Protein 7YQG (pdb70)

Nearest PDB structures (foldseek):
  7yqg-assembly1_B  TM=1.003E+00  e=2.671E-67  Norovirus GII
  7yqg-assembly1_A  TM=9.975E-01  e=1.669E-63  Norovirus GII
  7yqb-assembly1_A  TM=9.964E-01  e=6.056E-63  Norovirus GII
  3r6j-assembly1_A  TM=9.610E-01  e=2.518E-46  Norwalk-like virus
  4rpd-assembly1_A  TM=9.515E-01  e=9.663E-46  Norwalk virus

Structure (mmCIF, N/CA/C/O backbone):
data_7YQG
#
_entry.id   7YQG
#
_cell.length_a   62.631
_cell.length_b   94.597
_cell.length_c   108.968
_cell.angle_alpha   90.00
_cell.angle_beta   90.00
_cell.angle_gamma   90.00
#
_symmetry.space_group_name_H-M   'P 21 21 21'
#
loop_
_entity.id
_entity.type
_entity.pdbx_description
1 polymer VP1
2 branched alpha-L-fucopyranose-(1-2)-beta-D-galactopyranose
3 non-polymer GLYCEROL
4 water water
#
loop_
_atom_site.group_PDB
_atom_site.id
_atom_site.type_symbol
_atom_site.label_atom_id
_atom_site.label_alt_id
_atom_site.label_comp_id
_atom_site.label_asym_id
_atom_site.label_entity_id
_atom_site.label_seq_id
_atom_site.pdbx_PDB_ins_code
_atom_site.Cartn_x
_atom_site.Cartn_y
_atom_site.Cartn_z
_atom_site.occupancy
_atom_site.B_iso_or_equiv
_atom_site.auth_seq_id
_atom_site.auth_comp_id
_atom_site.auth_asym_id
_atom_site.auth_atom_id
_atom_site.pdbx_PDB_model_num
ATOM 1 N N . LYS A 1 4 ? 65.931 125.475 19.606 1.00 33.32 4 LYS A N 1
ATOM 2 C CA . LYS A 1 4 ? 65.684 124.104 19.169 1.00 34.12 4 LYS A CA 1
ATOM 3 C C . LYS A 1 4 ? 65.407 123.203 20.372 1.00 23.31 4 LYS A C 1
ATOM 4 O O . LYS A 1 4 ? 66.243 123.090 21.275 1.00 26.40 4 LYS A O 1
ATOM 10 N N . PRO A 1 5 ? 64.239 122.565 20.382 1.00 28.66 5 PRO A N 1
ATOM 11 C CA . PRO A 1 5 ? 63.864 121.738 21.531 1.00 23.74 5 PRO A CA 1
ATOM 12 C C . PRO A 1 5 ? 64.685 120.462 21.592 1.00 36.73 5 PRO A C 1
ATOM 13 O O . PRO A 1 5 ? 65.087 119.892 20.573 1.00 21.35 5 PRO A O 1
ATOM 17 N N . PHE A 1 6 ? 64.928 120.019 22.816 1.00 23.50 6 PHE A N 1
ATOM 18 C CA . PHE A 1 6 ? 65.663 118.792 23.068 1.00 16.89 6 PHE A CA 1
ATOM 19 C C . PHE A 1 6 ? 64.708 117.601 23.042 1.00 20.24 6 PHE A C 1
ATOM 20 O O . PHE A 1 6 ? 63.608 117.663 23.599 1.00 18.33 6 PHE A O 1
ATOM 28 N N . THR A 1 7 ? 65.135 116.514 22.392 1.00 14.94 7 THR A N 1
ATOM 29 C CA . THR A 1 7 ? 64.331 115.303 22.274 1.00 12.42 7 THR A CA 1
ATOM 30 C C . THR A 1 7 ? 65.221 114.074 22.415 1.00 13.90 7 THR A C 1
ATOM 31 O O . THR A 1 7 ? 66.434 114.126 22.196 1.00 12.50 7 THR A O 1
ATOM 35 N N . LEU A 1 8 ? 64.590 112.951 22.782 1.00 12.12 8 LEU A N 1
ATOM 36 C CA . LEU A 1 8 ? 65.198 111.627 22.818 1.00 10.27 8 LEU A CA 1
ATOM 37 C C . LEU A 1 8 ? 64.575 110.730 21.756 1.00 10.22 8 LEU A C 1
ATOM 38 O O . LEU A 1 8 ? 63.380 110.855 21.458 1.00 13.74 8 LEU A O 1
ATOM 43 N N . PRO A 1 9 ? 65.362 109.829 21.165 1.00 12.25 9 PRO A N 1
ATOM 44 C CA . PRO A 1 9 ? 64.784 108.786 20.305 1.00 16.05 9 PRO A CA 1
ATOM 45 C C . PRO A 1 9 ? 63.700 108.022 21.048 1.00 16.45 9 PRO A C 1
ATOM 46 O O . PRO A 1 9 ? 63.731 107.911 22.277 1.00 15.82 9 PRO A O 1
ATOM 50 N N . ILE A 1 10 ? 62.751 107.474 20.292 1.00 11.86 10 ILE A N 1
ATOM 51 C CA . ILE A 1 10 ? 61.647 106.709 20.875 1.00 10.26 10 ILE A CA 1
ATOM 52 C C . ILE A 1 10 ? 61.861 105.200 20.737 1.00 18.31 10 ILE A C 1
ATOM 53 O O . ILE A 1 10 ? 60.916 104.430 20.894 1.00 20.93 10 ILE A O 1
ATOM 58 N N . LEU A 1 11 ? 63.081 104.762 20.443 1.00 14.78 11 LEU A N 1
ATOM 59 C CA . LEU A 1 11 ? 63.336 103.333 20.330 1.00 9.65 11 LEU A CA 1
ATOM 60 C C . LEU A 1 11 ? 63.222 102.648 21.690 1.00 16.67 11 LEU A C 1
ATOM 61 O O . LEU A 1 11 ? 63.656 103.186 22.713 1.00 16.81 11 LEU A O 1
ATOM 66 N N . THR A 1 12 ? 62.632 101.453 21.695 1.00 13.36 12 THR A N 1
ATOM 67 C CA . THR A 1 12 ? 62.487 100.642 22.898 1.00 11.54 12 THR A CA 1
ATOM 68 C C . THR A 1 12 ? 63.818 99.977 23.246 1.00 12.82 12 THR A C 1
ATOM 69 O O . THR A 1 12 ? 64.773 100.000 22.469 1.00 11.96 12 THR A O 1
ATOM 73 N N . LEU A 1 13 ? 63.871 99.353 24.428 1.00 17.36 13 LEU A N 1
ATOM 74 C CA . LEU A 1 13 ? 65.135 98.805 24.908 1.00 14.09 13 LEU A CA 1
ATOM 75 C C . LEU A 1 13 ? 65.717 97.802 23.918 1.00 13.60 13 LEU A C 1
ATOM 76 O O . LEU A 1 13 ? 66.918 97.834 23.618 1.00 14.59 13 LEU A O 1
ATOM 81 N N . GLY A 1 14 ? 64.880 96.914 23.388 1.00 11.35 14 GLY A N 1
ATOM 82 C CA . GLY A 1 14 ? 65.333 95.933 22.416 1.00 10.75 14 GLY A CA 1
ATOM 83 C C . GLY A 1 14 ? 65.610 96.485 21.036 1.00 11.70 14 GLY A C 1
ATOM 84 O O . GLY A 1 14 ? 65.998 95.720 20.146 1.00 18.57 14 GLY A O 1
ATOM 85 N N . GLU A 1 15 ? 65.415 97.789 20.832 1.00 10.58 15 GLU A N 1
ATOM 86 C CA . GLU A 1 15 ? 65.719 98.445 19.567 1.00 9.26 15 GLU A CA 1
ATOM 87 C C . GLU A 1 15 ? 66.949 99.334 19.662 1.00 9.43 15 GLU A C 1
ATOM 88 O O . GLU A 1 15 ? 67.229 100.078 18.718 1.00 13.45 15 GLU A O 1
ATOM 94 N N . LEU A 1 16 ? 67.684 99.274 20.769 1.00 9.59 16 LEU A N 1
ATOM 95 C CA . LEU A 1 16 ? 68.827 100.143 21.010 1.00 7.02 16 LEU A CA 1
ATOM 96 C C . LEU A 1 16 ? 70.129 99.354 20.942 1.00 8.84 16 LEU A C 1
ATOM 97 O O . LEU A 1 16 ? 70.154 98.145 21.168 1.00 11.49 16 LEU A O 1
ATOM 102 N N . SER A 1 17 ? 71.216 100.077 20.662 1.00 9.57 17 SER A N 1
ATOM 103 C CA . SER A 1 17 ? 72.553 99.525 20.488 1.00 9.25 17 SER A CA 1
ATOM 104 C C . SER A 1 17 ? 73.475 100.048 21.576 1.00 7.99 17 SER A C 1
ATOM 105 O O . SER A 1 17 ? 73.434 101.234 21.916 1.00 10.87 17 SER A O 1
ATOM 108 N N . ASN A 1 18 ? 74.347 99.179 22.074 1.00 8.40 18 ASN A N 1
ATOM 109 C CA . ASN A 1 18 ? 75.368 99.619 23.020 1.00 5.61 18 ASN A CA 1
ATOM 110 C C . ASN A 1 18 ? 76.344 100.563 22.339 1.00 5.72 18 ASN A C 1
ATOM 111 O O . ASN A 1 18 ? 76.713 100.363 21.178 1.00 8.94 18 ASN A O 1
ATOM 116 N N . SER A 1 19 ? 76.776 101.600 23.069 1.00 5.80 19 SER A N 1
ATOM 117 C CA . SER A 1 19 ? 77.749 102.540 22.522 1.00 7.43 19 SER A CA 1
ATOM 118 C C . SER A 1 19 ? 79.177 102.182 22.907 1.00 7.66 19 SER A C 1
ATOM 119 O O . SER A 1 19 ? 80.109 102.904 22.524 1.00 9.08 19 SER A O 1
ATOM 122 N N . ARG A 1 20 ? 79.376 101.094 23.651 1.00 7.84 20 ARG A N 1
ATOM 123 C CA . ARG A 1 20 ? 80.722 100.664 24.024 1.00 6.57 20 ARG A CA 1
ATOM 124 C C . ARG A 1 20 ? 81.100 99.303 23.460 1.00 7.60 20 ARG A C 1
ATOM 125 O O . ARG A 1 20 ? 82.226 98.842 23.693 1.00 9.61 20 ARG A O 1
ATOM 133 N N . PHE A 1 21 ? 80.205 98.648 22.723 1.00 8.09 21 PHE A N 1
ATOM 134 C CA . PHE A 1 21 ? 80.472 97.340 22.132 1.00 7.76 21 PHE A CA 1
ATOM 135 C C . PHE A 1 21 ? 79.414 97.103 21.070 1.00 8.08 21 PHE A C 1
ATOM 136 O O . PHE A 1 21 ? 78.278 97.562 21.233 1.00 7.86 21 PHE A O 1
ATOM 144 N N . PRO A 1 22 ? 79.726 96.429 19.969 1.00 6.97 22 PRO A N 1
ATOM 145 C CA . PRO A 1 22 ? 78.695 96.233 18.937 1.00 7.12 22 PRO A CA 1
ATOM 146 C C . PRO A 1 22 ? 77.704 95.159 19.359 1.00 13.46 22 PRO A C 1
ATOM 147 O O . PRO A 1 22 ? 77.905 93.970 19.087 1.00 14.96 22 PRO A O 1
ATOM 151 N N . ALA A 1 23 ? 76.634 95.575 20.033 1.00 9.86 23 ALA A N 1
ATOM 152 C CA . ALA A 1 23 ? 75.703 94.645 20.655 1.00 10.44 23 ALA A CA 1
ATOM 153 C C . ALA A 1 23 ? 74.390 95.358 20.922 1.00 10.27 23 ALA A C 1
ATOM 154 O O . ALA A 1 23 ? 74.389 96.559 21.204 1.00 9.47 23 ALA A O 1
ATOM 156 N N . PRO A 1 24 ? 73.268 94.651 20.873 1.00 7.78 24 PRO A N 1
ATOM 157 C CA . PRO A 1 24 ? 72.005 95.242 21.326 1.00 8.26 24 PRO A CA 1
ATOM 158 C C . PRO A 1 24 ? 72.001 95.391 22.840 1.00 8.40 24 PRO A C 1
ATOM 159 O O . PRO A 1 24 ? 72.703 94.680 23.560 1.00 10.52 24 PRO A O 1
ATOM 163 N N . ILE A 1 25 ? 71.186 96.331 23.321 1.00 10.48 25 ILE A N 1
ATOM 164 C CA . ILE A 1 25 ? 70.980 96.464 24.758 1.00 8.19 25 ILE A CA 1
ATOM 165 C C . ILE A 1 25 ? 70.112 95.315 25.253 1.00 14.14 25 ILE A C 1
ATOM 166 O O . ILE A 1 25 ? 69.109 94.961 24.621 1.00 15.46 25 ILE A O 1
ATOM 171 N N . ASP A 1 26 ? 70.489 94.722 26.387 1.00 9.80 26 ASP A N 1
ATOM 172 C CA . ASP A 1 26 ? 69.713 93.633 26.982 1.00 10.66 26 ASP A CA 1
ATOM 173 C C . ASP A 1 26 ? 68.821 94.075 28.134 1.00 14.05 26 ASP A C 1
ATOM 174 O O . ASP A 1 26 ? 67.726 93.529 28.306 1.00 15.22 26 ASP A O 1
ATOM 179 N N . MET A 1 27 ? 69.261 95.037 28.943 1.00 11.71 27 MET A N 1
ATOM 180 C CA . MET A 1 27 ? 68.489 95.449 30.107 1.00 11.43 27 MET A CA 1
ATOM 181 C C . MET A 1 27 ? 69.061 96.757 30.625 1.00 9.57 27 MET A C 1
ATOM 182 O O . MET A 1 27 ? 70.202 97.118 30.323 1.00 10.90 27 MET A O 1
ATOM 187 N N . LEU A 1 28 ? 68.256 97.463 31.412 1.00 9.77 28 LEU A N 1
ATOM 188 C CA . LEU A 1 28 ? 68.780 98.555 32.213 1.00 9.52 28 LEU A CA 1
ATOM 189 C C . LEU A 1 28 ? 69.431 97.995 33.472 1.00 14.18 28 LEU A C 1
ATOM 190 O O . LEU A 1 28 ? 69.072 96.914 33.950 1.00 12.98 28 LEU A O 1
ATOM 195 N N . TYR A 1 29 ? 70.379 98.752 34.032 1.00 9.89 29 TYR A N 1
ATOM 196 C CA . TYR A 1 29 ? 71.124 98.227 35.168 1.00 10.55 29 TYR A CA 1
ATOM 197 C C . TYR A 1 29 ? 71.616 99.349 36.073 1.00 11.61 29 TYR A C 1
ATOM 198 O O . TYR A 1 29 ? 72.100 100.380 35.592 1.00 11.11 29 TYR A O 1
ATOM 207 N N . THR A 1 30 ? 71.504 99.131 37.381 1.00 11.46 30 THR A N 1
ATOM 208 C CA . THR A 1 30 ? 72.181 99.958 38.373 1.00 11.98 30 THR A CA 1
ATOM 209 C C . THR A 1 30 ? 72.964 99.052 39.303 1.00 19.79 30 THR A C 1
ATOM 210 O O . THR A 1 30 ? 72.604 97.889 39.509 1.00 19.89 30 THR A O 1
ATOM 214 N N . ASP A 1 31 ? 74.018 99.600 39.880 1.00 22.88 31 ASP A N 1
ATOM 215 C CA . ASP A 1 31 ? 74.805 98.839 40.839 1.00 23.96 31 ASP A CA 1
ATOM 216 C C . ASP A 1 31 ? 73.938 98.476 42.043 1.00 38.84 31 ASP A C 1
ATOM 217 O O . ASP A 1 31 ? 73.360 99.375 42.679 1.00 26.07 31 ASP A O 1
ATOM 222 N N . PRO A 1 32 ? 73.796 97.190 42.376 1.00 51.22 32 PRO A N 1
ATOM 223 C CA . PRO A 1 32 ? 72.968 96.810 43.526 1.00 53.31 32 PRO A CA 1
ATOM 224 C C . PRO A 1 32 ? 73.667 97.008 44.856 1.00 48.10 32 PRO A C 1
ATOM 225 O O . PRO A 1 32 ? 73.028 96.852 45.907 1.00 67.01 32 PRO A O 1
ATOM 229 N N . ASN A 1 33 ? 74.954 97.341 44.832 1.00 30.82 33 ASN A N 1
ATOM 230 C CA . ASN A 1 33 ? 75.755 97.482 46.041 1.00 56.21 33 ASN A CA 1
ATOM 231 C C . ASN A 1 33 ? 75.868 98.943 46.456 1.00 46.74 33 ASN A C 1
ATOM 232 O O . ASN A 1 33 ? 75.332 99.341 47.496 1.00 42.09 33 ASN A O 1
ATOM 237 N N . GLU A 1 34 ? 76.557 99.749 45.647 1.00 29.63 34 GLU A N 1
ATOM 238 C CA . GLU A 1 34 ? 76.923 101.112 46.013 1.00 23.79 34 GLU A CA 1
ATOM 239 C C . GLU A 1 34 ? 76.963 101.976 44.763 1.00 22.49 34 GLU A C 1
ATOM 240 O O . GLU A 1 34 ? 76.886 101.482 43.637 1.00 22.75 34 GLU A O 1
ATOM 246 N N . ALA A 1 35 ? 77.100 103.283 44.974 1.00 21.67 35 ALA A N 1
ATOM 247 C CA . ALA A 1 35 ? 77.372 104.179 43.861 1.00 23.33 35 ALA A CA 1
ATOM 248 C C . ALA A 1 35 ? 78.819 104.002 43.419 1.00 25.24 35 ALA A C 1
ATOM 249 O O . ALA A 1 35 ? 79.690 103.628 44.210 1.00 25.91 35 ALA A O 1
ATOM 251 N N . ILE A 1 36 ? 79.071 104.244 42.134 1.00 19.99 36 ILE A N 1
ATOM 252 C CA . ILE A 1 36 ? 80.406 104.083 41.577 1.00 15.13 36 ILE A CA 1
ATOM 253 C C . ILE A 1 36 ? 80.763 105.319 40.758 1.00 18.11 36 ILE A C 1
ATOM 254 O O . ILE A 1 36 ? 79.935 106.196 40.513 1.00 23.12 36 ILE A O 1
ATOM 259 N N . VAL A 1 37 ? 82.038 105.390 40.375 1.00 13.89 37 VAL A N 1
ATOM 260 C CA . VAL A 1 37 ? 82.564 106.396 39.459 1.00 15.23 37 VAL A CA 1
ATOM 261 C C . VAL A 1 37 ? 83.108 105.674 38.233 1.00 13.38 37 VAL A C 1
ATOM 262 O O . VAL A 1 37 ? 83.857 104.700 38.372 1.00 18.00 37 VAL A O 1
ATOM 266 N N . VAL A 1 38 ? 82.760 106.159 37.036 1.00 14.46 38 VAL A N 1
ATOM 267 C CA . VAL A 1 38 ? 83.179 105.500 35.801 1.00 9.95 38 VAL A CA 1
ATOM 268 C C . VAL A 1 38 ? 83.709 106.537 34.822 1.00 10.32 38 VAL A C 1
ATOM 269 O O . VAL A 1 38 ? 83.361 107.715 34.886 1.00 11.38 38 VAL A O 1
ATOM 273 N N . GLN A 1 39 ? 84.569 106.080 33.889 1.00 8.71 39 GLN A N 1
ATOM 274 C CA . GLN A 1 39 ? 85.154 107.008 32.928 1.00 8.62 39 GLN A CA 1
ATOM 275 C C . GLN A 1 39 ? 85.297 106.361 31.549 1.00 8.11 39 GLN A C 1
ATOM 276 O O . GLN A 1 39 ? 86.383 106.392 30.952 1.00 8.93 39 GLN A O 1
ATOM 282 N N . PRO A 1 40 ? 84.236 105.773 30.993 1.00 8.51 40 PRO A N 1
ATOM 283 C CA . PRO A 1 40 ? 84.375 105.151 29.669 1.00 7.87 40 PRO A CA 1
ATOM 284 C C . PRO A 1 40 ? 84.719 106.206 28.627 1.00 9.21 40 PRO A C 1
ATOM 285 O O . PRO A 1 40 ? 84.426 107.391 28.798 1.00 8.84 40 PRO A O 1
ATOM 289 N N . GLN A 1 41 ? 85.371 105.773 27.540 1.00 7.70 41 GLN A N 1
ATOM 290 C CA . GLN A 1 41 ? 85.750 106.698 26.479 1.00 7.22 41 GLN A CA 1
ATOM 291 C C . GLN A 1 41 ? 84.926 106.543 25.206 1.00 8.31 41 GLN A C 1
ATOM 292 O O . GLN A 1 41 ? 84.891 107.477 24.395 1.00 10.63 41 GLN A O 1
ATOM 298 N N . ASN A 1 42 ? 84.268 105.402 25.010 1.00 7.40 42 ASN A N 1
ATOM 299 C CA . ASN A 1 42 ? 83.258 105.248 23.969 1.00 7.28 42 ASN A CA 1
ATOM 300 C C . ASN A 1 42 ? 81.877 105.542 24.556 1.00 6.82 42 ASN A C 1
ATOM 301 O O . ASN A 1 42 ? 81.657 105.410 25.763 1.00 9.49 42 ASN A O 1
ATOM 306 N N . GLY A 1 43 ? 80.947 105.954 23.693 1.00 7.11 43 GLY A N 1
ATOM 307 C CA . GLY A 1 43 ? 79.618 106.286 24.173 1.00 7.45 43 GLY A CA 1
ATOM 308 C C . GLY A 1 43 ? 79.548 107.572 24.963 1.00 10.20 43 GLY A C 1
ATOM 309 O O . GLY A 1 43 ? 78.752 107.676 25.903 1.00 10.22 43 GLY A O 1
ATOM 310 N N . ARG A 1 44 ? 80.367 108.558 24.606 1.00 7.33 44 ARG A N 1
ATOM 311 C CA . ARG A 1 44 ? 80.445 109.822 25.328 1.00 8.62 44 ARG A CA 1
ATOM 312 C C . ARG A 1 44 ? 79.978 110.928 24.392 1.00 11.16 44 ARG A C 1
ATOM 313 O O . ARG A 1 44 ? 80.669 111.276 23.425 1.00 9.75 44 ARG A O 1
ATOM 321 N N . CYS A 1 45 ? 78.812 111.483 24.686 1.00 7.83 45 CYS A N 1
ATOM 322 C CA . CYS A 1 45 ? 78.290 112.584 23.896 1.00 8.22 45 CYS A CA 1
ATOM 323 C C . CYS A 1 45 ? 77.454 113.444 24.826 1.00 8.72 45 CYS A C 1
ATOM 324 O O . CYS A 1 45 ? 76.590 112.920 25.532 1.00 11.26 45 CYS A O 1
ATOM 327 N N . THR A 1 46 ? 77.737 114.742 24.853 1.00 9.27 46 THR A N 1
ATOM 328 C CA . THR A 1 46 ? 76.926 115.641 25.663 1.00 9.90 46 THR A CA 1
ATOM 329 C C . THR A 1 46 ? 75.542 115.811 25.040 1.00 10.51 46 THR A C 1
ATOM 330 O O . THR A 1 46 ? 75.308 115.484 23.875 1.00 10.43 46 THR A O 1
ATOM 334 N N . LEU A 1 47 ? 74.612 116.352 25.829 1.00 10.70 47 LEU A N 1
ATOM 335 C CA . LEU A 1 47 ? 73.250 116.477 25.327 1.00 11.04 47 LEU A CA 1
ATOM 336 C C . LEU A 1 47 ? 73.146 117.451 24.161 1.00 11.48 47 LEU A C 1
ATOM 337 O O . LEU A 1 47 ? 72.198 117.352 23.373 1.00 15.04 47 LEU A O 1
ATOM 342 N N . ASP A 1 48 ? 74.074 118.392 24.036 1.00 11.79 48 ASP A N 1
ATOM 343 C CA . ASP A 1 48 ? 74.040 119.287 22.889 1.00 12.28 48 ASP A CA 1
ATOM 344 C C . ASP A 1 48 ? 74.898 118.778 21.732 1.00 12.44 48 ASP A C 1
ATOM 345 O O . ASP A 1 48 ? 75.138 119.522 20.773 1.00 16.62 48 ASP A O 1
ATOM 350 N N . GLY A 1 49 ? 75.362 117.537 21.805 1.00 12.18 49 GLY A N 1
ATOM 351 C CA . GLY A 1 49 ? 75.937 116.868 20.654 1.00 12.22 49 GLY A CA 1
ATOM 352 C C . GLY A 1 49 ? 77.444 116.930 20.519 1.00 12.20 49 GLY A C 1
ATOM 353 O O . GLY A 1 49 ? 77.947 116.750 19.406 1.00 15.49 49 GLY A O 1
ATOM 354 N N . THR A 1 50 ? 78.180 117.158 21.604 1.00 11.02 50 THR A N 1
ATOM 355 C CA . THR A 1 50 ? 79.643 117.164 21.557 1.00 13.42 50 THR A CA 1
ATOM 356 C C . THR A 1 50 ? 80.165 115.761 21.862 1.00 13.18 50 THR A C 1
ATOM 357 O O . THR A 1 50 ? 80.033 115.274 22.990 1.00 10.27 50 THR A O 1
ATOM 361 N N . LEU A 1 51 ? 80.771 115.120 20.868 1.00 11.38 51 LEU A N 1
ATOM 362 C CA . LEU A 1 51 ? 81.427 113.837 21.098 1.00 9.84 51 LEU A CA 1
ATOM 363 C C . LEU A 1 51 ? 82.680 114.044 21.937 1.00 11.28 51 LEU A C 1
ATOM 364 O O . LEU A 1 51 ? 83.374 115.054 21.793 1.00 10.82 51 LEU A O 1
ATOM 369 N N . GLN A 1 52 ? 82.977 113.077 22.813 1.00 9.51 52 GLN A N 1
ATOM 370 C CA . GLN A 1 52 ? 84.144 113.119 23.684 1.00 8.64 52 GLN A CA 1
ATOM 371 C C . GLN A 1 52 ? 84.877 111.780 23.658 1.00 9.82 52 GLN A C 1
ATOM 372 O O . GLN A 1 52 ? 84.402 110.784 23.104 1.00 9.61 52 GLN A O 1
ATOM 378 N N . GLY A 1 53 ? 86.059 111.763 24.267 1.00 12.57 53 GLY A N 1
ATOM 379 C CA . GLY A 1 53 ? 86.797 110.510 24.364 1.00 10.49 53 GLY A CA 1
ATOM 380 C C . GLY A 1 53 ? 87.170 109.977 22.995 1.00 12.40 53 GLY A C 1
ATOM 381 O O . GLY A 1 53 ? 87.630 110.715 22.115 1.00 12.50 53 GLY A O 1
ATOM 382 N N . THR A 1 54 ? 86.984 108.668 22.818 1.00 9.46 54 THR A N 1
ATOM 383 C CA . THR A 1 54 ? 87.216 107.995 21.546 1.00 7.65 54 THR A CA 1
ATOM 384 C C . THR A 1 54 ? 85.915 107.744 20.788 1.00 8.38 54 THR A C 1
ATOM 385 O O . THR A 1 54 ? 85.852 106.859 19.925 1.00 9.70 54 THR A O 1
ATOM 389 N N . THR A 1 55 ? 84.864 108.499 21.094 1.00 11.29 55 THR A N 1
ATOM 390 C CA . THR A 1 55 ? 83.552 108.176 20.556 1.00 7.01 55 THR A CA 1
ATOM 391 C C . THR A 1 55 ? 83.448 108.557 19.081 1.00 7.21 55 THR A C 1
ATOM 392 O O . THR A 1 55 ? 83.746 109.696 18.697 1.00 10.71 55 THR A O 1
ATOM 396 N N . GLN A 1 56 ? 82.993 107.611 18.261 1.00 7.84 56 GLN A N 1
ATOM 397 C CA . GLN A 1 56 ? 82.638 107.868 16.869 1.00 7.30 56 GLN A CA 1
ATOM 398 C C . GLN A 1 56 ? 81.212 107.367 16.653 1.00 7.88 56 GLN A C 1
ATOM 399 O O . GLN A 1 56 ? 80.573 106.827 17.568 1.00 10.80 56 GLN A O 1
ATOM 405 N N . LEU A 1 57 ? 80.694 107.576 15.445 1.00 7.41 57 LEU A N 1
ATOM 406 C CA . LEU A 1 57 ? 79.257 107.481 15.223 1.00 7.82 57 LEU A CA 1
ATOM 407 C C . LEU A 1 57 ? 78.754 106.123 14.727 1.00 8.93 57 LEU A C 1
ATOM 408 O O . LEU A 1 57 ? 77.543 105.872 14.820 1.00 10.53 57 LEU A O 1
ATOM 413 N N . VAL A 1 58 ? 79.600 105.255 14.178 1.00 8.75 58 VAL A N 1
ATOM 414 C CA . VAL A 1 58 ? 79.130 104.048 13.491 1.00 9.92 58 VAL A CA 1
ATOM 415 C C . VAL A 1 58 ? 78.975 102.933 14.518 1.00 9.28 58 VAL A C 1
ATOM 416 O O . VAL A 1 58 ? 79.963 102.549 15.156 1.00 10.71 58 VAL A O 1
ATOM 420 N N . PRO A 1 59 ? 77.772 102.371 14.693 1.00 7.76 59 PRO A N 1
ATOM 421 C CA . PRO A 1 59 ? 77.553 101.413 15.791 1.00 8.28 59 PRO A CA 1
ATOM 422 C C . PRO A 1 59 ? 78.258 100.085 15.602 1.00 11.64 59 PRO A C 1
ATOM 423 O O . PRO A 1 59 ? 78.546 99.404 16.596 1.00 11.42 59 PRO A O 1
ATOM 427 N N . THR A 1 60 ? 78.515 99.675 14.361 1.00 10.52 60 THR A N 1
ATOM 428 C CA . THR A 1 60 ? 79.199 98.412 14.140 1.00 8.07 60 THR A CA 1
ATOM 429 C C . THR A 1 60 ? 80.712 98.532 14.236 1.00 12.93 60 THR A C 1
ATOM 430 O O . THR A 1 60 ? 81.398 97.508 14.155 1.00 24.56 60 THR A O 1
ATOM 434 N N . GLN A 1 61 ? 81.246 99.742 14.405 1.00 8.06 61 GLN A N 1
ATOM 435 C CA . GLN A 1 61 ? 82.686 99.973 14.413 1.00 7.61 61 GLN A CA 1
ATOM 436 C C . GLN A 1 61 ? 83.267 100.135 15.811 1.00 8.54 61 GLN A C 1
ATOM 437 O O . GLN A 1 61 ? 84.485 100.282 15.940 1.00 12.35 61 GLN A O 1
ATOM 443 N N . ILE A 1 62 ? 82.435 100.122 16.854 1.00 8.94 62 ILE A N 1
ATOM 444 C CA . ILE A 1 62 ? 82.935 100.309 18.210 1.00 8.66 62 ILE A CA 1
ATOM 445 C C . ILE A 1 62 ? 83.791 99.114 18.595 1.00 10.18 62 ILE A C 1
ATOM 446 O O . ILE A 1 62 ? 83.379 97.963 18.428 1.00 10.13 62 ILE A O 1
ATOM 451 N N . CYS A 1 63 ? 84.985 99.384 19.121 1.00 8.42 63 CYS A N 1
ATOM 452 C CA . CYS A 1 63 ? 85.981 98.390 19.519 1.00 9.17 63 CYS A CA 1
ATOM 453 C C . CYS A 1 63 ? 86.586 97.663 18.322 1.00 9.11 63 CYS A C 1
ATOM 454 O O . CYS A 1 63 ? 87.245 96.632 18.508 1.00 11.24 63 CYS A O 1
ATOM 457 N N . SER A 1 64 ? 86.387 98.166 17.102 1.00 9.74 64 SER A N 1
ATOM 458 C CA . SER A 1 64 ? 87.071 97.678 15.915 1.00 7.69 64 SER A CA 1
ATOM 459 C C . SER A 1 64 ? 88.384 98.422 15.731 1.00 7.97 64 SER A C 1
ATOM 460 O O . SER A 1 64 ? 88.582 99.518 16.260 1.00 10.18 64 SER A O 1
ATOM 463 N N . PHE A 1 65 ? 89.278 97.814 14.960 1.00 9.59 65 PHE A N 1
ATOM 464 C CA . PHE A 1 65 ? 90.492 98.472 14.502 1.00 8.86 65 PHE A CA 1
ATOM 465 C C . PHE A 1 65 ? 90.642 98.244 13.012 1.00 13.20 65 PHE A C 1
ATOM 466 O O . PHE A 1 65 ? 90.177 97.239 12.465 1.00 12.27 65 PHE A O 1
ATOM 474 N N . ARG A 1 66 ? 91.314 99.186 12.368 1.00 9.69 66 ARG A N 1
ATOM 475 C CA . ARG A 1 66 ? 91.617 99.125 10.949 1.00 10.29 66 ARG A CA 1
ATOM 476 C C . ARG A 1 66 ? 93.065 99.550 10.785 1.00 15.35 66 ARG A C 1
ATOM 477 O O . ARG A 1 66 ? 93.522 100.470 11.467 1.00 15.17 66 ARG A O 1
ATOM 485 N N . GLY A 1 67 ? 93.801 98.858 9.924 1.00 13.49 67 GLY A N 1
ATOM 486 C CA . GLY A 1 67 ? 95.183 99.231 9.736 1.00 12.44 67 GLY A CA 1
ATOM 487 C C . GLY A 1 67 ? 95.919 98.359 8.747 1.00 13.29 67 GLY A C 1
ATOM 488 O O . GLY A 1 67 ? 95.307 97.800 7.833 1.00 15.77 67 GLY A O 1
ATOM 489 N N . THR A 1 68 ? 97.235 98.255 8.931 1.00 13.95 68 THR A N 1
ATOM 490 C CA . THR A 1 68 ? 98.124 97.485 8.069 1.00 14.93 68 THR A CA 1
ATOM 491 C C . THR A 1 68 ? 98.936 96.545 8.941 1.00 17.65 68 THR A C 1
ATOM 492 O O . THR A 1 68 ? 99.467 96.965 9.972 1.00 17.03 68 THR A O 1
ATOM 496 N N . LEU A 1 69 ? 99.041 95.284 8.530 1.00 16.23 69 LEU A N 1
ATOM 497 C CA . LEU A 1 69 ? 99.872 94.330 9.254 1.00 16.41 69 LEU A CA 1
ATOM 498 C C . LEU A 1 69 ? 101.332 94.610 8.929 1.00 23.07 69 LEU A C 1
ATOM 499 O O . LEU A 1 69 ? 101.730 94.561 7.761 1.00 23.20 69 LEU A O 1
ATOM 504 N N . ILE A 1 70 ? 102.125 94.975 9.921 1.00 17.85 70 ILE A N 1
ATOM 505 C CA . ILE A 1 70 ? 103.497 95.365 9.621 1.00 19.05 70 ILE A CA 1
ATOM 506 C C . ILE A 1 70 ? 104.433 94.193 9.770 1.00 34.66 70 ILE A C 1
ATOM 507 O O . ILE A 1 70 ? 105.289 93.954 8.923 1.00 42.90 70 ILE A O 1
ATOM 512 N N . SER A 1 71 ? 104.262 93.454 10.844 1.00 29.70 71 SER A N 1
ATOM 513 C CA . SER A 1 71 ? 105.105 92.296 11.086 1.00 43.22 71 SER A CA 1
ATOM 514 C C . SER A 1 71 ? 104.354 91.265 11.908 1.00 95.98 71 SER A C 1
ATOM 515 O O . SER A 1 71 ? 103.404 91.579 12.641 1.00 27.52 71 SER A O 1
ATOM 518 N N . GLN A 1 72 ? 104.789 90.013 11.777 1.00 71.77 72 GLN A N 1
ATOM 519 C CA . GLN A 1 72 ? 104.165 88.931 12.524 1.00 67.10 72 GLN A CA 1
ATOM 520 C C . GLN A 1 72 ? 105.190 88.256 13.423 1.00 48.75 72 GLN A C 1
ATOM 521 O O . GLN A 1 72 ? 106.190 88.862 13.800 1.00 57.17 72 GLN A O 1
ATOM 527 N N . ASN A 1 88 ? 100.598 81.016 19.977 1.00 57.19 88 ASN A N 1
ATOM 528 C CA . ASN A 1 88 ? 99.988 82.274 19.561 1.00 62.75 88 ASN A CA 1
ATOM 529 C C . ASN A 1 88 ? 100.937 83.108 18.708 1.00 46.26 88 ASN A C 1
ATOM 530 O O . ASN A 1 88 ? 102.025 83.485 19.143 1.00 34.91 88 ASN A O 1
ATOM 535 N N . HIS A 1 89 ? 100.512 83.391 17.501 1.00 24.35 89 HIS A N 1
ATOM 536 C CA . HIS A 1 89 ? 101.315 84.139 16.546 1.00 25.32 89 HIS A CA 1
ATOM 537 C C . HIS A 1 89 ? 101.021 85.628 16.669 1.00 25.11 89 HIS A C 1
ATOM 538 O O . HIS A 1 89 ? 99.849 86.024 16.641 1.00 18.49 89 HIS A O 1
ATOM 545 N N . PRO A 1 90 ? 102.042 86.473 16.780 1.00 21.65 90 PRO A N 1
ATOM 546 C CA . PRO A 1 90 ? 101.800 87.909 16.977 1.00 18.68 90 PRO A CA 1
ATOM 547 C C . PRO A 1 90 ? 101.487 88.617 15.667 1.00 22.44 90 PRO A C 1
ATOM 548 O O . PRO A 1 90 ? 102.068 88.319 14.621 1.00 21.79 90 PRO A O 1
ATOM 552 N N . LEU A 1 91 ? 100.565 89.576 15.735 1.00 16.28 91 LEU A N 1
ATOM 553 C CA . LEU A 1 91 ? 100.166 90.380 14.579 1.00 16.31 91 LEU A CA 1
ATOM 554 C C . LEU A 1 91 ? 100.280 91.851 14.988 1.00 13.79 91 LEU A C 1
ATOM 555 O O . LEU A 1 91 ? 99.425 92.368 15.711 1.00 15.16 91 LEU A O 1
ATOM 560 N N . HIS A 1 92 ? 101.333 92.522 14.525 1.00 18.04 92 HIS A N 1
ATOM 561 C CA A HIS A 1 92 ? 101.547 93.935 14.821 0.40 16.62 92 HIS A CA 1
ATOM 562 C CA B HIS A 1 92 ? 101.554 93.934 14.820 0.60 16.79 92 HIS A CA 1
ATOM 563 C C . HIS A 1 92 ? 100.816 94.778 13.783 1.00 20.09 92 HIS A C 1
ATOM 564 O O . HIS A 1 92 ? 101.136 94.719 12.590 1.00 20.46 92 HIS A O 1
ATOM 577 N N . VAL A 1 93 ? 99.832 95.559 14.230 1.00 16.47 93 VAL A N 1
ATOM 578 C CA . VAL A 1 93 ? 98.975 96.321 13.324 1.00 12.69 93 VAL A CA 1
ATOM 579 C C . VAL A 1 93 ? 99.252 97.812 13.484 1.00 26.17 93 VAL A C 1
ATOM 580 O O . VAL A 1 93 ? 99.103 98.369 14.581 1.00 19.37 93 VAL A O 1
ATOM 584 N N . GLN A 1 94 ? 99.637 98.455 12.382 1.00 16.38 94 GLN A N 1
ATOM 585 C CA . GLN A 1 94 ? 99.775 99.907 12.313 1.00 15.52 94 GLN A CA 1
ATOM 586 C C . GLN A 1 94 ? 98.431 100.506 11.914 1.00 21.22 94 GLN A C 1
ATOM 587 O O . GLN A 1 94 ? 97.903 100.191 10.842 1.00 17.67 94 GLN A O 1
ATOM 593 N N . LEU A 1 95 ? 97.889 101.379 12.760 1.00 14.74 95 LEU A N 1
ATOM 594 C CA . LEU A 1 95 ? 96.485 101.756 12.678 1.00 11.89 95 LEU A CA 1
ATOM 595 C C . LEU A 1 95 ? 96.237 102.901 11.706 1.00 12.20 95 LEU A C 1
ATOM 596 O O . LEU A 1 95 ? 97.101 103.754 11.477 1.00 16.00 95 LEU A O 1
ATOM 601 N N . LYS A 1 96 ? 95.030 102.914 11.145 1.00 14.86 96 LYS A N 1
ATOM 602 C CA . LYS A 1 96 ? 94.422 104.103 10.561 1.00 11.84 96 LYS A CA 1
ATOM 603 C C . LYS A 1 96 ? 93.083 104.322 11.252 1.00 12.46 96 LYS A C 1
ATOM 604 O O . LYS A 1 96 ? 92.666 103.520 12.092 1.00 13.33 96 LYS A O 1
ATOM 610 N N . ASN A 1 97 ? 92.401 105.407 10.899 1.00 11.29 97 ASN A N 1
ATOM 611 C CA . ASN A 1 97 ? 91.055 105.597 11.421 1.00 13.35 97 ASN A CA 1
ATOM 612 C C . ASN A 1 97 ? 90.089 104.590 10.814 1.00 13.04 97 ASN A C 1
ATOM 613 O O . ASN A 1 97 ? 90.289 104.079 9.705 1.00 14.72 97 ASN A O 1
ATOM 618 N N . LEU A 1 98 ? 89.015 104.324 11.556 1.00 11.86 98 LEU A N 1
ATOM 619 C CA . LEU A 1 98 ? 88.035 103.349 11.106 1.00 10.26 98 LEU A CA 1
ATOM 620 C C . LEU A 1 98 ? 87.354 103.803 9.824 1.00 11.56 98 LEU A C 1
ATOM 621 O O . LEU A 1 98 ? 86.951 102.967 9.010 1.00 15.35 98 LEU A O 1
ATOM 626 N N . ASP A 1 99 ? 87.223 105.112 9.617 1.00 13.36 99 ASP A N 1
ATOM 627 C CA . ASP A 1 99 ? 86.624 105.594 8.380 1.00 14.76 99 ASP A CA 1
ATOM 628 C C . ASP A 1 99 ? 87.604 105.600 7.215 1.00 23.41 99 ASP A C 1
ATOM 629 O O . ASP A 1 99 ? 87.257 106.079 6.129 1.00 21.31 99 ASP A O 1
ATOM 634 N N . GLY A 1 100 ? 88.811 105.077 7.411 1.00 14.39 100 GLY A N 1
ATOM 635 C CA . GLY A 1 100 ? 89.788 104.973 6.349 1.00 14.43 100 GLY A CA 1
ATOM 636 C C . GLY A 1 100 ? 90.779 106.114 6.269 1.00 20.06 100 GLY A C 1
ATOM 637 O O . GLY A 1 100 ? 91.781 105.987 5.551 1.00 19.98 100 GLY A O 1
ATOM 638 N N . THR A 1 101 ? 90.540 107.215 6.975 1.00 17.05 101 THR A N 1
ATOM 639 C CA . THR A 1 101 ? 91.505 108.305 6.919 1.00 20.57 101 THR A CA 1
ATOM 640 C C . THR A 1 101 ? 92.740 107.981 7.763 1.00 20.53 101 THR A C 1
ATOM 641 O O . THR A 1 101 ? 92.671 107.173 8.695 1.00 16.98 101 THR A O 1
ATOM 645 N N . PRO A 1 102 ? 93.889 108.576 7.442 1.00 20.56 102 PRO A N 1
ATOM 646 C CA . PRO A 1 102 ? 95.086 108.342 8.259 1.00 19.65 102 PRO A CA 1
ATOM 647 C C . PRO A 1 102 ? 94.851 108.733 9.713 1.00 20.23 102 PRO A C 1
ATOM 648 O O . PRO A 1 102 ? 94.147 109.703 10.014 1.00 19.13 102 PRO A O 1
ATOM 652 N N . TYR A 1 103 ? 95.445 107.963 10.623 1.00 21.58 103 TYR A N 1
ATOM 653 C CA . TYR A 1 103 ? 95.366 108.278 12.041 1.00 14.72 103 TYR A CA 1
ATOM 654 C C . TYR A 1 103 ? 96.530 109.178 12.443 1.00 21.29 103 TYR A C 1
ATOM 655 O O . TYR A 1 103 ? 97.695 108.846 12.199 1.00 21.65 103 TYR A O 1
ATOM 664 N N . ASP A 1 104 ? 96.208 110.321 13.053 1.00 17.48 104 ASP A N 1
ATOM 665 C CA . ASP A 1 104 ? 97.218 111.271 13.498 1.00 18.21 104 ASP A CA 1
ATOM 666 C C . ASP A 1 104 ? 97.352 111.177 15.009 1.00 21.37 104 ASP A C 1
ATOM 667 O O . ASP A 1 104 ? 96.444 111.621 15.731 1.00 22.06 104 ASP A O 1
ATOM 672 N N . PRO A 1 105 ? 98.456 110.638 15.532 1.00 17.44 105 PRO A N 1
ATOM 673 C CA . PRO A 1 105 ? 98.593 110.500 16.992 1.00 20.69 105 PRO A CA 1
ATOM 674 C C . PRO A 1 105 ? 98.596 111.822 17.746 1.00 24.78 105 PRO A C 1
ATOM 675 O O . PRO A 1 105 ? 98.489 111.799 18.982 1.00 24.85 105 PRO A O 1
ATOM 679 N N . THR A 1 106 ? 98.735 112.961 17.069 1.00 21.57 106 THR A N 1
ATOM 680 C CA . THR A 1 106 ? 98.684 114.243 17.765 1.00 17.35 106 THR A CA 1
ATOM 681 C C . THR A 1 106 ? 97.267 114.788 17.901 1.00 22.75 106 THR A C 1
ATOM 682 O O . THR A 1 106 ? 97.088 115.857 18.493 1.00 23.19 106 THR A O 1
ATOM 686 N N . ASP A 1 107 ? 96.267 114.092 17.367 1.00 20.63 107 ASP A N 1
ATOM 687 C CA . ASP A 1 107 ? 94.885 114.484 17.602 1.00 19.56 107 ASP A CA 1
ATOM 688 C C . ASP A 1 107 ? 94.608 114.535 19.102 1.00 17.36 107 ASP A C 1
ATOM 689 O O . ASP A 1 107 ? 95.165 113.758 19.887 1.00 17.06 107 ASP A O 1
ATOM 694 N N . GLU A 1 108 ? 93.759 115.481 19.508 1.00 17.92 108 GLU A N 1
ATOM 695 C CA . GLU A 1 108 ? 93.435 115.641 20.924 1.00 18.51 108 GLU A CA 1
ATOM 696 C C . GLU A 1 108 ? 92.373 114.618 21.330 1.00 16.46 108 GLU A C 1
ATOM 697 O O . GLU A 1 108 ? 91.245 114.944 21.698 1.00 19.62 108 GLU A O 1
ATOM 703 N N . VAL A 1 109 ? 92.767 113.352 21.238 1.00 19.75 109 VAL A N 1
ATOM 704 C CA . VAL A 1 109 ? 91.913 112.224 21.594 1.00 21.55 109 VAL A CA 1
ATOM 705 C C . VAL A 1 109 ? 92.743 111.278 22.451 1.00 13.90 109 VAL A C 1
ATOM 706 O O . VAL A 1 109 ? 93.975 111.259 22.328 1.00 14.34 109 VAL A O 1
ATOM 710 N N . PRO A 1 110 ? 92.124 110.472 23.317 1.00 13.85 110 PRO A N 1
ATOM 711 C CA . PRO A 1 110 ? 92.913 109.492 24.078 1.00 12.23 110 PRO A CA 1
ATOM 712 C C . PRO A 1 110 ? 93.550 108.437 23.205 1.00 11.34 110 PRO A C 1
ATOM 713 O O . PRO A 1 110 ? 94.571 107.862 23.597 1.00 12.35 110 PRO A O 1
ATOM 717 N N . ALA A 1 111 ? 92.966 108.152 22.045 1.00 11.04 111 ALA A N 1
ATOM 718 C CA . ALA A 1 111 ? 93.381 107.048 21.190 1.00 10.86 111 ALA A CA 1
ATOM 719 C C . ALA A 1 111 ? 92.551 107.151 19.920 1.00 11.75 111 ALA A C 1
ATOM 720 O O . ALA A 1 111 ? 91.575 107.908 19.864 1.00 11.41 111 ALA A O 1
ATOM 722 N N . VAL A 1 112 ? 92.962 106.397 18.894 1.00 13.80 112 VAL A N 1
ATOM 723 C CA . VAL A 1 112 ? 92.176 106.302 17.666 1.00 10.41 112 VAL A CA 1
ATOM 724 C C . VAL A 1 112 ? 90.703 106.062 17.997 1.00 11.24 112 VAL A C 1
ATOM 725 O O . VAL A 1 112 ? 90.362 105.250 18.865 1.00 12.15 112 VAL A O 1
ATOM 729 N N . LEU A 1 113 ? 89.819 106.799 17.322 1.00 9.81 113 LEU A N 1
ATOM 730 C CA . LEU A 1 113 ? 88.404 106.707 17.661 1.00 9.36 113 LEU A CA 1
ATOM 731 C C . LEU A 1 113 ? 87.929 105.271 17.516 1.00 8.77 113 LEU A C 1
ATOM 732 O O . LEU A 1 113 ? 88.317 104.570 16.583 1.00 9.32 113 LEU A O 1
ATOM 737 N N . GLY A 1 114 ? 87.115 104.826 18.474 1.00 8.73 114 GLY A N 1
ATOM 738 C CA . GL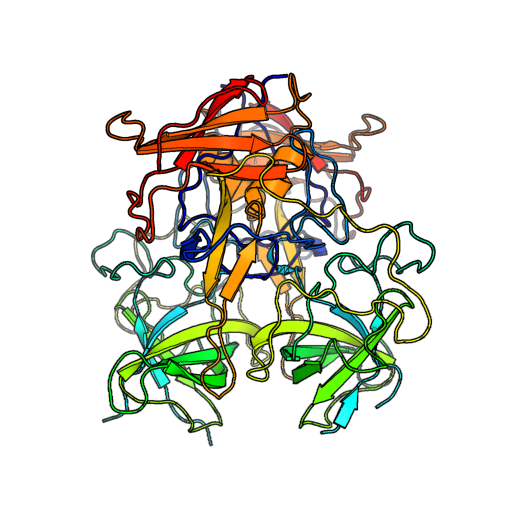Y A 1 114 ? 86.589 103.477 18.465 1.00 8.67 114 GLY A CA 1
ATOM 739 C C . GLY A 1 114 ? 87.424 102.457 19.212 1.00 8.67 114 GLY A C 1
ATOM 740 O O . GLY A 1 114 ? 86.954 101.327 19.404 1.00 10.43 114 GLY A O 1
ATOM 741 N N . ALA A 1 115 ? 88.634 102.817 19.647 1.00 8.15 115 ALA A N 1
ATOM 742 C CA . ALA A 1 115 ? 89.499 101.884 20.369 1.00 8.92 115 ALA A CA 1
ATOM 743 C C . ALA A 1 115 ? 88.802 101.293 21.598 1.00 7.88 115 ALA A C 1
ATOM 744 O O . ALA A 1 115 ? 87.932 101.921 22.215 1.00 11.44 115 ALA A O 1
ATOM 746 N N . ILE A 1 116 ? 89.204 100.070 21.959 1.00 7.84 116 ILE A N 1
ATOM 747 C CA . ILE A 1 116 ? 88.692 99.434 23.176 1.00 7.68 116 ILE A CA 1
ATOM 748 C C . ILE A 1 116 ? 89.059 100.287 24.380 1.00 7.91 116 ILE A C 1
ATOM 749 O O . ILE A 1 116 ? 90.220 100.679 24.548 1.00 10.49 116 ILE A O 1
ATOM 754 N N . ASP A 1 117 ? 88.071 100.580 25.238 1.00 8.01 117 ASP A N 1
ATOM 755 C CA . ASP A 1 117 ? 88.265 101.544 26.318 1.00 8.10 117 ASP A CA 1
ATOM 756 C C . ASP A 1 117 ? 88.296 100.895 27.703 1.00 11.11 117 ASP A C 1
ATOM 757 O O . ASP A 1 117 ? 87.996 101.556 28.700 1.00 10.76 117 ASP A O 1
ATOM 762 N N . PHE A 1 118 ? 88.682 99.618 27.790 1.00 9.33 118 PHE A N 1
ATOM 763 C CA . PHE A 1 118 ? 88.781 98.962 29.092 1.00 9.01 118 PHE A CA 1
ATOM 764 C C . PHE A 1 118 ? 89.879 97.905 29.051 1.00 9.10 118 PHE A C 1
ATOM 765 O O . PHE A 1 118 ? 90.366 97.520 27.983 1.00 11.38 118 PHE A O 1
ATOM 773 N N . LYS A 1 119 ? 90.258 97.436 30.237 1.00 8.84 119 LYS A N 1
ATOM 774 C CA . LYS A 1 119 ? 91.264 96.388 30.366 1.00 9.24 119 LYS A CA 1
ATOM 775 C C . LYS A 1 119 ? 90.611 95.023 30.225 1.00 10.23 119 LYS A C 1
ATOM 776 O O . LYS A 1 119 ? 89.668 94.701 30.953 1.00 10.90 119 LYS A O 1
ATOM 782 N N . GLY A 1 120 ? 91.115 94.220 29.290 1.00 9.26 120 GLY A N 1
ATOM 783 C CA . GLY A 1 120 ? 90.611 92.871 29.129 1.00 9.84 120 GLY A CA 1
ATOM 784 C C . GLY A 1 120 ? 91.114 92.280 27.835 1.00 9.77 120 GLY A C 1
ATOM 785 O O . GLY A 1 120 ? 91.727 92.959 27.008 1.00 11.94 120 GLY A O 1
ATOM 786 N N . THR A 1 121 ? 90.831 90.990 27.664 1.00 9.54 121 THR A N 1
ATOM 787 C CA . THR A 1 121 ? 91.158 90.290 26.431 1.00 9.64 121 THR A CA 1
ATOM 788 C C . THR A 1 121 ? 89.892 90.215 25.593 1.00 9.12 121 THR A C 1
ATOM 789 O O . THR A 1 121 ? 88.908 89.595 26.008 1.00 11.38 121 THR A O 1
ATOM 793 N N . VAL A 1 122 ? 89.913 90.865 24.435 1.00 9.75 122 VAL A N 1
ATOM 794 C CA . VAL A 1 122 ? 88.770 90.905 23.536 1.00 8.37 122 VAL A CA 1
ATOM 795 C C . VAL A 1 122 ? 89.060 89.970 22.377 1.00 9.25 122 VAL A C 1
ATOM 796 O O . VAL A 1 122 ? 90.060 90.135 21.669 1.00 10.50 122 VAL A O 1
ATOM 800 N N . PHE A 1 123 ? 88.203 88.988 22.172 1.00 10.08 123 PHE A N 1
ATOM 801 C CA . PHE A 1 123 ? 88.396 88.136 21.010 1.00 12.34 123 PHE A CA 1
ATOM 802 C C . PHE A 1 123 ? 87.495 88.587 19.867 1.00 13.36 123 PHE A C 1
ATOM 803 O O . PHE A 1 123 ? 86.448 89.210 20.070 1.00 10.53 123 PHE A O 1
ATOM 811 N N . GLY A 1 124 ? 87.952 88.318 18.652 1.00 10.03 124 GLY A N 1
ATOM 812 C CA . GLY A 1 124 ? 87.228 88.724 17.465 1.00 9.23 124 GLY A CA 1
ATOM 813 C C . GLY A 1 124 ? 87.817 88.023 16.260 1.00 10.37 124 GLY A C 1
ATOM 814 O O . GLY A 1 124 ? 88.404 86.946 16.394 1.00 11.78 124 GLY A O 1
ATOM 815 N N . VAL A 1 125 ? 87.679 88.629 15.087 1.00 8.27 125 VAL A N 1
ATOM 816 C CA . VAL A 1 125 ? 88.203 88.079 13.841 1.00 8.60 125 VAL A CA 1
ATOM 817 C C . VAL A 1 125 ? 89.030 89.164 13.182 1.00 9.49 125 VAL A C 1
ATOM 818 O O . VAL A 1 125 ? 88.567 90.305 13.059 1.00 11.44 125 VAL A O 1
ATOM 822 N N . ALA A 1 126 ? 90.246 88.822 12.772 1.00 10.45 126 ALA A N 1
ATOM 823 C CA . ALA A 1 126 ? 91.043 89.715 11.946 1.00 9.93 126 ALA A CA 1
ATOM 824 C C . ALA A 1 126 ? 90.944 89.256 10.502 1.00 10.27 126 ALA A C 1
ATOM 825 O O . ALA A 1 126 ? 91.015 88.061 10.224 1.00 10.58 126 ALA A O 1
ATOM 827 N N . SER A 1 127 ? 90.766 90.197 9.582 1.00 9.97 127 SER A N 1
ATOM 828 C CA . SER A 1 127 ? 90.621 89.824 8.181 1.00 9.61 127 SER A CA 1
ATOM 829 C C . SER A 1 127 ? 91.476 90.727 7.309 1.00 12.51 127 SER A C 1
ATOM 830 O O . SER A 1 127 ? 91.846 91.829 7.708 1.00 10.80 127 SER A O 1
ATOM 833 N N . GLN A 1 128 ? 91.782 90.242 6.103 1.00 10.40 128 GLN A N 1
ATOM 834 C CA . GLN A 1 128 ? 92.554 91.018 5.139 1.00 10.85 128 GLN A CA 1
ATOM 835 C C . GLN A 1 128 ? 92.018 90.805 3.735 1.00 10.96 128 GLN A C 1
ATOM 836 O O . GLN A 1 128 ? 91.566 89.712 3.386 1.00 10.98 128 GLN A O 1
ATOM 842 N N . ARG A 1 129 ? 92.145 91.848 2.918 1.00 13.25 129 ARG A N 1
ATOM 843 C CA . ARG A 1 129 ? 91.967 91.762 1.472 1.00 13.23 129 ARG A CA 1
ATOM 844 C C . ARG A 1 129 ? 93.143 92.486 0.828 1.00 12.19 129 ARG A C 1
ATOM 845 O O . ARG A 1 129 ? 93.322 93.689 1.039 1.00 15.29 129 ARG A O 1
ATOM 853 N N . ASN A 1 130 ? 93.955 91.755 0.066 1.00 12.87 130 ASN A N 1
ATOM 854 C CA . ASN A 1 130 ? 95.244 92.287 -0.368 1.00 13.69 130 ASN A CA 1
ATOM 855 C C . ASN A 1 130 ? 95.072 93.425 -1.371 1.00 14.52 130 ASN A C 1
ATOM 856 O O . ASN A 1 130 ? 94.227 93.367 -2.270 1.00 15.16 130 ASN A O 1
ATOM 861 N N . THR A 1 131 ? 95.891 94.466 -1.211 1.00 15.93 131 THR A N 1
ATOM 862 C CA . THR A 1 131 ? 95.894 95.585 -2.140 1.00 18.96 131 THR A CA 1
ATOM 863 C C . THR A 1 131 ? 97.193 95.748 -2.914 1.00 24.73 131 THR A C 1
ATOM 864 O O . THR A 1 131 ? 97.206 96.501 -3.889 1.00 27.46 131 THR A O 1
ATOM 868 N N . THR A 1 132 ? 98.279 95.090 -2.503 1.00 19.92 132 THR A N 1
ATOM 869 C CA . THR A 1 132 ? 99.548 95.155 -3.223 1.00 19.63 132 THR A CA 1
ATOM 870 C C . THR A 1 132 ? 100.157 93.761 -3.306 1.00 28.12 132 THR A C 1
ATOM 871 O O . THR A 1 132 ? 99.708 92.820 -2.647 1.00 22.81 132 THR A O 1
ATOM 875 N N . GLY A 1 133 ? 101.196 93.631 -4.124 1.00 25.43 133 GLY A N 1
ATOM 876 C CA . GLY A 1 133 ? 101.905 92.372 -4.232 1.00 30.23 133 GLY A CA 1
ATOM 877 C C . GLY A 1 133 ? 101.346 91.460 -5.307 1.00 24.31 133 GLY A C 1
ATOM 878 O O . GLY A 1 133 ? 100.639 91.876 -6.232 1.00 24.69 133 GLY A O 1
ATOM 879 N N . ASN A 1 134 ? 101.663 90.171 -5.157 1.00 28.97 134 ASN A N 1
ATOM 880 C CA . ASN A 1 134 ? 101.425 89.166 -6.189 1.00 29.53 134 ASN A CA 1
ATOM 881 C C . ASN A 1 134 ? 100.032 88.554 -6.151 1.00 23.41 134 ASN A C 1
ATOM 882 O O . ASN A 1 134 ? 99.659 87.860 -7.104 1.00 31.67 134 ASN A O 1
ATOM 887 N N . SER A 1 135 ? 99.255 88.785 -5.091 1.00 23.30 135 SER A N 1
ATOM 888 C CA A SER A 1 135 ? 97.917 88.216 -4.953 0.48 21.45 135 SER A CA 1
ATOM 889 C CA B SER A 1 135 ? 97.921 88.213 -4.932 0.52 21.60 135 SER A CA 1
ATOM 890 C C . SER A 1 135 ? 96.915 89.298 -4.562 1.00 17.20 135 SER A C 1
ATOM 891 O O . SER A 1 135 ? 96.162 89.180 -3.591 1.00 18.63 135 SER A O 1
ATOM 896 N N . ILE A 1 136 ? 96.898 90.385 -5.337 1.00 19.61 136 ILE A N 1
ATOM 897 C CA . ILE A 1 136 ? 95.953 91.465 -5.083 1.00 18.96 136 ILE A CA 1
ATOM 898 C C . ILE A 1 136 ? 94.539 90.914 -5.139 1.00 19.52 136 ILE A C 1
ATOM 899 O O . ILE A 1 136 ? 94.189 90.142 -6.041 1.00 18.96 136 ILE A O 1
ATOM 904 N N . GLY A 1 137 ? 93.725 91.284 -4.154 1.00 14.27 137 GLY A N 1
ATOM 905 C CA . GLY A 1 137 ? 92.378 90.772 -4.047 1.00 14.91 137 GLY A CA 1
ATOM 906 C C . GLY A 1 137 ? 92.232 89.524 -3.198 1.00 17.40 137 GLY A C 1
ATOM 907 O O . GLY A 1 137 ? 91.112 89.202 -2.793 1.00 13.42 137 GLY A O 1
ATOM 908 N N . ALA A 1 138 ? 93.321 88.806 -2.923 1.00 13.81 138 ALA A N 1
ATOM 909 C CA . ALA A 1 138 ? 93.224 87.608 -2.092 1.00 14.04 138 ALA A CA 1
ATOM 910 C C . ALA A 1 138 ? 92.868 87.972 -0.655 1.00 12.97 138 ALA A C 1
ATOM 911 O O . ALA A 1 138 ? 93.345 88.978 -0.114 1.00 13.35 138 ALA A O 1
ATOM 913 N N . THR A 1 139 ? 92.021 87.143 -0.035 1.00 13.03 139 THR A N 1
ATOM 914 C CA . THR A 1 139 ? 91.483 87.400 1.294 1.00 11.99 139 THR A CA 1
ATOM 915 C C . THR A 1 139 ? 91.796 86.256 2.252 1.00 12.20 139 THR A C 1
ATOM 916 O O . THR A 1 139 ? 92.096 85.126 1.845 1.00 14.01 139 THR A O 1
ATOM 920 N N . ARG A 1 140 ? 91.694 86.568 3.540 1.00 11.62 140 ARG A N 1
ATOM 921 C CA . ARG A 1 140 ? 91.752 85.576 4.601 1.00 11.69 140 ARG A CA 1
ATOM 922 C C . ARG A 1 140 ? 91.183 86.206 5.865 1.00 13.78 140 ARG A C 1
ATOM 923 O O . ARG A 1 140 ? 91.145 87.432 6.010 1.00 13.11 140 ARG A O 1
ATOM 931 N N . ALA A 1 141 ? 90.735 85.351 6.779 1.00 10.95 141 ALA A N 1
ATOM 932 C CA . ALA A 1 141 ? 90.190 85.828 8.047 1.00 11.31 141 ALA A CA 1
ATOM 933 C C . ALA A 1 141 ? 90.282 84.720 9.082 1.00 18.91 141 ALA A C 1
ATOM 934 O O . ALA A 1 141 ? 89.977 83.560 8.779 1.00 12.97 141 ALA A O 1
ATOM 936 N N . HIS A 1 142 ? 90.694 85.086 10.302 1.00 12.28 142 HIS A N 1
ATOM 937 C CA . HIS A 1 142 ? 90.865 84.113 11.373 1.00 11.63 142 HIS A CA 1
ATOM 938 C C . HIS A 1 142 ? 90.576 84.760 12.715 1.00 10.49 142 HIS A C 1
ATOM 939 O O . HIS A 1 142 ? 90.689 85.978 12.884 1.00 11.09 142 HIS A O 1
ATOM 946 N N . GLU A 1 143 ? 90.221 83.913 13.676 1.00 10.77 143 GLU A N 1
ATOM 947 C CA . GLU A 1 143 ? 90.026 84.378 15.041 1.00 12.16 143 GLU A CA 1
ATOM 948 C C . GLU A 1 143 ? 91.334 84.908 15.608 1.00 13.08 143 GLU A C 1
ATOM 949 O O . GLU A 1 143 ? 92.400 84.317 15.407 1.00 12.93 143 GLU A O 1
ATOM 955 N N . VAL A 1 144 ? 91.240 86.017 16.343 1.00 10.68 144 VAL A N 1
ATOM 956 C CA . VAL A 1 144 ? 92.367 86.618 17.049 1.00 10.47 144 VAL A CA 1
ATOM 957 C C . VAL A 1 144 ? 91.865 87.152 18.384 1.00 12.37 144 VAL A C 1
ATOM 958 O O . VAL A 1 144 ? 90.660 87.230 18.639 1.00 12.36 144 VAL A O 1
ATOM 962 N N . HIS A 1 145 ? 92.806 87.545 19.236 1.00 10.41 145 HIS A N 1
ATOM 963 C CA . HIS A 1 145 ? 92.430 88.263 20.442 1.00 10.26 145 HIS A CA 1
ATOM 964 C C . HIS A 1 145 ? 93.393 89.416 20.666 1.00 12.74 145 HIS A C 1
ATOM 965 O O . HIS A 1 145 ? 94.545 89.383 20.228 1.00 13.20 145 HIS A O 1
ATOM 972 N N . ILE A 1 146 ? 92.892 90.443 21.348 1.00 9.74 146 ILE A N 1
ATOM 973 C CA . ILE A 1 146 ? 93.663 91.624 21.713 1.00 9.85 146 ILE A CA 1
ATOM 974 C C . ILE A 1 146 ? 93.575 91.787 23.221 1.00 9.87 146 ILE A C 1
ATOM 975 O O . ILE A 1 146 ? 92.486 92.003 23.758 1.00 11.99 146 ILE A O 1
ATOM 980 N N . ASP A 1 147 ? 94.715 91.715 23.896 1.00 11.46 147 ASP A N 1
ATOM 981 C CA . ASP A 1 147 ? 94.794 91.956 25.334 1.00 10.60 147 ASP A CA 1
ATOM 982 C C . ASP A 1 147 ? 95.130 93.429 25.519 1.00 10.51 147 ASP A C 1
ATOM 983 O O . ASP A 1 147 ? 96.247 93.858 25.206 1.00 12.94 147 ASP A O 1
ATOM 988 N N . THR A 1 148 ? 94.165 94.217 25.997 1.00 9.99 148 THR A N 1
ATOM 989 C CA . THR A 1 148 ? 94.407 95.651 26.106 1.00 11.53 148 THR A CA 1
ATOM 990 C C . THR A 1 148 ? 95.303 96.024 27.282 1.00 10.62 148 THR A C 1
ATOM 991 O O . THR A 1 148 ? 95.620 97.210 27.431 1.00 10.56 148 THR A O 1
ATOM 995 N N . THR A 1 149 ? 95.723 95.062 28.110 1.00 13.65 149 THR A N 1
ATOM 996 C CA . THR A 1 149 ? 96.766 95.318 29.105 1.00 14.55 149 THR A CA 1
ATOM 997 C C . THR A 1 149 ? 98.163 94.993 28.589 1.00 13.15 149 THR A C 1
ATOM 998 O O . THR A 1 149 ? 99.136 95.184 29.329 1.00 18.48 149 THR A O 1
ATOM 1002 N N . ASN A 1 150 ? 98.280 94.486 27.361 1.00 13.90 150 ASN A N 1
ATOM 1003 C CA . ASN A 1 150 ? 99.588 94.170 26.800 1.00 14.71 150 ASN A CA 1
ATOM 1004 C C . ASN A 1 150 ? 100.405 95.454 26.665 1.00 14.31 150 ASN A C 1
ATOM 1005 O O . ASN A 1 150 ? 99.853 96.507 26.337 1.00 15.10 150 ASN A O 1
ATOM 1010 N N . PRO A 1 151 ? 101.712 95.416 26.927 1.00 15.44 151 PRO A N 1
ATOM 1011 C CA . PRO A 1 151 ? 102.524 96.630 26.739 1.00 14.76 151 PRO A CA 1
ATOM 1012 C C . PRO A 1 151 ? 102.469 97.187 25.325 1.00 17.11 151 PRO A C 1
ATOM 1013 O O . PRO A 1 151 ? 102.763 98.373 25.129 1.00 18.55 151 PRO A O 1
ATOM 1017 N N . ARG A 1 152 ? 102.093 96.377 24.335 1.00 14.90 152 ARG A N 1
ATOM 1018 C CA . ARG A 1 152 ? 101.996 96.834 22.957 1.00 14.18 152 ARG A CA 1
ATOM 1019 C C . ARG A 1 152 ? 100.562 97.182 22.561 1.00 13.16 152 ARG A C 1
ATOM 1020 O O . ARG A 1 152 ? 100.289 97.400 21.375 1.00 15.20 152 ARG A O 1
ATOM 1028 N N . TYR A 1 153 ? 99.637 97.255 23.525 1.00 13.33 153 TYR A N 1
ATOM 1029 C CA . TYR A 1 153 ? 98.340 97.875 23.256 1.00 13.60 153 TYR A CA 1
ATOM 1030 C C . TYR A 1 153 ? 98.559 99.375 23.363 1.00 16.12 153 TYR A C 1
ATOM 1031 O O . TYR A 1 153 ? 98.459 99.965 24.441 1.00 14.74 153 TYR A O 1
ATOM 1040 N N . THR A 1 154 ? 98.898 100.004 22.236 1.00 14.86 154 THR A N 1
ATOM 1041 C CA . THR A 1 154 ? 99.243 101.429 22.213 1.00 12.53 154 THR A CA 1
ATOM 1042 C C . THR A 1 154 ? 98.488 102.145 21.097 1.00 12.81 154 THR A C 1
ATOM 1043 O O . THR A 1 154 ? 99.095 102.729 20.190 1.00 15.47 154 THR A O 1
ATOM 1047 N N . PRO A 1 155 ? 97.147 102.139 21.143 1.00 11.43 155 PRO A N 1
ATOM 1048 C CA . PRO A 1 155 ? 96.380 102.753 20.045 1.00 13.21 155 PRO A CA 1
ATOM 1049 C C . PRO A 1 155 ? 96.531 104.253 19.974 1.00 13.78 155 PRO A C 1
ATOM 1050 O O . PRO A 1 155 ? 96.242 104.833 18.921 1.00 15.32 155 PRO A O 1
ATOM 1054 N N . LYS A 1 156 ? 96.964 104.902 21.059 1.00 13.53 156 LYS A N 1
ATOM 1055 C CA . LYS A 1 156 ? 97.259 106.330 20.982 1.00 12.50 156 LYS A CA 1
ATOM 1056 C C . LYS A 1 156 ? 98.492 106.579 20.123 1.00 14.51 156 LYS A C 1
ATOM 1057 O O . LYS A 1 156 ? 98.501 107.490 19.288 1.00 15.87 156 LYS A O 1
ATOM 1063 N N . LEU A 1 157 ? 99.535 105.764 20.302 1.00 14.70 157 LEU A N 1
ATOM 1064 C CA . LEU A 1 157 ? 100.724 105.869 19.461 1.00 14.67 157 LEU A CA 1
ATOM 1065 C C . LEU A 1 157 ? 100.465 105.395 18.036 1.00 14.90 157 LEU A C 1
ATOM 1066 O O . LEU A 1 157 ? 101.235 105.740 17.131 1.00 18.30 157 LEU A O 1
ATOM 1071 N N . GLY A 1 158 ? 99.434 104.588 17.827 1.00 14.52 158 GLY A N 1
ATOM 1072 C CA . GLY A 1 158 ? 99.025 104.155 16.510 1.00 19.88 158 GLY A CA 1
ATOM 1073 C C . GLY A 1 158 ? 99.243 102.683 16.181 1.00 17.47 158 GLY A C 1
ATOM 1074 O O . GLY A 1 158 ? 99.269 102.336 14.986 1.00 16.68 158 GLY A O 1
ATOM 1075 N N . SER A 1 159 ? 99.401 101.815 17.185 1.00 17.00 159 SER A N 1
ATOM 1076 C CA . SER A 1 159 ? 99.681 100.409 16.926 1.00 17.86 159 SER A CA 1
ATOM 1077 C C . SER A 1 159 ? 99.043 99.549 18.009 1.00 18.92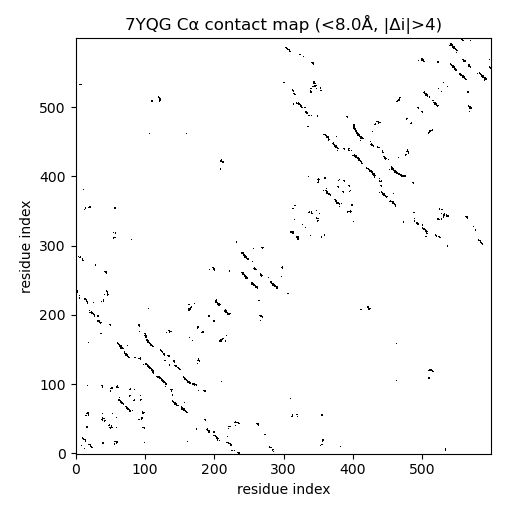 159 SER A C 1
ATOM 1078 O O . SER A 1 159 ? 98.953 99.958 19.170 1.00 16.80 159 SER A O 1
ATOM 1081 N N . VAL A 1 160 ? 98.588 98.351 17.617 1.00 12.06 160 VAL A N 1
ATOM 1082 C CA . VAL A 1 160 ? 98.100 97.361 18.569 1.00 12.02 160 VAL A CA 1
ATOM 1083 C C . VAL A 1 160 ? 98.668 96.000 18.186 1.00 17.41 160 VAL A C 1
ATOM 1084 O O . VAL A 1 160 ? 98.947 95.730 17.013 1.00 17.11 160 VAL A O 1
ATOM 1088 N N . LEU A 1 161 ? 98.852 95.143 19.190 1.00 13.16 161 LEU A N 1
ATOM 1089 C CA . LEU A 1 161 ? 99.357 93.783 19.002 1.00 12.61 161 LEU A CA 1
ATOM 1090 C C . LEU A 1 161 ? 98.219 92.785 19.208 1.00 16.51 161 LEU A C 1
ATOM 1091 O O . LEU A 1 161 ? 97.642 92.714 20.301 1.00 18.36 161 LEU A O 1
ATOM 1096 N N . MET A 1 162 ? 97.888 92.032 18.159 1.00 12.26 162 MET A N 1
ATOM 1097 C CA . MET A 1 162 ? 96.897 90.968 18.226 1.00 15.98 162 MET A CA 1
ATOM 1098 C C . MET A 1 162 ? 97.610 89.624 18.223 1.00 16.18 162 MET A C 1
ATOM 1099 O O . MET A 1 162 ? 98.765 89.517 17.811 1.00 17.64 162 MET A O 1
ATOM 1104 N N . TYR A 1 163 ? 96.915 88.593 18.694 1.00 14.83 163 TYR A N 1
ATOM 1105 C CA . TYR A 1 163 ? 97.481 87.252 18.683 1.00 14.81 163 TYR A CA 1
ATOM 1106 C C . TYR A 1 163 ? 96.500 86.298 18.027 1.00 15.25 163 TYR A C 1
ATOM 1107 O O . TYR A 1 163 ? 95.289 86.417 18.217 1.00 14.32 163 TYR A O 1
ATOM 1116 N N . SER A 1 164 ? 97.026 85.355 17.254 1.00 15.73 164 SER A N 1
ATOM 1117 C CA . SER A 1 164 ? 96.182 84.401 16.556 1.00 17.04 164 SER A CA 1
ATOM 1118 C C . SER A 1 164 ? 96.802 83.018 16.655 1.00 18.09 164 SER A C 1
ATOM 1119 O O . SER A 1 164 ? 98.022 82.872 16.757 1.00 26.21 164 SER A O 1
ATOM 1122 N N . GLU A 1 165 ? 95.945 81.999 16.610 1.00 20.41 165 GLU A N 1
ATOM 1123 C CA . GLU A 1 165 ? 96.448 80.644 16.440 1.00 18.41 165 GLU A CA 1
ATOM 1124 C C . GLU A 1 165 ? 96.874 80.370 15.000 1.00 23.21 165 GLU A C 1
ATOM 1125 O O . GLU A 1 165 ? 97.713 79.491 14.765 1.00 25.49 165 GLU A O 1
ATOM 1131 N N . SER A 1 166 ? 96.337 81.112 14.037 1.00 20.14 166 SER A N 1
ATOM 1132 C CA . SER A 1 166 ? 96.672 80.920 12.632 1.00 23.58 166 SER A CA 1
ATOM 1133 C C . SER A 1 166 ? 97.803 81.856 12.226 1.00 18.44 166 SER A C 1
ATOM 1134 O O . SER A 1 166 ? 97.828 83.023 12.629 1.00 21.87 166 SER A O 1
ATOM 1137 N N . ASN A 1 167 ? 98.738 81.337 11.426 1.00 22.80 167 ASN A N 1
ATOM 1138 C CA . ASN A 1 167 ? 99.787 82.146 10.820 1.00 23.51 167 ASN A CA 1
ATOM 1139 C C . ASN A 1 167 ? 99.455 82.528 9.384 1.00 22.50 167 ASN A C 1
ATOM 1140 O O . ASN A 1 167 ? 100.331 83.000 8.655 1.00 23.51 167 ASN A O 1
ATOM 1145 N N . ASP A 1 168 ? 98.207 82.328 8.968 1.00 21.34 168 ASP A N 1
ATOM 1146 C CA . ASP A 1 168 ? 97.762 82.633 7.609 1.00 21.72 168 ASP A CA 1
ATOM 1147 C C . ASP A 1 168 ? 97.344 84.104 7.518 1.00 19.01 168 ASP A C 1
ATOM 1148 O O . ASP A 1 168 ? 96.172 84.456 7.364 1.00 16.96 168 ASP A O 1
ATOM 1153 N N . PHE A 1 169 ? 98.346 84.972 7.633 1.00 15.62 169 PHE A N 1
ATOM 1154 C CA . PHE A 1 169 ? 98.188 86.410 7.469 1.00 14.48 169 PHE A CA 1
ATOM 1155 C C . PHE A 1 169 ? 99.347 86.933 6.630 1.00 19.61 169 PHE A C 1
ATOM 1156 O O . PHE A 1 169 ? 100.461 86.408 6.701 1.00 21.59 169 PHE A O 1
ATOM 1164 N N . ASP A 1 170 ? 99.076 87.967 5.830 1.00 15.56 170 ASP A N 1
ATOM 1165 C CA . ASP A 1 170 ? 100.034 88.521 4.873 1.00 16.78 170 ASP A CA 1
ATOM 1166 C C . ASP A 1 170 ? 100.553 89.863 5.376 1.00 20.32 170 ASP A C 1
ATOM 1167 O O . ASP A 1 170 ? 99.769 90.792 5.596 1.00 16.46 170 ASP A O 1
ATOM 1172 N N . ASP A 1 171 ? 101.869 89.975 5.507 1.00 20.41 171 ASP A N 1
ATOM 1173 C CA . ASP A 1 171 ? 102.482 91.234 5.913 1.00 18.55 171 ASP A CA 1
ATOM 1174 C C . ASP A 1 171 ? 102.228 92.325 4.877 1.00 20.95 171 ASP A C 1
ATOM 1175 O O . ASP A 1 171 ? 102.187 92.071 3.669 1.00 21.10 171 ASP A O 1
ATOM 1180 N N . GLY A 1 172 ? 102.073 93.557 5.360 1.00 19.27 172 GLY A N 1
ATOM 1181 C CA . GLY A 1 172 ? 101.934 94.706 4.487 1.00 16.69 172 GLY A CA 1
ATOM 1182 C C . GLY A 1 172 ? 100.563 94.908 3.886 1.00 25.29 172 GLY A C 1
ATOM 1183 O O . GLY A 1 172 ? 100.407 95.782 3.025 1.00 24.11 172 GLY A O 1
ATOM 1184 N N . GLN A 1 173 ? 99.565 94.140 4.311 1.00 17.23 173 GLN A N 1
ATOM 1185 C CA . GLN A 1 173 ? 98.247 94.236 3.705 1.00 14.24 173 GLN A CA 1
ATOM 1186 C C . GLN A 1 173 ? 97.232 94.862 4.660 1.00 17.02 173 GLN A C 1
ATOM 1187 O O . GLN A 1 173 ? 97.404 94.812 5.883 1.00 18.77 173 GLN A O 1
ATOM 1193 N N . PRO A 1 174 ? 96.176 95.469 4.118 1.00 15.61 174 PRO A N 1
ATOM 1194 C CA . PRO A 1 174 ? 95.109 96.026 4.961 1.00 18.63 174 PRO A CA 1
ATOM 1195 C C . PRO A 1 174 ? 94.506 94.958 5.859 1.00 18.28 174 PRO A C 1
ATOM 1196 O O . PRO A 1 174 ? 94.189 93.852 5.413 1.00 15.30 174 PRO A O 1
ATOM 1200 N N . THR A 1 175 ? 94.318 95.310 7.126 1.00 14.02 175 THR A N 1
ATOM 1201 C CA . THR A 1 175 ? 93.910 94.367 8.154 1.00 12.05 175 THR A CA 1
ATOM 1202 C C . THR A 1 175 ? 92.822 95.005 9.003 1.00 17.62 175 THR A C 1
ATOM 1203 O O . THR A 1 175 ? 92.947 96.163 9.406 1.00 15.59 175 THR A O 1
ATOM 1207 N N . ARG A 1 176 ? 91.751 94.259 9.262 1.00 10.23 176 ARG A N 1
ATOM 1208 C CA . ARG A 1 176 ? 90.645 94.765 10.063 1.00 9.46 176 ARG A CA 1
ATOM 1209 C C . ARG A 1 176 ? 90.386 93.817 11.215 1.00 14.53 176 ARG A C 1
ATOM 1210 O O . ARG A 1 176 ? 90.399 92.597 11.033 1.00 17.84 176 ARG A O 1
ATOM 1218 N N . PHE A 1 177 ? 90.147 94.380 12.391 1.00 8.52 177 PHE A N 1
ATOM 1219 C CA . PHE A 1 177 ? 89.762 93.606 13.563 1.00 9.24 177 PHE A CA 1
ATOM 1220 C C . PHE A 1 177 ? 88.310 93.908 13.874 1.00 12.73 177 PHE A C 1
ATOM 1221 O O . PHE A 1 177 ? 87.950 95.075 14.053 1.00 9.43 177 PHE A O 1
ATOM 1229 N N . THR A 1 178 ? 87.483 92.865 13.920 1.00 9.70 178 THR A N 1
ATOM 1230 C CA . THR A 1 178 ? 86.092 92.991 14.336 1.00 9.59 178 THR A CA 1
ATOM 1231 C C . THR A 1 178 ? 85.912 92.270 15.654 1.00 9.04 178 THR A C 1
ATOM 1232 O O . THR A 1 178 ? 86.160 91.054 15.712 1.00 12.37 178 THR A O 1
ATOM 1236 N N . PRO A 1 179 ? 85.473 92.955 16.711 1.00 10.09 179 PRO A N 1
ATOM 1237 C CA . PRO A 1 179 ? 85.333 92.309 18.016 1.00 8.12 179 PRO A CA 1
ATOM 1238 C C . PRO A 1 179 ? 84.088 91.447 18.084 1.00 8.52 179 PRO A C 1
ATOM 1239 O O . PRO A 1 179 ? 83.067 91.727 17.448 1.00 11.96 179 PRO A O 1
ATOM 1243 N N . ILE A 1 180 ? 84.179 90.383 18.887 1.00 7.57 180 ILE A N 1
ATOM 1244 C CA . ILE A 1 180 ? 83.041 89.510 19.153 1.00 8.71 180 ILE A CA 1
ATOM 1245 C C . ILE A 1 180 ? 82.709 89.429 20.641 1.00 9.96 180 ILE A C 1
ATOM 1246 O O . ILE A 1 180 ? 81.535 89.453 21.015 1.00 10.92 180 ILE A O 1
ATOM 1251 N N . GLY A 1 181 ? 83.711 89.324 21.513 1.00 8.18 181 GLY A N 1
ATOM 1252 C CA . GLY A 1 181 ? 83.392 89.177 22.931 1.00 9.22 181 GLY A CA 1
ATOM 1253 C C . GLY A 1 181 ? 84.623 88.899 23.781 1.00 9.23 181 GLY A C 1
ATOM 1254 O O . GLY A 1 181 ? 85.726 89.350 23.463 1.00 9.72 181 GLY A O 1
ATOM 1255 N N . MET A 1 182 ? 84.410 88.169 24.883 1.00 6.94 182 MET A N 1
ATOM 1256 C CA . MET A 1 182 ? 85.488 87.926 25.844 1.00 7.64 182 MET A CA 1
ATOM 1257 C C . MET A 1 182 ? 86.454 86.865 25.333 1.00 11.33 182 MET A C 1
ATOM 1258 O O . MET A 1 182 ? 86.049 85.743 25.018 1.00 15.70 182 MET A O 1
ATOM 1263 N N . GLY A 1 183 ? 87.736 87.210 25.284 1.00 10.65 183 GLY A N 1
ATOM 1264 C CA . GLY A 1 183 ? 88.751 86.222 24.964 1.00 10.72 183 GLY A CA 1
ATOM 1265 C C . GLY A 1 183 ? 89.351 85.546 26.177 1.00 12.35 183 GLY A C 1
ATOM 1266 O O . GLY A 1 183 ? 90.121 84.592 26.042 1.00 13.33 183 GLY A O 1
ATOM 1267 N N . ALA A 1 184 ? 89.037 86.056 27.364 1.00 9.47 184 ALA A N 1
ATOM 1268 C CA . ALA A 1 184 ? 89.427 85.461 28.637 1.00 10.10 184 ALA A CA 1
ATOM 1269 C C . ALA A 1 184 ? 88.507 86.042 29.692 1.00 14.83 184 ALA A C 1
ATOM 1270 O O . ALA A 1 184 ? 87.845 87.055 29.460 1.00 12.55 184 ALA A O 1
ATOM 1272 N N . ASP A 1 185 ? 88.463 85.390 30.854 1.00 13.01 185 ASP A N 1
ATOM 1273 C CA . ASP A 1 185 ? 87.650 85.881 31.974 1.00 12.60 185 ASP A CA 1
ATOM 1274 C C . ASP A 1 185 ? 88.475 86.876 32.798 1.00 12.33 185 ASP A C 1
ATOM 1275 O O . ASP A 1 185 ? 88.876 86.616 33.935 1.00 16.12 185 ASP A O 1
ATOM 1280 N N . ASP A 1 186 ? 88.743 88.044 32.178 1.00 13.03 186 ASP A N 1
ATOM 1281 C CA . ASP A 1 186 ? 89.689 89.011 32.728 1.00 13.30 186 ASP A CA 1
ATOM 1282 C C . ASP A 1 186 ? 89.258 90.457 32.473 1.00 17.94 186 ASP A C 1
ATOM 1283 O O . ASP A 1 186 ? 90.097 91.364 32.448 1.00 12.29 186 ASP A O 1
ATOM 1288 N N . TRP A 1 187 ? 87.964 90.697 32.307 1.00 9.82 187 TRP A N 1
ATOM 1289 C CA . TRP A 1 187 ? 87.491 92.031 31.963 1.00 10.20 187 TRP A CA 1
ATOM 1290 C C . TRP A 1 187 ? 87.359 92.924 33.193 1.00 12.19 187 TRP A C 1
ATOM 1291 O O . TRP A 1 187 ? 86.881 92.497 34.247 1.00 12.28 187 TRP A O 1
ATOM 1302 N N . HIS A 1 188 ? 87.774 94.183 33.041 1.00 8.54 188 HIS A N 1
ATOM 1303 C CA . HIS A 1 188 ? 87.558 95.227 34.045 1.00 8.71 188 HIS A CA 1
ATOM 1304 C C . HIS A 1 188 ? 87.032 96.420 33.259 1.00 13.51 188 HIS A C 1
ATOM 1305 O O . HIS A 1 188 ? 87.807 97.276 32.824 1.00 9.97 188 HIS A O 1
ATOM 1312 N N . GLN A 1 189 ? 85.714 96.458 33.061 1.00 8.78 189 GLN A N 1
ATOM 1313 C CA . GLN A 1 189 ? 85.154 97.367 32.066 1.00 8.28 189 GLN A CA 1
ATOM 1314 C C . GLN A 1 189 ? 85.285 98.830 32.456 1.00 11.23 189 GLN A C 1
ATOM 1315 O O . GLN A 1 189 ? 85.103 99.695 31.594 1.00 9.14 189 GLN A O 1
ATOM 1321 N N . TRP A 1 190 ? 85.599 99.130 33.711 1.00 11.35 190 TRP A N 1
ATOM 1322 C CA . TRP A 1 190 ? 85.737 100.513 34.136 1.00 8.21 190 TRP A CA 1
ATOM 1323 C C . TRP A 1 190 ? 87.185 100.911 34.353 1.00 12.74 190 TRP A C 1
ATOM 1324 O O . TRP A 1 190 ? 87.444 102.046 34.768 1.00 14.41 190 TRP A O 1
ATOM 1335 N N . GLU A 1 191 ? 88.132 100.017 34.083 1.00 11.01 191 GLU A N 1
ATOM 1336 C CA . GLU A 1 191 ? 89.550 100.320 34.214 1.00 9.78 191 GLU A CA 1
ATOM 1337 C C . GLU A 1 191 ? 90.081 100.655 32.831 1.00 15.09 191 GLU A C 1
ATOM 1338 O O . GLU A 1 191 ? 90.126 99.789 31.950 1.00 11.08 191 GLU A O 1
ATOM 1344 N N . LEU A 1 192 ? 90.482 101.906 32.643 1.00 11.12 192 LEU A N 1
ATOM 1345 C CA . LEU A 1 192 ? 90.977 102.325 31.343 1.00 10.97 192 LEU A CA 1
ATOM 1346 C C . LEU A 1 192 ? 92.310 101.647 31.032 1.00 12.44 192 LEU A C 1
ATOM 1347 O O . LEU A 1 192 ? 93.149 101.470 31.925 1.00 14.28 192 LEU A O 1
ATOM 1352 N N . PRO A 1 193 ? 92.547 101.289 29.779 1.00 9.73 193 PRO A N 1
ATOM 1353 C CA . PRO A 1 193 ? 93.881 100.830 29.389 1.00 10.12 193 PRO A CA 1
ATOM 1354 C C . PRO A 1 193 ? 94.853 102.003 29.397 1.00 10.85 193 PRO A C 1
ATOM 1355 O O . PRO A 1 193 ? 94.468 103.169 29.524 1.00 14.25 193 PRO A O 1
ATOM 1359 N N . GLU A 1 194 ? 96.135 101.674 29.272 1.00 12.83 194 GLU A N 1
ATOM 1360 C CA . GLU A 1 194 ? 97.181 102.680 29.090 1.00 14.16 194 GLU A CA 1
ATOM 1361 C C . GLU A 1 194 ? 97.355 102.859 27.588 1.00 12.33 194 GLU A C 1
ATOM 1362 O O . GLU A 1 194 ? 98.048 102.077 26.929 1.00 14.44 194 GLU A O 1
ATOM 1368 N N . TYR A 1 195 ? 96.671 103.864 27.035 1.00 12.39 195 TYR A N 1
ATOM 1369 C CA . TYR A 1 195 ? 96.554 103.990 25.587 1.00 13.07 195 TYR A CA 1
ATOM 1370 C C . TYR A 1 195 ? 97.899 104.217 24.906 1.00 29.89 195 TYR A C 1
ATOM 1371 O O . TYR A 1 195 ? 98.034 103.913 23.716 1.00 14.19 195 TYR A O 1
ATOM 1380 N N . SER A 1 196 ? 98.886 104.759 25.618 1.00 17.03 196 SER A N 1
ATOM 1381 C CA . SER A 1 196 ? 100.233 104.920 25.080 1.00 14.78 196 SER A CA 1
ATOM 1382 C C . SER A 1 196 ? 101.230 103.926 25.667 1.00 16.60 196 SER A C 1
ATOM 1383 O O . SER A 1 196 ? 102.440 104.093 25.469 1.00 17.68 196 SER A O 1
ATOM 1386 N N . GLY A 1 197 ? 100.761 102.895 26.371 1.00 18.48 197 GLY A N 1
ATOM 1387 C CA . GLY A 1 197 ? 101.659 101.959 27.021 1.00 16.75 197 GLY A CA 1
ATOM 1388 C C . GLY A 1 197 ? 102.061 102.433 28.404 1.00 27.16 197 GLY A C 1
ATOM 1389 O O . GLY A 1 197 ? 101.560 103.436 28.921 1.00 23.88 197 GLY A O 1
ATOM 1390 N N . HIS A 1 198 ? 102.999 101.695 29.017 1.00 31.35 198 HIS A N 1
ATOM 1391 C CA . HIS A 1 198 ? 103.420 102.036 30.380 1.00 44.53 198 HIS A CA 1
ATOM 1392 C C . HIS A 1 198 ? 104.061 103.410 30.458 1.00 50.80 198 HIS A C 1
ATOM 1393 O O . HIS A 1 198 ? 104.081 104.025 31.532 1.00 73.93 198 HIS A O 1
ATOM 1400 N N . LEU A 1 199 ? 104.621 103.893 29.351 1.00 59.03 199 LEU A N 1
ATOM 1401 C CA . LEU A 1 199 ? 105.321 105.170 29.343 1.00 87.06 199 LEU A CA 1
ATOM 1402 C C . LEU A 1 199 ? 104.394 106.319 29.716 1.00 103.50 199 LEU A C 1
ATOM 1403 O O . LEU A 1 199 ? 104.487 106.865 30.822 1.00 87.57 199 LEU A O 1
ATOM 1408 N N . THR A 1 200 ? 103.483 106.680 28.816 1.00 49.35 200 THR A N 1
ATOM 1409 C CA . THR A 1 200 ? 102.726 107.916 28.940 1.00 51.59 200 THR A CA 1
ATOM 1410 C C . THR A 1 200 ? 101.423 107.712 29.701 1.00 59.45 200 THR A C 1
ATOM 1411 O O . THR A 1 200 ? 100.779 106.663 29.599 1.00 41.55 200 THR A O 1
ATOM 1415 N N . LEU A 1 201 ? 101.042 108.729 30.469 1.00 19.41 201 LEU A N 1
ATOM 1416 C CA . LEU A 1 201 ? 99.701 108.804 31.034 1.00 21.24 201 LEU A CA 1
ATOM 1417 C C . LEU A 1 201 ? 98.681 109.075 29.935 1.00 21.00 201 LEU A C 1
ATOM 1418 O O . LEU A 1 201 ? 98.996 109.667 28.900 1.00 20.58 201 LEU A O 1
ATOM 1423 N N . ASN A 1 202 ? 97.442 108.653 30.182 1.00 14.43 202 ASN A N 1
ATOM 1424 C CA . ASN A 1 202 ? 96.348 108.933 29.260 1.00 13.61 202 ASN A CA 1
ATOM 1425 C C . ASN A 1 202 ? 96.059 110.428 29.196 1.00 17.84 202 ASN A C 1
ATOM 1426 O O . ASN A 1 202 ? 96.188 111.150 30.187 1.00 19.33 202 ASN A O 1
ATOM 1431 N N . MET A 1 203 ? 95.633 110.886 28.019 1.00 16.11 203 MET A N 1
ATOM 1432 C CA . MET A 1 203 ? 95.359 112.296 27.784 1.00 17.06 203 MET A CA 1
ATOM 1433 C C . MET A 1 203 ? 94.027 112.466 27.070 1.00 15.64 203 MET A C 1
ATOM 1434 O O . MET A 1 203 ? 93.508 111.533 26.450 1.00 15.38 203 MET A O 1
ATOM 1439 N N . ASN A 1 204 ? 93.489 113.686 27.156 1.00 13.78 204 ASN A N 1
ATOM 1440 C CA . ASN A 1 204 ? 92.293 114.089 26.409 1.00 14.13 204 ASN A CA 1
ATOM 1441 C C . ASN A 1 204 ? 91.080 113.233 26.751 1.00 17.62 204 ASN A C 1
ATOM 1442 O O . ASN A 1 204 ? 90.209 113.012 25.904 1.00 13.88 204 ASN A O 1
ATOM 1447 N N . LEU A 1 205 ? 91.004 112.749 27.987 1.00 13.19 205 LEU A N 1
ATOM 1448 C CA . LEU A 1 205 ? 89.941 111.825 28.363 1.00 11.96 205 LEU A CA 1
ATOM 1449 C C . LEU A 1 205 ? 88.609 112.544 28.537 1.00 12.37 205 LEU A C 1
ATOM 1450 O O . LEU A 1 205 ? 88.550 113.654 29.074 1.00 15.73 205 LEU A O 1
ATOM 1455 N N . ALA A 1 206 ? 87.536 111.897 28.095 1.00 11.05 206 ALA A N 1
ATOM 1456 C CA . ALA A 1 206 ? 86.209 112.293 28.547 1.00 10.45 206 ALA A CA 1
ATOM 1457 C C . ALA A 1 206 ? 86.158 112.165 30.069 1.00 13.20 206 ALA A C 1
ATOM 1458 O O . ALA A 1 206 ? 86.771 111.249 30.630 1.00 10.40 206 ALA A O 1
ATOM 1460 N N . PRO A 1 207 ? 85.458 113.058 30.768 1.00 14.72 207 PRO A N 1
ATOM 1461 C CA . PRO A 1 207 ? 85.590 113.110 32.228 1.00 14.99 207 PRO A CA 1
ATOM 1462 C C . PRO A 1 207 ? 84.920 111.939 32.928 1.00 11.99 207 PRO A C 1
ATOM 1463 O O . PRO A 1 207 ? 84.004 111.299 32.411 1.00 11.38 207 PRO A O 1
ATOM 1467 N N . ALA A 1 208 ? 85.400 111.674 34.141 1.00 12.79 208 ALA A N 1
ATOM 1468 C CA . ALA A 1 208 ? 84.730 110.716 35.008 1.00 15.35 208 ALA A CA 1
ATOM 1469 C C . ALA A 1 208 ? 83.347 111.237 35.374 1.00 18.49 208 ALA A C 1
ATOM 1470 O O . ALA A 1 208 ? 83.133 112.445 35.501 1.00 20.03 208 ALA A O 1
ATOM 1472 N N . VAL A 1 209 ? 82.397 110.322 35.545 1.00 11.83 209 VAL A N 1
ATOM 1473 C CA . VAL A 1 209 ? 81.051 110.712 35.950 1.00 10.99 209 VAL A CA 1
ATOM 1474 C C . VAL A 1 209 ? 80.644 109.910 37.178 1.00 12.19 209 VAL A C 1
ATOM 1475 O O . VAL A 1 209 ? 81.078 108.772 37.377 1.00 13.34 209 VAL A O 1
ATOM 1479 N N . ALA A 1 210 ? 79.811 110.522 38.013 1.00 10.45 210 ALA A N 1
ATOM 1480 C CA . ALA A 1 210 ? 79.337 109.883 39.233 1.00 12.55 210 ALA A CA 1
ATOM 1481 C C . ALA A 1 210 ? 78.076 110.601 39.686 1.00 14.90 210 ALA A C 1
ATOM 1482 O O . ALA A 1 210 ? 77.853 111.760 39.317 1.00 15.44 210 ALA A O 1
ATOM 1484 N N . PRO A 1 211 ? 77.233 109.944 40.483 1.00 12.88 211 PRO A N 1
ATOM 1485 C CA . PRO A 1 211 ? 76.094 110.655 41.077 1.00 11.89 211 PRO A CA 1
ATOM 1486 C C . PRO A 1 211 ? 76.603 111.754 41.994 1.00 16.38 211 PRO A C 1
ATOM 1487 O O . PRO A 1 211 ? 77.640 111.610 42.640 1.00 18.47 211 PRO A O 1
ATOM 1491 N N . ALA A 1 212 ? 75.884 112.874 42.020 1.00 13.15 212 ALA A N 1
ATOM 1492 C CA . ALA A 1 212 ? 76.313 114.021 42.808 1.00 18.45 212 ALA A CA 1
ATOM 1493 C C . ALA A 1 212 ? 75.725 114.023 44.206 1.00 22.47 212 ALA A C 1
ATOM 1494 O O . ALA A 1 212 ? 76.094 114.880 45.019 1.00 23.82 212 ALA A O 1
ATOM 1496 N N . PHE A 1 213 ? 74.831 113.090 44.503 1.00 19.13 213 PHE A N 1
ATOM 1497 C CA . PHE A 1 213 ? 74.161 113.034 45.787 1.00 24.16 213 PHE A CA 1
ATOM 1498 C C . PHE A 1 213 ? 74.125 111.604 46.294 1.00 25.04 213 PHE A C 1
ATOM 1499 O O . PHE A 1 213 ? 74.016 110.663 45.498 1.00 24.07 213 PHE A O 1
ATOM 1507 N N . PRO A 1 214 ? 74.218 111.408 47.607 1.00 41.53 214 PRO A N 1
ATOM 1508 C CA . PRO A 1 214 ? 73.905 110.088 48.159 1.00 33.03 214 PRO A CA 1
ATOM 1509 C C . PRO A 1 214 ? 72.465 109.725 47.825 1.00 22.05 214 PRO A C 1
ATOM 1510 O O . PRO A 1 214 ? 71.588 110.586 47.710 1.00 26.15 214 PRO A O 1
ATOM 1514 N N . GLY A 1 215 ? 72.233 108.439 47.625 1.00 24.32 215 GLY A N 1
ATOM 1515 C CA . GLY A 1 215 ? 70.924 107.977 47.249 1.00 16.83 215 GLY A CA 1
ATOM 1516 C C . GLY A 1 215 ? 70.665 107.932 45.757 1.00 16.31 215 GLY A C 1
ATOM 1517 O O . GLY A 1 215 ? 69.634 107.391 45.350 1.00 23.54 215 GLY A O 1
ATOM 1518 N N . GLU A 1 216 ? 71.535 108.513 44.930 1.00 15.73 216 GLU A N 1
ATOM 1519 C CA . GLU A 1 216 ? 71.417 108.352 43.485 1.00 11.62 216 GLU A CA 1
ATOM 1520 C C . GLU A 1 216 ? 72.451 107.357 42.967 1.00 11.07 216 GLU A C 1
ATOM 1521 O O . GLU A 1 216 ? 73.488 107.117 43.589 1.00 14.20 216 GLU A O 1
ATOM 1527 N N . ARG A 1 217 ? 72.130 106.760 41.821 1.00 10.30 217 ARG A N 1
ATOM 1528 C CA . ARG A 1 217 ? 72.959 105.770 41.144 1.00 9.76 217 ARG A CA 1
ATOM 1529 C C . ARG A 1 217 ? 72.953 106.070 39.656 1.00 11.19 217 ARG A C 1
ATOM 1530 O O . ARG A 1 217 ? 71.937 106.510 39.112 1.00 12.36 217 ARG A O 1
ATOM 1538 N N . ILE A 1 218 ? 74.075 105.792 38.985 1.00 9.91 218 ILE A N 1
ATOM 1539 C CA . ILE A 1 218 ? 74.067 105.872 37.525 1.00 8.10 218 ILE A CA 1
ATOM 1540 C C . ILE A 1 218 ? 73.210 104.744 36.970 1.00 10.56 218 ILE A C 1
ATOM 1541 O O . ILE A 1 218 ? 73.301 103.591 37.421 1.00 11.78 218 ILE A O 1
ATOM 1546 N N . LEU A 1 219 ? 72.356 105.071 36.000 1.00 8.32 219 LEU A N 1
ATOM 1547 C CA . LEU A 1 219 ? 71.577 104.073 35.279 1.00 7.68 219 LEU A CA 1
ATOM 1548 C C . LEU A 1 219 ? 72.305 103.729 33.988 1.00 10.00 219 LEU A C 1
ATOM 1549 O O . LEU A 1 219 ? 72.580 104.616 33.173 1.00 10.85 219 LEU A O 1
ATOM 1554 N N . PHE A 1 220 ? 72.624 102.449 33.812 1.00 9.44 220 PHE A N 1
ATOM 1555 C CA . PHE A 1 220 ? 73.369 101.978 32.655 1.00 6.61 220 PHE A CA 1
ATOM 1556 C C . PHE A 1 220 ? 72.455 101.240 31.684 1.00 11.08 220 PHE A C 1
ATOM 1557 O O . PHE A 1 220 ? 71.452 100.633 32.080 1.00 10.49 220 PHE A O 1
ATOM 1565 N N . PHE A 1 221 ? 72.839 101.268 30.413 1.00 7.73 221 PHE A N 1
ATOM 1566 C CA . PHE A 1 221 ? 72.276 100.390 29.389 1.00 5.85 221 PHE A CA 1
ATOM 1567 C C . PHE A 1 221 ? 73.246 99.218 29.240 1.00 7.78 221 PHE A C 1
ATOM 1568 O O . PHE A 1 221 ? 74.390 99.405 28.811 1.00 8.95 221 PHE A O 1
ATOM 1576 N N . ARG A 1 222 ? 72.796 98.018 29.606 1.00 6.70 222 ARG A N 1
ATOM 1577 C CA . ARG A 1 222 ? 73.680 96.862 29.740 1.00 6.73 222 ARG A CA 1
ATOM 1578 C C . ARG A 1 222 ? 73.503 95.900 28.576 1.00 10.44 222 ARG A C 1
ATOM 1579 O O . ARG A 1 222 ? 72.372 95.584 28.193 1.00 10.61 222 ARG A O 1
ATOM 1587 N N . SER A 1 223 ? 74.629 95.438 28.029 1.00 9.53 223 SER A N 1
ATOM 1588 C CA . SER A 1 223 ? 74.681 94.337 27.081 1.00 7.05 223 SER A CA 1
ATOM 1589 C C . SER A 1 223 ? 75.384 93.159 27.744 1.00 8.23 223 SER A C 1
ATOM 1590 O O . SER A 1 223 ? 76.275 93.341 28.578 1.00 9.67 223 SER A O 1
ATOM 1593 N N . VAL A 1 224 ? 74.961 91.955 27.383 1.00 6.48 224 VAL A N 1
ATOM 1594 C CA . VAL A 1 224 ? 75.616 90.725 27.803 1.00 6.61 224 VAL A CA 1
ATOM 1595 C C . VAL A 1 224 ? 76.174 90.109 26.530 1.00 12.79 224 VAL A C 1
ATOM 1596 O O . VAL A 1 224 ? 75.407 89.643 25.677 1.00 15.30 224 VAL A O 1
ATOM 1600 N N . VAL A 1 225 ? 77.496 90.128 26.388 1.00 8.92 225 VAL A N 1
ATOM 1601 C CA . VAL A 1 225 ? 78.151 89.790 25.124 1.00 8.70 225 VAL A CA 1
ATOM 1602 C C . VAL A 1 225 ? 78.775 88.395 25.179 1.00 9.88 225 VAL A C 1
ATOM 1603 O O . VAL A 1 225 ? 78.921 87.818 26.271 1.00 11.48 225 VAL A O 1
ATOM 1607 N N . PRO A 1 226 ? 79.144 87.814 24.037 1.00 7.84 226 PRO A N 1
ATOM 1608 C CA . PRO A 1 226 ? 79.673 86.442 24.031 1.00 8.33 226 PRO A CA 1
ATOM 1609 C C . PRO A 1 226 ? 81.016 86.320 24.728 1.00 12.22 226 PRO A C 1
ATOM 1610 O O . PRO A 1 226 ? 81.727 87.300 24.968 1.00 10.97 226 PRO A O 1
ATOM 1614 N N . SER A 1 227 ? 81.380 85.069 25.007 1.00 9.38 227 SER A N 1
ATOM 1615 C CA . SER A 1 227 ? 82.670 84.747 25.594 1.00 8.88 227 SER A CA 1
ATOM 1616 C C . SER A 1 227 ? 83.174 83.455 24.965 1.00 12.45 227 SER A C 1
ATOM 1617 O O . SER A 1 227 ? 82.403 82.512 24.769 1.00 10.85 227 SER A O 1
ATOM 1620 N N . ALA A 1 228 ? 84.463 83.417 24.638 1.00 9.97 228 ALA A N 1
ATOM 1621 C CA . ALA A 1 228 ? 85.077 82.239 24.028 1.00 11.34 228 ALA A CA 1
ATOM 1622 C C . ALA A 1 228 ? 85.710 81.323 25.074 1.00 19.70 228 ALA A C 1
ATOM 1623 O O . ALA A 1 228 ? 86.885 80.967 24.989 1.00 29.11 228 ALA A O 1
ATOM 1625 N N . GLY A 1 229 ? 84.941 80.943 26.090 1.00 12.65 229 GLY A N 1
ATOM 1626 C CA . GLY A 1 229 ? 85.444 80.026 27.095 1.00 12.74 229 GLY A CA 1
ATOM 1627 C C . GLY A 1 229 ? 85.391 80.601 28.496 1.00 13.09 229 GLY A C 1
ATOM 1628 O O . GLY A 1 229 ? 85.417 81.824 28.679 1.00 14.53 229 GLY A O 1
ATOM 1629 N N . GLY A 1 230 ? 85.303 79.727 29.491 1.00 16.36 230 GLY A N 1
ATOM 1630 C CA . GLY A 1 230 ? 85.226 80.191 30.863 1.00 13.39 230 GLY A CA 1
ATOM 1631 C C . GLY A 1 230 ? 83.826 80.648 31.219 1.00 17.08 230 GLY A C 1
ATOM 1632 O O . GLY A 1 230 ? 82.844 80.385 30.515 1.00 16.13 230 GLY A O 1
ATOM 1633 N N . TYR A 1 231 ? 83.744 81.362 32.341 1.00 12.57 231 TYR A N 1
ATOM 1634 C CA . TYR A 1 231 ? 82.465 81.726 32.936 1.00 12.33 231 TYR A CA 1
ATOM 1635 C C . TYR A 1 231 ? 82.240 83.224 32.986 1.00 15.53 231 TYR A C 1
ATOM 1636 O O . TYR A 1 231 ? 81.329 83.675 33.691 1.00 17.62 231 TYR A O 1
ATOM 1645 N N . GLY A 1 232 ? 83.040 84.004 32.263 1.00 13.79 232 GLY A N 1
ATOM 1646 C CA . GLY A 1 232 ? 82.890 85.447 32.270 1.00 14.54 232 GLY A CA 1
ATOM 1647 C C . GLY A 1 232 ? 81.477 85.896 31.960 1.00 13.55 232 GLY A C 1
ATOM 1648 O O . GLY A 1 232 ? 80.805 85.314 31.100 1.00 13.21 232 GLY A O 1
ATOM 1649 N N . SER A 1 233 ? 81.033 86.951 32.650 1.00 15.99 233 SER A N 1
ATOM 1650 C CA . SER A 1 233 ? 79.648 87.394 32.565 1.00 17.44 233 SER A CA 1
ATOM 1651 C C . SER A 1 233 ? 79.351 88.125 31.263 1.00 18.24 233 SER A C 1
ATOM 1652 O O . SER A 1 233 ? 78.197 88.153 30.828 1.00 13.46 233 SER A O 1
ATOM 1655 N N . GLY A 1 234 ? 80.361 88.733 30.645 1.00 10.80 234 GLY A N 1
ATOM 1656 C CA . GLY A 1 234 ? 80.156 89.445 29.400 1.00 12.86 234 GLY A CA 1
ATOM 1657 C C . GLY A 1 234 ? 79.459 90.781 29.517 1.00 14.12 234 GLY A C 1
ATOM 1658 O O . GLY A 1 234 ? 78.903 91.258 28.523 1.00 11.21 234 GLY A O 1
ATOM 1659 N N . HIS A 1 235 ? 79.486 91.414 30.691 1.00 11.69 235 HIS A N 1
ATOM 1660 C CA . HIS A 1 235 ? 78.763 92.672 30.873 1.00 10.34 235 HIS A CA 1
ATOM 1661 C C . HIS A 1 235 ? 79.521 93.821 30.234 1.00 9.81 235 HIS A C 1
ATOM 1662 O O . HIS A 1 235 ? 80.705 94.031 30.525 1.00 15.97 235 HIS A O 1
ATOM 1669 N N . ILE A 1 236 ? 78.827 94.606 29.410 1.00 7.30 236 ILE A N 1
ATOM 1670 C CA . ILE A 1 236 ? 79.335 95.897 28.955 1.00 8.70 236 ILE A CA 1
ATOM 1671 C C . ILE A 1 236 ? 78.225 96.916 29.160 1.00 7.91 236 ILE A C 1
ATOM 1672 O O . ILE A 1 236 ? 77.158 96.808 28.542 1.00 10.25 236 ILE A O 1
ATOM 1677 N N . ASP A 1 237 ? 78.465 97.883 30.041 1.00 7.75 237 ASP A N 1
ATOM 1678 C CA . ASP A 1 237 ? 77.484 98.915 30.380 1.00 5.65 237 ASP A CA 1
ATOM 1679 C C . ASP A 1 237 ? 77.855 100.231 29.707 1.00 7.58 237 ASP A C 1
ATOM 1680 O O . ASP A 1 237 ? 79.007 100.658 29.773 1.00 10.73 237 ASP A O 1
ATOM 1685 N N . CYS A 1 238 ? 76.877 100.904 29.109 1.00 8.75 238 CYS A N 1
ATOM 1686 C CA . CYS A 1 238 ? 77.145 102.203 28.504 1.00 6.54 238 CYS A CA 1
ATOM 1687 C C . CYS A 1 238 ? 76.240 103.269 29.118 1.00 5.97 238 CYS A C 1
ATOM 1688 O O . CYS A 1 238 ? 75.206 102.974 29.729 1.00 9.47 238 CYS A O 1
ATOM 1691 N N . LEU A 1 239 ? 76.700 104.520 29.012 1.00 6.28 239 LEU A N 1
ATOM 1692 C CA . LEU A 1 239 ? 75.990 105.626 29.660 1.00 7.75 239 LEU A CA 1
ATOM 1693 C C . LEU A 1 239 ? 74.749 106.021 28.875 1.00 9.13 239 LEU A C 1
ATOM 1694 O O . LEU A 1 239 ? 73.718 106.352 29.466 1.00 7.51 239 LEU A O 1
ATOM 1699 N N . ILE A 1 240 ? 74.861 106.050 27.549 1.00 6.73 240 ILE A N 1
ATOM 1700 C CA . ILE A 1 240 ? 73.723 106.232 26.646 1.00 8.36 240 ILE A CA 1
ATOM 1701 C C . ILE A 1 240 ? 73.915 105.332 25.445 1.00 7.45 240 ILE A C 1
ATOM 1702 O O . ILE A 1 240 ? 75.048 104.991 25.073 1.00 9.83 240 ILE A O 1
ATOM 1707 N N . PRO A 1 241 ? 72.825 104.893 24.829 1.00 7.50 241 PRO A N 1
ATOM 1708 C CA . PRO A 1 241 ? 72.959 104.012 23.665 1.00 8.35 241 PRO A CA 1
ATOM 1709 C C . PRO A 1 241 ? 73.503 104.770 22.465 1.00 9.40 241 PRO A C 1
ATOM 1710 O O . PRO A 1 241 ? 73.459 105.999 22.393 1.00 7.88 241 PRO A O 1
ATOM 1714 N N . GLN A 1 242 ? 74.013 104.007 21.498 1.00 6.16 242 GLN A N 1
ATOM 1715 C CA . GLN A 1 242 ? 74.633 104.629 20.336 1.00 8.77 242 GLN A CA 1
ATOM 1716 C C . GLN A 1 242 ? 73.627 105.453 19.534 1.00 8.34 242 GLN A C 1
ATOM 1717 O O . GLN A 1 242 ? 74.002 106.459 18.916 1.00 7.58 242 GLN A O 1
ATOM 1723 N N . GLU A 1 243 ? 72.350 105.067 19.537 1.00 8.18 243 GLU A N 1
ATOM 1724 C CA . GLU A 1 243 ? 71.356 105.877 18.833 1.00 7.26 243 GLU A CA 1
ATOM 1725 C C . GLU A 1 243 ? 71.188 107.238 19.488 1.00 7.46 243 GLU A C 1
ATOM 1726 O O . GLU A 1 243 ? 70.892 108.226 18.805 1.00 9.34 243 GLU A O 1
ATOM 1732 N N . TRP A 1 244 ? 71.367 107.314 20.803 1.00 7.26 244 TRP A N 1
ATOM 1733 C CA . TRP A 1 244 ? 71.290 108.616 21.458 1.00 8.53 244 TRP A CA 1
ATOM 1734 C C . TRP A 1 244 ? 72.497 109.468 21.093 1.00 8.88 244 TRP A C 1
ATOM 1735 O O . TRP A 1 244 ? 72.369 110.683 20.888 1.00 9.28 244 TRP A O 1
ATOM 1746 N N . VAL A 1 245 ? 73.682 108.848 21.050 1.00 7.34 245 VAL A N 1
ATOM 1747 C CA . VAL A 1 245 ? 74.881 109.534 20.561 1.00 6.14 245 VAL A CA 1
ATOM 1748 C C . VAL A 1 245 ? 74.620 110.120 19.182 1.00 9.45 245 VAL A C 1
ATOM 1749 O O . VAL A 1 245 ? 74.863 111.305 18.932 1.00 9.04 245 VAL A O 1
ATOM 1753 N N . GLN A 1 246 ? 74.144 109.283 18.255 1.00 8.43 246 GLN A N 1
ATOM 1754 C CA . GLN A 1 246 ? 73.885 109.770 16.898 1.00 8.50 246 GLN A CA 1
ATOM 1755 C C . GLN A 1 246 ? 72.838 110.869 16.894 1.00 10.88 246 GLN A C 1
ATOM 1756 O O . GLN A 1 246 ? 72.938 111.831 16.125 1.00 10.47 246 GLN A O 1
ATOM 1762 N N . HIS A 1 247 ? 71.820 110.739 17.745 1.00 7.96 247 HIS A N 1
ATOM 1763 C CA . HIS A 1 247 ? 70.732 111.711 17.763 1.00 8.77 247 HIS A CA 1
ATOM 1764 C C . HIS A 1 247 ? 71.200 113.059 18.295 1.00 10.09 247 HIS A C 1
ATOM 1765 O O . HIS A 1 247 ? 70.942 114.106 17.680 1.00 11.10 247 HIS A O 1
ATOM 1772 N N . PHE A 1 248 ? 71.881 113.061 19.448 1.00 9.87 248 PHE A N 1
ATOM 1773 C CA . PHE A 1 248 ? 72.361 114.320 20.011 1.00 11.83 248 PHE A CA 1
ATOM 1774 C C . PHE A 1 248 ? 73.355 114.990 19.074 1.00 8.45 248 PHE A C 1
ATOM 1775 O O . PHE A 1 248 ? 73.339 116.217 18.913 1.00 11.13 248 PHE A O 1
ATOM 1783 N N . TYR A 1 249 ? 74.230 114.196 18.447 1.00 9.22 249 TYR A N 1
ATOM 1784 C CA . TYR A 1 249 ? 75.209 114.753 17.518 1.00 12.01 249 TYR A CA 1
ATOM 1785 C C . TYR A 1 249 ? 74.524 115.505 16.377 1.00 11.66 249 TYR A C 1
ATOM 1786 O O . TYR A 1 249 ? 74.948 116.607 16.005 1.00 10.63 249 TYR A O 1
ATOM 1795 N N . GLN A 1 250 ? 73.444 114.943 15.830 1.00 9.04 250 GLN A N 1
ATOM 1796 C CA . GLN A 1 250 ? 72.768 115.594 14.711 1.00 9.58 250 GLN A CA 1
ATOM 1797 C C . GLN A 1 250 ? 71.891 116.756 15.158 1.00 11.98 250 GLN A C 1
ATOM 1798 O O . GLN A 1 250 ? 71.838 117.794 14.483 1.00 14.20 250 GLN A O 1
ATOM 1804 N N . GLU A 1 251 ? 71.160 116.583 16.262 1.00 9.93 251 GLU A N 1
ATOM 1805 C CA . GLU A 1 251 ? 70.206 117.608 16.684 1.00 12.75 251 GLU A CA 1
ATOM 1806 C C . GLU A 1 251 ? 70.919 118.845 17.220 1.00 17.05 251 GLU A C 1
ATOM 1807 O O . GLU A 1 251 ? 70.525 119.980 16.914 1.00 18.17 251 GLU A O 1
ATOM 1813 N N . ALA A 1 252 ? 71.963 118.640 18.020 1.00 14.80 252 ALA A N 1
ATOM 1814 C CA . ALA A 1 252 ? 72.746 119.723 18.611 1.00 15.67 252 ALA A CA 1
ATOM 1815 C C . ALA A 1 252 ? 71.840 120.753 19.286 1.00 14.84 252 ALA A C 1
ATOM 1816 O O . ALA A 1 252 ? 72.022 121.967 19.143 1.00 18.53 252 ALA A O 1
ATOM 1818 N N . ALA A 1 253 ? 70.841 120.257 20.015 1.00 14.12 253 ALA A N 1
ATOM 1819 C CA . ALA A 1 253 ? 69.921 121.137 20.732 1.00 14.41 253 ALA A CA 1
ATOM 1820 C C . ALA A 1 253 ? 70.636 121.757 21.932 1.00 13.81 253 ALA A C 1
ATOM 1821 O O . ALA A 1 253 ? 71.293 121.039 22.694 1.00 16.86 253 ALA A O 1
ATOM 1823 N N . PRO A 1 254 ? 70.558 123.073 22.119 1.00 16.87 254 PRO A N 1
ATOM 1824 C CA . PRO A 1 254 ? 71.201 123.690 23.289 1.00 15.22 254 PRO A CA 1
ATOM 1825 C C . PRO A 1 254 ? 70.622 123.151 24.590 1.00 15.16 254 PRO A C 1
ATOM 1826 O O . PRO A 1 254 ? 69.415 122.949 24.719 1.00 19.95 254 PRO A O 1
ATOM 1830 N N . SER A 1 255 ? 71.506 122.874 25.546 1.00 14.34 255 SER A N 1
ATOM 1831 C CA . SER A 1 255 ? 71.081 122.403 26.859 1.00 15.63 255 SER A CA 1
ATOM 1832 C C . SER A 1 255 ? 70.644 123.588 27.706 1.00 18.13 255 SER A C 1
ATOM 1833 O O . SER A 1 255 ? 71.446 124.490 27.980 1.00 20.87 255 SER A O 1
ATOM 1836 N N . GLN A 1 256 ? 69.383 123.582 28.136 1.00 16.11 256 GLN A N 1
ATOM 1837 C CA . GLN A 1 256 ? 68.838 124.736 28.848 1.00 18.50 256 GLN A CA 1
ATOM 1838 C C . GLN A 1 256 ? 69.186 124.744 30.329 1.00 15.87 256 GLN A C 1
ATOM 1839 O O . GLN A 1 256 ? 69.000 125.769 30.989 1.00 19.87 256 GLN A O 1
ATOM 1845 N N . SER A 1 257 ? 69.684 123.635 30.858 1.00 13.91 257 SER A N 1
ATOM 1846 C CA . SER A 1 257 ? 70.117 123.522 32.241 1.00 14.78 257 SER A CA 1
ATOM 1847 C C . SER A 1 257 ? 71.110 122.371 32.303 1.00 13.08 257 SER A C 1
ATOM 1848 O O . SER A 1 257 ? 71.381 121.713 31.298 1.00 16.89 257 SER A O 1
ATOM 1851 N N . ALA A 1 258 ? 71.674 122.149 33.488 1.00 15.67 258 ALA A N 1
ATOM 1852 C CA . ALA A 1 258 ? 72.608 121.042 33.627 1.00 15.81 258 ALA A CA 1
ATOM 1853 C C . ALA A 1 258 ? 71.910 119.699 33.735 1.00 18.19 258 ALA A C 1
ATOM 1854 O O . ALA A 1 258 ? 72.589 118.672 33.677 1.00 13.09 258 ALA A O 1
ATOM 1856 N N . VAL A 1 259 ? 70.584 119.671 33.888 1.00 11.91 259 VAL A N 1
ATOM 1857 C CA . VAL A 1 259 ? 69.865 118.431 34.159 1.00 11.47 259 VAL A CA 1
ATOM 1858 C C . VAL A 1 259 ? 68.535 118.439 33.418 1.00 11.61 259 VAL A C 1
ATOM 1859 O O . VAL A 1 259 ? 67.679 119.283 33.696 1.00 13.79 259 VAL A O 1
ATOM 1863 N N . ALA A 1 260 ? 68.339 117.478 32.516 1.00 11.00 260 ALA A N 1
ATOM 1864 C CA . ALA A 1 260 ? 67.035 117.240 31.911 1.00 15.84 260 ALA A CA 1
ATOM 1865 C C . ALA A 1 260 ? 66.310 116.155 32.697 1.00 15.09 260 ALA A C 1
ATOM 1866 O O . ALA A 1 260 ? 66.887 115.108 33.000 1.00 19.53 260 ALA A O 1
ATOM 1868 N N . LEU A 1 261 ? 65.054 116.408 33.039 1.00 12.63 261 LEU A N 1
ATOM 1869 C CA . LEU A 1 261 ? 64.232 115.365 33.630 1.00 11.79 261 LEU A CA 1
ATOM 1870 C C . LEU A 1 261 ? 63.671 114.484 32.522 1.00 12.49 261 LEU A C 1
ATOM 1871 O O . LEU A 1 261 ? 63.059 114.991 31.576 1.00 14.92 261 LEU A O 1
ATOM 1876 N N . ILE A 1 262 ? 63.886 113.172 32.626 1.00 10.93 262 ILE A N 1
ATOM 1877 C CA . ILE A 1 262 ? 63.334 112.232 31.655 1.00 10.68 262 ILE A CA 1
ATOM 1878 C C . ILE A 1 262 ? 62.491 111.204 32.395 1.00 11.27 262 ILE A C 1
ATOM 1879 O O . ILE A 1 262 ? 62.711 110.924 33.578 1.00 12.58 262 ILE A O 1
ATOM 1884 N N . ARG A 1 263 ? 61.483 110.675 31.707 1.00 14.40 263 ARG A N 1
ATOM 1885 C CA . ARG A 1 263 ? 60.613 109.655 32.279 1.00 11.63 263 ARG A CA 1
ATOM 1886 C C . ARG A 1 263 ? 60.573 108.462 31.338 1.00 14.85 263 ARG A C 1
ATOM 1887 O O . ARG A 1 263 ? 60.490 108.630 30.117 1.00 13.70 263 ARG A O 1
ATOM 1895 N N . TYR A 1 264 ? 60.685 107.263 31.904 1.00 13.28 264 TYR A N 1
ATOM 1896 C CA . TYR A 1 264 ? 60.468 106.033 31.154 1.00 13.40 264 TYR A CA 1
ATOM 1897 C C . TYR A 1 264 ? 58.967 105.789 31.115 1.00 15.90 264 TYR A C 1
ATOM 1898 O O . TYR A 1 264 ? 58.345 105.564 32.158 1.00 17.02 264 TYR A O 1
ATOM 1907 N N . VAL A 1 265 ? 58.383 105.836 29.921 1.00 16.14 265 VAL A N 1
ATOM 1908 C CA . VAL A 1 265 ? 56.933 105.861 29.790 1.00 16.89 265 VAL A CA 1
ATOM 1909 C C . VAL A 1 265 ? 56.467 104.622 29.042 1.00 24.41 265 VAL A C 1
ATOM 1910 O O . VAL A 1 265 ? 57.171 104.079 28.183 1.00 19.36 265 VAL A O 1
ATOM 1914 N N . ASN A 1 266 ? 55.261 104.172 29.389 1.00 22.89 266 ASN A N 1
ATOM 1915 C CA . ASN A 1 266 ? 54.550 103.177 28.600 1.00 27.69 266 ASN A CA 1
ATOM 1916 C C . ASN A 1 266 ? 53.720 103.932 27.570 1.00 32.27 266 ASN A C 1
ATOM 1917 O O . ASN A 1 266 ? 52.768 104.630 27.953 1.00 27.09 266 ASN A O 1
ATOM 1922 N N . PRO A 1 267 ? 54.040 103.848 26.276 1.00 27.65 267 PRO A N 1
ATOM 1923 C CA . PRO A 1 267 ? 53.286 104.645 25.295 1.00 33.11 267 PRO A CA 1
ATOM 1924 C C . PRO A 1 267 ? 51.837 104.217 25.162 1.00 58.90 267 PRO A C 1
ATOM 1925 O O . PRO A 1 267 ? 50.993 105.035 24.773 1.00 43.83 267 PRO A O 1
ATOM 1929 N N . ASP A 1 268 ? 51.519 102.962 25.486 1.00 28.97 268 ASP A N 1
ATOM 1930 C CA . ASP A 1 268 ? 50.137 102.507 25.390 1.00 34.47 268 ASP A CA 1
ATOM 1931 C C . ASP A 1 268 ? 49.277 103.111 26.490 1.00 63.20 268 ASP A C 1
ATOM 1932 O O . ASP A 1 268 ? 48.126 103.493 26.246 1.00 61.35 268 ASP A O 1
ATOM 1937 N N . THR A 1 269 ? 49.815 103.213 27.705 1.00 43.32 269 THR A N 1
ATOM 1938 C CA . THR A 1 269 ? 49.046 103.690 28.846 1.00 40.61 269 THR A CA 1
ATOM 1939 C C . THR A 1 269 ? 49.373 105.124 29.242 1.00 44.81 269 THR A C 1
ATOM 1940 O O . THR A 1 269 ? 48.649 105.702 30.060 1.00 65.12 269 THR A O 1
ATOM 1944 N N . GLY A 1 270 ? 50.430 105.713 28.686 1.00 44.12 270 GLY A N 1
ATOM 1945 C CA . GLY A 1 270 ? 50.867 107.025 29.119 1.00 46.81 270 GLY A CA 1
ATOM 1946 C C . GLY A 1 270 ? 51.424 107.070 30.521 1.00 56.05 270 GLY A C 1
ATOM 1947 O O . GLY A 1 270 ? 51.706 108.161 31.028 1.00 50.45 270 GLY A O 1
ATOM 1948 N N . ARG A 1 271 ? 51.600 105.918 31.160 1.00 23.94 271 ARG A N 1
ATOM 1949 C CA . ARG A 1 271 ? 52.039 105.865 32.546 1.00 37.56 271 ARG A CA 1
ATOM 1950 C C . ARG A 1 271 ? 53.542 106.090 32.643 1.00 36.73 271 ARG A C 1
ATOM 1951 O O . ARG A 1 271 ? 54.318 105.534 31.860 1.00 29.76 271 ARG A O 1
ATOM 1959 N N . ASN A 1 272 ? 53.938 106.930 33.599 1.00 20.16 272 ASN A N 1
ATOM 1960 C CA . ASN A 1 272 ? 55.338 107.139 33.959 1.00 18.75 272 ASN A CA 1
ATOM 1961 C C . ASN A 1 272 ? 55.797 105.953 34.806 1.00 44.35 272 ASN A C 1
ATOM 1962 O O . ASN A 1 272 ? 55.334 105.781 35.937 1.00 38.89 272 ASN A O 1
ATOM 1967 N N . ILE A 1 273 ? 56.710 105.138 34.274 1.00 16.56 273 ILE A N 1
ATOM 1968 C CA . ILE A 1 273 ? 57.203 103.985 35.023 1.00 15.95 273 ILE A CA 1
ATOM 1969 C C . ILE A 1 273 ? 58.166 104.429 36.118 1.00 16.07 273 ILE A C 1
ATOM 1970 O O . ILE A 1 273 ? 58.056 104.017 37.278 1.00 18.56 273 ILE A O 1
ATOM 1975 N N . PHE A 1 274 ? 59.164 105.220 35.743 1.00 14.30 274 PHE A N 1
ATOM 1976 C CA . PHE A 1 274 ? 60.085 105.829 36.690 1.00 13.81 274 PHE A CA 1
ATOM 1977 C C . PHE A 1 274 ? 60.645 107.071 36.024 1.00 12.94 274 PHE A C 1
ATOM 1978 O O . PHE A 1 274 ? 60.468 107.286 34.823 1.00 13.87 274 PHE A O 1
ATOM 1986 N N . GLU A 1 275 ? 61.321 107.891 36.818 1.00 12.62 275 GLU A N 1
ATOM 1987 C CA . GLU A 1 275 ? 61.921 109.112 36.311 1.00 11.98 275 GLU A CA 1
ATOM 1988 C C . GLU A 1 275 ? 63.418 109.105 36.597 1.00 14.38 275 GLU A C 1
ATOM 1989 O O . GLU A 1 275 ? 63.918 108.323 37.415 1.00 12.18 275 GLU A O 1
ATOM 1995 N N . ALA A 1 276 ? 64.136 109.985 35.904 1.00 11.14 276 ALA A N 1
ATOM 1996 C CA . ALA A 1 276 ? 65.590 109.983 35.995 1.00 10.39 276 ALA A CA 1
ATOM 1997 C C . ALA A 1 276 ? 66.116 111.353 35.615 1.00 10.14 276 ALA A C 1
ATOM 1998 O O . ALA A 1 276 ? 65.450 112.122 34.917 1.00 11.46 276 ALA A O 1
ATOM 2000 N N . LYS A 1 277 ? 67.321 111.643 36.092 1.00 11.08 277 LYS A N 1
ATOM 2001 C CA . LYS A 1 277 ? 68.062 112.833 35.699 1.00 9.88 277 LYS A CA 1
ATOM 2002 C C . LYS A 1 277 ? 68.971 112.473 34.534 1.00 10.09 277 LYS A C 1
ATOM 2003 O O . LYS A 1 277 ? 69.815 111.574 34.657 1.00 11.28 277 LYS A O 1
ATOM 2009 N N . LEU A 1 278 ? 68.813 113.178 33.416 1.00 9.48 278 LEU A N 1
ATOM 2010 C CA . LEU A 1 278 ? 69.723 113.053 32.281 1.00 9.30 278 LEU A CA 1
ATOM 2011 C C . LEU A 1 278 ? 70.648 114.264 32.311 1.00 9.53 278 LEU A C 1
ATOM 2012 O O . LEU A 1 278 ? 70.228 115.387 32.011 1.00 9.84 278 LEU A O 1
ATOM 2017 N N . HIS A 1 279 ? 71.894 114.037 32.710 1.00 9.52 279 HIS A N 1
ATOM 2018 C CA . HIS A 1 279 ? 72.841 115.123 32.909 1.00 9.90 279 HIS A CA 1
ATOM 2019 C C . HIS A 1 279 ? 73.369 115.637 31.581 1.00 10.10 279 HIS A C 1
ATOM 2020 O O . HIS A 1 279 ? 73.553 114.878 30.630 1.00 9.92 279 HIS A O 1
ATOM 2027 N N . ARG A 1 280 ? 73.620 116.948 31.534 1.00 10.64 280 ARG A N 1
ATOM 2028 C CA . ARG A 1 280 ? 74.146 117.589 30.333 1.00 11.08 280 ARG A CA 1
ATOM 2029 C C . ARG A 1 280 ? 75.370 116.859 29.793 1.00 11.63 280 ARG A C 1
ATOM 2030 O O . ARG A 1 280 ? 75.550 116.743 28.576 1.00 11.54 280 ARG A O 1
ATOM 2038 N N . GLU A 1 281 ? 76.209 116.335 30.686 1.00 11.02 281 GLU A N 1
ATOM 2039 C CA . GLU A 1 281 ? 77.419 115.648 30.256 1.00 11.19 281 GLU A CA 1
ATOM 2040 C C . GLU A 1 281 ? 77.125 114.364 29.483 1.00 10.74 281 GLU A C 1
ATOM 2041 O O . GLU A 1 281 ? 77.999 113.879 28.758 1.00 13.32 281 GLU A O 1
ATOM 2047 N N . GLY A 1 282 ? 75.919 113.813 29.601 1.00 10.21 282 GLY A N 1
ATOM 2048 C CA . GLY A 1 282 ? 75.545 112.678 28.773 1.00 9.94 282 GLY A CA 1
ATOM 2049 C C . GLY A 1 282 ? 75.442 111.373 29.535 1.00 10.18 282 GLY A C 1
ATOM 2050 O O . GLY A 1 282 ? 75.882 110.321 29.047 1.00 11.78 282 GLY A O 1
ATOM 2051 N N . PHE A 1 283 ? 74.858 111.422 30.730 1.00 9.47 283 PHE A N 1
ATOM 2052 C CA . PHE A 1 283 ? 74.638 110.202 31.497 1.00 10.74 283 PHE A CA 1
ATOM 2053 C C . PHE A 1 283 ? 73.425 110.398 32.393 1.00 9.20 283 PHE A C 1
ATOM 2054 O O . PHE A 1 283 ? 72.957 111.521 32.606 1.00 9.22 283 PHE A O 1
ATOM 2062 N N . ILE A 1 284 ? 72.913 109.283 32.906 1.00 9.56 284 ILE A N 1
ATOM 2063 C CA . ILE A 1 284 ? 71.634 109.242 33.614 1.00 9.20 284 ILE A CA 1
ATOM 2064 C C . ILE A 1 284 ? 71.873 108.829 35.060 1.00 9.49 284 ILE A C 1
ATOM 2065 O O . ILE A 1 284 ? 72.648 107.907 35.315 1.00 9.72 284 ILE A O 1
ATOM 2070 N N . THR A 1 285 ? 71.189 109.475 36.003 1.00 9.63 285 THR A N 1
ATOM 2071 C CA . THR A 1 285 ? 71.115 108.947 37.360 1.00 10.06 285 THR A CA 1
ATOM 2072 C C . THR A 1 285 ? 69.656 108.755 37.768 1.00 11.13 285 THR A C 1
ATOM 2073 O O . THR A 1 285 ? 68.754 109.440 37.270 1.00 11.94 285 THR A O 1
ATOM 2077 N N . VAL A 1 286 ? 69.443 107.791 38.670 1.00 10.77 286 VAL A N 1
ATOM 2078 C CA . VAL A 1 286 ? 68.139 107.487 39.236 1.00 11.23 286 VAL A CA 1
ATOM 2079 C C . VAL A 1 286 ? 68.274 107.506 40.751 1.00 12.26 286 VAL A C 1
ATOM 2080 O O . VAL A 1 286 ? 69.371 107.402 41.301 1.00 13.66 286 VAL A O 1
ATOM 2084 N N . ALA A 1 287 ? 67.139 107.654 41.425 1.00 12.40 287 ALA A N 1
ATOM 2085 C CA . ALA A 1 287 ? 67.115 107.496 42.870 1.00 13.23 287 ALA A CA 1
ATOM 2086 C C . ALA A 1 287 ? 67.134 106.011 43.207 1.00 14.66 287 ALA A C 1
ATOM 2087 O O . ALA A 1 287 ? 66.255 105.249 42.778 1.00 14.61 287 ALA A O 1
ATOM 2089 N N . ASN A 1 288 ? 68.140 105.608 43.974 1.00 14.30 288 ASN A N 1
ATOM 2090 C CA . ASN A 1 288 ? 68.260 104.237 44.438 1.00 19.35 288 ASN A CA 1
ATOM 2091 C C . ASN A 1 288 ? 66.984 103.806 45.153 1.00 16.13 288 ASN A C 1
ATOM 2092 O O . ASN A 1 288 ? 66.415 104.570 45.934 1.00 20.66 288 ASN A O 1
ATOM 2097 N N . SER A 1 289 ? 66.514 102.594 44.858 1.00 16.68 289 SER A N 1
ATOM 2098 C CA . SER A 1 289 ? 65.359 102.042 45.566 1.00 17.87 289 SER A CA 1
ATOM 2099 C C . SER A 1 289 ? 65.649 100.634 46.063 1.00 30.42 289 SER A C 1
ATOM 2100 O O . SER A 1 289 ? 64.754 99.787 46.144 1.00 32.81 289 SER A O 1
ATOM 2103 N N . GLY A 1 290 ? 66.898 100.384 46.447 1.00 69.78 290 GLY A N 1
ATOM 2104 C CA . GLY A 1 290 ? 67.290 99.119 47.033 1.00 57.79 290 GLY A CA 1
ATOM 2105 C C . GLY A 1 290 ? 67.793 98.127 46.000 1.00 82.94 290 GLY A C 1
ATOM 2106 O O . GLY A 1 290 ? 67.752 98.356 44.789 1.00 64.09 290 GLY A O 1
ATOM 2107 N N . ASN A 1 291 ? 68.283 96.992 46.502 1.00 66.83 291 ASN A N 1
ATOM 2108 C CA . ASN A 1 291 ? 68.719 95.905 45.630 1.00 80.67 291 ASN A CA 1
ATOM 2109 C C . ASN A 1 291 ? 67.502 95.335 44.905 1.00 77.68 291 ASN A C 1
ATOM 2110 O O . ASN A 1 291 ? 67.062 94.214 45.180 1.00 82.23 291 ASN A O 1
ATOM 2112 N N . ASN A 1 292 ? 66.962 96.128 43.972 1.00 62.07 292 ASN A N 1
ATOM 2113 C CA . ASN A 1 292 ? 65.759 95.953 43.190 1.00 84.16 292 ASN A CA 1
ATOM 2114 C C . ASN A 1 292 ? 66.124 95.480 41.800 1.00 55.85 292 ASN A C 1
ATOM 2115 O O . ASN A 1 292 ? 66.937 96.141 41.140 1.00 64.04 292 ASN A O 1
ATOM 2120 N N . PRO A 1 293 ? 65.558 94.388 41.289 1.00 77.48 293 PRO A N 1
ATOM 2121 C CA . PRO A 1 293 ? 65.663 94.129 39.848 1.00 58.78 293 PRO A CA 1
ATOM 2122 C C . PRO A 1 293 ? 64.761 95.080 39.079 1.00 50.45 293 PRO A C 1
ATOM 2123 O O . PRO A 1 293 ? 63.679 95.453 39.535 1.00 48.44 293 PRO A O 1
ATOM 2127 N N . ILE A 1 294 ? 65.234 95.495 37.908 1.00 38.62 294 ILE A N 1
ATOM 2128 C CA . ILE A 1 294 ? 64.576 96.547 37.136 1.00 27.05 294 ILE A CA 1
ATOM 2129 C C . ILE A 1 294 ? 63.571 95.917 36.177 1.00 47.80 294 ILE A C 1
ATOM 2130 O O . ILE A 1 294 ? 63.946 95.146 35.287 1.00 63.15 294 ILE A O 1
ATOM 2135 N N . VAL A 1 295 ? 62.295 96.257 36.354 1.00 37.38 295 VAL A N 1
ATOM 2136 C CA . VAL A 1 295 ? 61.196 95.734 35.548 1.00 63.08 295 VAL A CA 1
ATOM 2137 C C . VAL A 1 295 ? 60.633 96.875 34.710 1.00 28.70 295 VAL A C 1
ATOM 2138 O O . VAL A 1 295 ? 60.155 97.877 35.257 1.00 55.81 295 VAL A O 1
ATOM 2142 N N . VAL A 1 296 ? 60.676 96.719 33.388 1.00 41.69 296 VAL A N 1
ATOM 2143 C CA . VAL A 1 296 ? 60.153 97.739 32.474 1.00 46.82 296 VAL A CA 1
ATOM 2144 C C . VAL A 1 296 ? 59.372 97.064 31.361 1.00 44.66 296 VAL A C 1
ATOM 2145 O O . VAL A 1 296 ? 59.665 95.933 30.962 1.00 44.06 296 VAL A O 1
ATOM 2149 N N . PRO A 1 297 ? 58.356 97.755 30.836 1.00 27.84 297 PRO A N 1
ATOM 2150 C CA . PRO A 1 297 ? 57.568 97.166 29.761 1.00 26.20 297 PRO A CA 1
ATOM 2151 C C . PRO A 1 297 ? 58.346 97.183 28.454 1.00 31.54 297 PRO A C 1
ATOM 2152 O O . PRO A 1 297 ? 59.117 98.119 28.188 1.00 24.26 297 PRO A O 1
ATOM 2156 N N . PRO A 1 298 ? 58.177 96.159 27.619 1.00 30.55 298 PRO A N 1
ATOM 2157 C CA . PRO A 1 298 ? 58.972 96.084 26.382 1.00 28.86 298 PRO A CA 1
ATOM 2158 C C . PRO A 1 298 ? 58.686 97.200 25.390 1.00 30.46 298 PRO A C 1
ATOM 2159 O O . PRO A 1 298 ? 59.552 97.496 24.563 1.00 31.57 298 PRO A O 1
ATOM 2163 N N . ASN A 1 299 ? 57.513 97.822 25.433 1.00 22.67 299 ASN A N 1
ATOM 2164 C CA . ASN A 1 299 ? 57.198 98.926 24.533 1.00 27.81 299 ASN A CA 1
ATOM 2165 C C . ASN A 1 299 ? 57.606 100.283 25.094 1.00 24.54 299 ASN A C 1
ATOM 2166 O O . ASN A 1 299 ? 57.378 101.306 24.437 1.00 20.79 299 ASN A O 1
ATOM 2171 N N . GLY A 1 300 ? 58.197 100.319 26.286 1.00 25.69 300 GLY A N 1
ATOM 2172 C CA . GLY A 1 300 ? 58.524 101.580 26.907 1.00 26.12 300 GLY A CA 1
ATOM 2173 C C . GLY A 1 300 ? 59.782 102.216 26.346 1.00 26.32 300 GLY A C 1
ATOM 2174 O O . GLY A 1 300 ? 60.643 101.570 25.745 1.00 19.64 300 GLY A O 1
ATOM 2175 N N . TYR A 1 301 ? 59.883 103.524 26.560 1.00 17.12 301 TYR A N 1
ATOM 2176 C CA . TYR A 1 301 ? 61.082 104.264 26.201 1.00 19.14 301 TYR A CA 1
ATOM 2177 C C . TYR A 1 301 ? 61.123 105.533 27.036 1.00 15.01 301 TYR A C 1
ATOM 2178 O O . TYR A 1 301 ? 60.119 105.949 27.623 1.00 15.04 301 TYR A O 1
ATOM 2187 N N . PHE A 1 302 ? 62.307 106.130 27.088 1.00 13.73 302 PHE A N 1
ATOM 2188 C CA . PHE A 1 302 ? 62.494 107.398 27.770 1.00 13.86 302 PHE A CA 1
ATOM 2189 C C . PHE A 1 302 ? 61.957 108.540 26.921 1.00 13.14 302 PHE A C 1
ATOM 2190 O O . PHE A 1 302 ? 62.118 108.552 25.697 1.00 13.70 302 PHE A O 1
ATOM 2198 N N . ARG A 1 303 ? 61.336 109.510 27.589 1.00 13.43 303 ARG A N 1
ATOM 2199 C CA . ARG A 1 303 ? 60.838 110.733 26.988 1.00 14.76 303 ARG A CA 1
ATOM 2200 C C . ARG A 1 303 ? 61.363 111.920 27.792 1.00 17.29 303 ARG A C 1
ATOM 2201 O O . ARG A 1 303 ? 61.388 111.880 29.027 1.00 15.45 303 ARG A O 1
ATOM 2209 N N . PHE A 1 304 ? 61.786 112.972 27.093 1.00 15.36 304 PHE A N 1
ATOM 2210 C CA . PHE A 1 304 ? 62.171 114.208 27.765 1.00 15.71 304 PHE A CA 1
ATOM 2211 C C . PHE A 1 304 ? 60.934 114.857 28.374 1.00 14.94 304 PHE A C 1
ATOM 2212 O O . PHE A 1 304 ? 59.919 115.027 27.697 1.00 15.57 304 PHE A O 1
ATOM 2220 N N . GLU A 1 305 ? 61.010 115.229 29.653 1.00 12.37 305 GLU A N 1
ATOM 2221 C CA . GLU A 1 305 ? 59.878 115.874 30.308 1.00 15.36 305 GLU A CA 1
ATOM 2222 C C . GLU A 1 305 ? 60.072 117.376 30.475 1.00 16.63 305 GLU A C 1
ATOM 2223 O O . GLU A 1 305 ? 59.201 118.166 30.078 1.00 19.06 305 GLU A O 1
ATOM 2229 N N . ALA A 1 306 ? 61.200 117.802 31.040 1.00 17.06 306 ALA A N 1
ATOM 2230 C CA . ALA A 1 306 ? 61.441 119.224 31.269 1.00 13.71 306 ALA A CA 1
ATOM 2231 C C . ALA A 1 306 ? 62.884 119.409 31.705 1.00 16.41 306 ALA A C 1
ATOM 2232 O O . ALA A 1 306 ? 63.527 118.473 32.192 1.00 16.91 306 ALA A O 1
ATOM 2234 N N . TRP A 1 307 ? 63.379 120.634 31.543 1.00 13.71 307 TRP A N 1
ATOM 2235 C CA . TRP A 1 307 ? 64.672 120.992 32.109 1.00 16.56 307 TRP A CA 1
ATOM 2236 C C . TRP A 1 307 ? 64.498 121.275 33.594 1.00 16.27 307 TRP A C 1
ATOM 2237 O O . TRP A 1 307 ? 63.601 122.028 33.987 1.00 19.32 307 TRP A O 1
ATOM 2248 N N . VAL A 1 308 ? 65.335 120.654 34.421 1.00 13.10 308 VAL A N 1
ATOM 2249 C CA . VAL A 1 308 ? 65.258 120.874 35.862 1.00 13.42 308 VAL A CA 1
ATOM 2250 C C . VAL A 1 308 ? 66.635 121.308 36.349 1.00 13.43 308 VAL A C 1
ATOM 2251 O O . VAL A 1 308 ? 67.398 121.926 35.600 1.00 17.60 308 VAL A O 1
ATOM 2255 N N . ASN A 1 309 ? 66.960 121.021 37.607 1.00 13.44 309 ASN A N 1
ATOM 2256 C CA . ASN A 1 309 ? 68.271 121.375 38.126 1.00 15.57 309 ASN A CA 1
ATOM 2257 C C . ASN A 1 309 ? 68.692 120.302 39.113 1.00 15.78 309 ASN A C 1
ATOM 2258 O O . ASN A 1 309 ? 67.972 119.325 39.340 1.00 12.83 309 ASN A O 1
ATOM 2263 N N . GLN A 1 310 ? 69.881 120.488 39.692 1.00 16.62 310 GLN A N 1
ATOM 2264 C CA . GLN A 1 310 ? 70.473 119.463 40.546 1.00 15.40 310 GLN A CA 1
ATOM 2265 C C . GLN A 1 310 ? 69.654 119.211 41.805 1.00 18.07 310 GLN A C 1
ATOM 2266 O O . GLN A 1 310 ? 69.804 118.153 42.430 1.00 17.41 310 GLN A O 1
ATOM 2272 N N . PHE A 1 311 ? 68.804 120.157 42.199 1.00 14.23 311 PHE A N 1
ATOM 2273 C CA . PHE A 1 311 ? 68.028 120.021 43.425 1.00 17.32 311 PHE A CA 1
ATOM 2274 C C . PHE A 1 311 ? 66.733 119.242 43.234 1.00 17.17 311 PHE A C 1
ATOM 2275 O O . PHE A 1 311 ? 66.014 119.012 44.213 1.00 18.67 311 PHE A O 1
ATOM 2283 N N . TYR A 1 312 ? 66.432 118.805 42.014 1.00 13.92 312 TYR A N 1
ATOM 2284 C CA . TYR A 1 312 ? 65.220 118.030 41.777 1.00 14.71 312 TYR A CA 1
ATOM 2285 C C . TYR A 1 312 ? 65.303 116.706 42.522 1.00 14.71 312 TYR A C 1
ATOM 2286 O O . TYR A 1 312 ? 66.317 116.009 42.440 1.00 16.59 312 TYR A O 1
ATOM 2295 N N . THR A 1 313 ? 64.245 116.356 43.256 1.00 14.32 313 THR A N 1
ATOM 2296 C CA . THR A 1 313 ? 64.225 115.123 44.038 1.00 14.49 313 THR A CA 1
ATOM 2297 C C . THR A 1 313 ? 63.543 114.032 43.228 1.00 16.12 313 THR A C 1
ATOM 2298 O O . THR A 1 313 ? 62.335 114.099 42.985 1.00 16.10 313 THR A O 1
ATOM 2302 N N . LEU A 1 314 ? 64.314 113.029 42.816 1.00 14.79 314 LEU A N 1
ATOM 2303 C CA . LEU A 1 314 ? 63.769 111.935 42.026 1.00 13.26 314 LEU A CA 1
ATOM 2304 C C . LEU A 1 314 ? 62.980 110.976 42.903 1.00 14.07 314 LEU A C 1
ATOM 2305 O O . LEU A 1 314 ? 63.408 110.629 44.008 1.00 14.56 314 LEU A O 1
ATOM 2310 N N . THR A 1 315 ? 61.841 110.531 42.393 1.00 14.36 315 THR A N 1
ATOM 2311 C CA . THR A 1 315 ? 61.103 109.460 43.044 1.00 15.23 315 THR A CA 1
ATOM 2312 C C . THR A 1 315 ? 61.928 108.177 43.004 1.00 15.02 315 THR A C 1
ATOM 2313 O O . THR A 1 315 ? 62.475 107.840 41.945 1.00 14.24 315 THR A O 1
ATOM 2317 N N . PRO A 1 316 ? 62.059 107.455 44.118 1.00 15.83 316 PRO A N 1
ATOM 2318 C CA . PRO A 1 316 ? 62.817 106.196 44.100 1.00 15.85 316 PRO A CA 1
ATOM 2319 C C . PRO A 1 316 ? 62.332 105.257 43.006 1.00 19.92 316 PRO A C 1
ATOM 2320 O O . PRO A 1 316 ? 61.132 105.016 42.847 1.00 18.20 316 PRO A O 1
ATOM 2324 N N . MET A 1 317 ? 63.287 104.721 42.256 1.00 24.94 317 MET A N 1
ATOM 2325 C CA . MET A 1 317 ? 63.021 104.042 40.997 1.00 39.92 317 MET A CA 1
ATOM 2326 C C . MET A 1 317 ? 62.033 102.882 41.115 1.00 44.38 317 MET A C 1
ATOM 2327 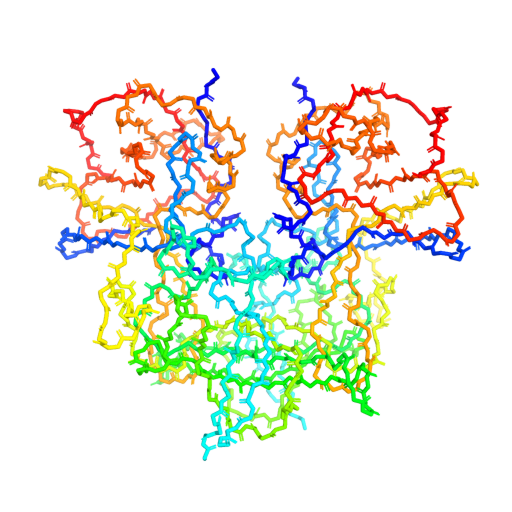O O . MET A 1 317 ? 61.156 102.733 40.263 1.00 38.61 317 MET A O 1
ATOM 2333 N N . LYS B 1 4 ? 53.838 117.234 9.670 1.00 32.21 4 LYS B N 1
ATOM 2334 C CA . LYS B 1 4 ? 55.204 116.964 10.104 1.00 26.44 4 LYS B CA 1
ATOM 2335 C C . LYS B 1 4 ? 56.147 116.840 8.910 1.00 25.89 4 LYS B C 1
ATOM 2336 O O . LYS B 1 4 ? 55.984 115.946 8.080 1.00 22.80 4 LYS B O 1
ATOM 2342 N N . PRO B 1 5 ? 57.134 117.730 8.821 1.00 21.50 5 PRO B N 1
ATOM 2343 C CA . PRO B 1 5 ? 57.984 117.755 7.624 1.00 19.79 5 PRO B CA 1
ATOM 2344 C C . PRO B 1 5 ? 58.879 116.527 7.542 1.00 22.57 5 PRO B C 1
ATOM 2345 O O . PRO B 1 5 ? 59.423 116.049 8.545 1.00 19.50 5 PRO B O 1
ATOM 2349 N N . PHE B 1 6 ? 59.023 116.017 6.326 1.00 15.94 6 PHE B N 1
ATOM 2350 C CA . PHE B 1 6 ? 59.926 114.907 6.071 1.00 11.67 6 PHE B CA 1
ATOM 2351 C C . PHE B 1 6 ? 61.369 115.399 6.087 1.00 15.86 6 PHE B C 1
ATOM 2352 O O . PHE B 1 6 ? 61.678 116.459 5.539 1.00 15.61 6 PHE B O 1
ATOM 2360 N N . THR B 1 7 ? 62.254 114.633 6.729 1.00 13.22 7 THR B N 1
ATOM 2361 C CA . THR B 1 7 ? 63.668 114.988 6.804 1.00 12.26 7 THR B CA 1
ATOM 2362 C C . THR B 1 7 ? 64.524 113.738 6.678 1.00 13.62 7 THR B C 1
ATOM 2363 O O . THR B 1 7 ? 64.084 112.625 6.973 1.00 10.97 7 THR B O 1
ATOM 2367 N N . LEU B 1 8 ? 65.784 113.947 6.264 1.00 10.87 8 LEU B N 1
ATOM 2368 C CA . LEU B 1 8 ? 66.824 112.936 6.218 1.00 11.03 8 LEU B CA 1
ATOM 2369 C C . LEU B 1 8 ? 67.876 113.203 7.292 1.00 10.80 8 LEU B C 1
ATOM 2370 O O . LEU B 1 8 ? 68.130 114.362 7.645 1.00 13.55 8 LEU B O 1
ATOM 2375 N N . PRO B 1 9 ? 68.485 112.151 7.839 1.00 9.23 9 PRO B N 1
ATOM 2376 C CA . PRO B 1 9 ? 69.616 112.338 8.758 1.00 11.27 9 PRO B CA 1
ATOM 2377 C C . PRO B 1 9 ? 70.697 113.184 8.109 1.00 12.51 9 PRO B C 1
ATOM 2378 O O . PRO B 1 9 ? 70.815 113.233 6.886 1.00 17.67 9 PRO B O 1
ATOM 2382 N N . ILE B 1 10 ? 71.497 113.852 8.936 1.00 9.15 10 ILE B N 1
ATOM 2383 C CA . ILE B 1 10 ? 72.566 114.681 8.386 1.00 9.54 10 ILE B CA 1
ATOM 2384 C C . ILE B 1 10 ? 73.921 114.009 8.586 1.00 17.33 10 ILE B C 1
ATOM 2385 O O . ILE B 1 10 ? 74.950 114.677 8.734 1.00 31.49 10 ILE B O 1
ATOM 2390 N N . LEU B 1 11 ? 73.935 112.689 8.572 1.00 11.18 11 LEU B N 1
ATOM 2391 C CA . LEU B 1 11 ? 75.177 111.941 8.695 1.00 8.84 11 LEU B CA 1
ATOM 2392 C C . LEU B 1 11 ? 75.848 111.801 7.334 1.00 10.79 11 LEU B C 1
ATOM 2393 O O . LEU B 1 11 ? 75.193 111.518 6.326 1.00 13.36 11 LEU B O 1
ATOM 2398 N N . THR B 1 12 ? 77.163 112.012 7.318 1.00 14.63 12 THR B N 1
ATOM 2399 C CA . THR B 1 12 ? 77.951 111.874 6.105 1.00 12.22 12 THR B CA 1
ATOM 2400 C C . THR B 1 12 ? 78.130 110.397 5.754 1.00 11.22 12 THR B C 1
ATOM 2401 O O . THR B 1 12 ? 77.777 109.498 6.518 1.00 10.70 12 THR B O 1
ATOM 2405 N N . LEU B 1 13 ? 78.704 110.146 4.576 1.00 10.39 13 LEU B N 1
ATOM 2406 C CA . LEU B 1 13 ? 78.799 108.770 4.094 1.00 10.89 13 LEU B CA 1
ATOM 2407 C C . LEU B 1 13 ? 79.606 107.898 5.050 1.00 10.23 13 LEU B C 1
ATOM 2408 O O . LEU B 1 13 ? 79.206 106.768 5.360 1.00 14.01 13 LEU B O 1
ATOM 2413 N N . GLY B 1 14 ? 80.728 108.420 5.558 1.00 11.36 14 GLY B N 1
ATOM 2414 C CA . GLY B 1 14 ? 81.539 107.666 6.503 1.00 19.05 14 GLY B CA 1
ATOM 2415 C C . GLY B 1 14 ? 80.937 107.516 7.882 1.00 23.19 14 GLY B C 1
ATOM 2416 O O . GLY B 1 14 ? 81.543 106.876 8.748 1.00 16.83 14 GLY B O 1
ATOM 2417 N N . GLU B 1 15 ? 79.750 108.081 8.102 1.00 10.13 15 GLU B N 1
ATOM 2418 C CA . GLU B 1 15 ? 79.058 108.026 9.379 1.00 11.53 15 GLU B CA 1
ATOM 2419 C C . GLU B 1 15 ? 77.812 107.150 9.313 1.00 11.00 15 GLU B C 1
ATOM 2420 O O . GLU B 1 15 ? 77.041 107.114 10.278 1.00 13.66 15 GLU B O 1
ATOM 2426 N N . LEU B 1 16 ? 77.607 106.437 8.208 1.00 9.33 16 LEU B N 1
ATOM 2427 C CA . LEU B 1 16 ? 76.406 105.638 7.987 1.00 7.27 16 LEU B CA 1
ATOM 2428 C C . LEU B 1 16 ? 76.723 104.147 8.039 1.00 8.66 16 LEU B C 1
ATOM 2429 O O . LEU B 1 16 ? 77.860 103.726 7.804 1.00 12.28 16 LEU B O 1
ATOM 2434 N N . SER B 1 17 ? 75.678 103.354 8.318 1.00 9.05 17 SER B N 1
ATOM 2435 C CA . SER B 1 17 ? 75.755 101.904 8.460 1.00 11.68 17 SER B CA 1
ATOM 2436 C C . SER B 1 17 ? 74.916 101.218 7.394 1.00 9.03 17 SER B C 1
ATOM 2437 O O . SER B 1 17 ? 73.804 101.659 7.090 1.00 8.46 17 SER B O 1
ATOM 2440 N N . ASN B 1 18 ? 75.440 100.1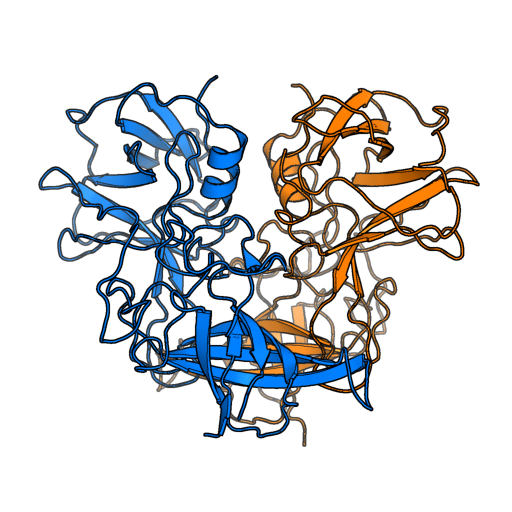23 6.849 1.00 8.12 18 ASN B N 1
ATOM 2441 C CA . ASN B 1 18 ? 74.680 99.308 5.904 1.00 7.31 18 ASN B CA 1
ATOM 2442 C C . ASN B 1 18 ? 73.475 98.683 6.601 1.00 7.03 18 ASN B C 1
ATOM 2443 O O . ASN B 1 18 ? 73.556 98.268 7.755 1.00 9.24 18 ASN B O 1
ATOM 2448 N N . SER B 1 19 ? 72.339 98.652 5.910 1.00 6.79 19 SER B N 1
ATOM 2449 C CA . SER B 1 19 ? 71.135 98.058 6.474 1.00 6.50 19 SER B CA 1
ATOM 2450 C C . SER B 1 19 ? 70.958 96.599 6.077 1.00 7.96 19 SER B C 1
ATOM 2451 O O . SER B 1 19 ? 69.950 95.984 6.455 1.00 8.94 19 SER B O 1
ATOM 2454 N N . ARG B 1 20 ? 71.906 96.037 5.323 1.00 5.85 20 ARG B N 1
ATOM 2455 C CA . ARG B 1 20 ? 71.840 94.631 4.935 1.00 6.72 20 ARG B CA 1
ATOM 2456 C C . ARG B 1 20 ? 73.002 93.805 5.466 1.00 6.79 20 ARG B C 1
ATOM 2457 O O . ARG B 1 20 ? 73.025 92.592 5.240 1.00 6.96 20 ARG B O 1
ATOM 2465 N N . PHE B 1 21 ? 73.945 94.412 6.186 1.00 8.04 21 PHE B N 1
ATOM 2466 C CA . PHE B 1 21 ? 75.073 93.698 6.776 1.00 8.41 21 PHE B CA 1
ATOM 2467 C C . PHE B 1 21 ? 75.692 94.619 7.810 1.00 9.98 21 PHE B C 1
ATOM 2468 O O . PHE B 1 21 ? 75.686 95.830 7.614 1.00 8.62 21 PHE B O 1
ATOM 2476 N N . PRO B 1 22 ? 76.222 94.097 8.910 1.00 7.64 22 PRO B N 1
ATOM 2477 C CA . PRO B 1 22 ? 76.794 95.012 9.910 1.00 8.49 22 PRO B CA 1
ATOM 2478 C C . PRO B 1 22 ? 78.130 95.555 9.438 1.00 13.30 22 PRO B C 1
ATOM 2479 O O . PRO B 1 22 ? 79.173 94.921 9.619 1.00 14.51 22 PRO B O 1
ATOM 2483 N N . ALA B 1 23 ? 78.097 96.721 8.797 1.00 7.87 23 ALA B N 1
ATOM 2484 C CA . ALA B 1 23 ? 79.291 97.284 8.179 1.00 9.39 23 ALA B CA 1
ATOM 2485 C C . ALA B 1 23 ? 79.060 98.763 7.939 1.00 9.15 23 ALA B C 1
ATOM 2486 O O . ALA B 1 23 ? 77.921 99.172 7.696 1.00 9.99 23 ALA B O 1
ATOM 2488 N N . PRO B 1 24 ? 80.108 99.584 7.971 1.00 8.85 24 PRO B N 1
ATOM 2489 C CA . PRO B 1 24 ? 79.964 100.971 7.531 1.00 9.77 24 PRO B CA 1
ATOM 2490 C C . PRO B 1 24 ? 79.789 101.031 6.024 1.00 8.43 24 PRO B C 1
ATOM 2491 O O . PRO B 1 24 ? 80.139 100.105 5.293 1.00 10.04 24 PRO B O 1
ATOM 2495 N N . ILE B 1 25 ? 79.215 102.139 5.570 1.00 9.46 25 ILE B N 1
ATOM 2496 C CA . ILE B 1 25 ? 79.087 102.410 4.146 1.00 8.37 25 ILE B CA 1
ATOM 2497 C C . ILE B 1 25 ? 80.436 102.864 3.613 1.00 11.56 25 ILE B C 1
ATOM 2498 O O . ILE B 1 25 ? 81.105 103.707 4.218 1.00 14.92 25 ILE B O 1
ATOM 2503 N N . ASP B 1 26 ? 80.838 102.316 2.471 1.00 9.52 26 ASP B N 1
ATOM 2504 C CA . ASP B 1 26 ? 82.116 102.688 1.879 1.00 12.27 26 ASP B CA 1
ATOM 2505 C C . ASP B 1 26 ? 81.981 103.670 0.728 1.00 17.83 26 ASP B C 1
ATOM 2506 O O . ASP B 1 26 ? 82.880 104.494 0.527 1.00 15.05 26 ASP B O 1
ATOM 2511 N N . MET B 1 27 ? 80.886 103.618 -0.023 1.00 10.59 27 MET B N 1
ATOM 2512 C CA . MET B 1 27 ? 80.724 104.498 -1.173 1.00 10.24 27 MET B CA 1
ATOM 2513 C C . MET B 1 27 ? 79.288 104.411 -1.657 1.00 12.35 27 MET B C 1
ATOM 2514 O O . MET B 1 27 ? 78.554 103.484 -1.305 1.00 12.07 27 MET B O 1
ATOM 2519 N N . LEU B 1 28 ? 78.898 105.396 -2.469 1.00 11.58 28 LEU B N 1
ATOM 2520 C CA . LEU B 1 28 ? 77.701 105.285 -3.290 1.00 12.83 28 LEU B CA 1
ATOM 2521 C C . LEU B 1 28 ? 78.021 104.498 -4.554 1.00 12.80 28 LEU B C 1
ATOM 2522 O O . LEU B 1 28 ? 79.158 104.490 -5.029 1.00 14.36 28 LEU B O 1
ATOM 2527 N N . TYR B 1 29 ? 77.000 103.857 -5.119 1.00 9.17 29 TYR B N 1
ATOM 2528 C CA . TYR B 1 29 ? 77.232 102.948 -6.230 1.00 9.58 29 TYR B CA 1
ATOM 2529 C C . TYR B 1 29 ? 76.009 102.858 -7.132 1.00 9.82 29 TYR B C 1
ATOM 2530 O O . TYR B 1 29 ? 74.887 102.711 -6.638 1.00 11.28 29 TYR B O 1
ATOM 2539 N N . THR B 1 30 ? 76.231 102.944 -8.444 1.00 9.89 30 THR B N 1
ATOM 2540 C CA . THR B 1 30 ? 75.242 102.547 -9.439 1.00 9.95 30 THR B CA 1
ATOM 2541 C C . THR B 1 30 ? 75.835 101.467 -10.325 1.00 12.57 30 THR B C 1
ATOM 2542 O O . THR B 1 30 ? 77.040 101.450 -10.578 1.00 16.24 30 THR B O 1
ATOM 2546 N N . ASP B 1 31 ? 74.972 100.592 -10.824 1.00 19.46 31 ASP B N 1
ATOM 2547 C CA . ASP B 1 31 ? 75.411 99.545 -11.743 1.00 20.31 31 ASP B CA 1
ATOM 2548 C C . ASP B 1 31 ? 76.008 100.168 -13.003 1.00 23.84 31 ASP B C 1
ATOM 2549 O O . ASP B 1 31 ? 75.312 100.929 -13.698 1.00 20.59 31 ASP B O 1
ATOM 2554 N N . PRO B 1 32 ? 77.272 99.886 -13.334 1.00 25.98 32 PRO B N 1
ATOM 2555 C CA . PRO B 1 32 ? 77.885 100.490 -14.525 1.00 34.60 32 PRO B CA 1
ATOM 2556 C C . PRO B 1 32 ? 77.498 99.807 -15.823 1.00 49.70 32 PRO B C 1
ATOM 2557 O O . PRO B 1 32 ? 77.912 100.264 -16.896 1.00 43.12 32 PRO B O 1
ATOM 2561 N N . ASN B 1 33 ? 76.727 98.728 -15.749 1.00 23.00 33 ASN B N 1
ATOM 2562 C CA . ASN B 1 33 ? 76.345 97.977 -16.937 1.00 26.42 33 ASN B CA 1
ATOM 2563 C C . ASN B 1 33 ? 74.953 98.371 -17.416 1.00 45.27 33 ASN B C 1
ATOM 2564 O O . ASN B 1 33 ? 74.799 98.946 -18.499 1.00 29.01 33 ASN B O 1
ATOM 2569 N N . GLU B 1 34 ? 73.934 98.058 -16.618 1.00 22.76 34 GLU B N 1
ATOM 2570 C CA . GLU B 1 34 ? 72.539 98.236 -17.005 1.00 20.15 34 GLU B CA 1
ATOM 2571 C C . GLU B 1 34 ? 71.721 98.531 -15.757 1.00 19.35 34 GLU B C 1
ATOM 2572 O O . GLU B 1 34 ? 72.218 98.448 -14.634 1.00 19.72 34 GLU B O 1
ATOM 2578 N N . ALA B 1 35 ? 70.449 98.867 -15.961 1.00 18.69 35 ALA B N 1
ATOM 2579 C CA . ALA B 1 35 ? 69.515 98.950 -14.845 1.00 25.20 35 ALA B CA 1
ATOM 2580 C C . ALA B 1 35 ? 69.107 97.544 -14.416 1.00 21.35 35 ALA B C 1
ATOM 2581 O O . ALA B 1 35 ? 69.083 96.610 -15.226 1.00 19.77 35 ALA B O 1
ATOM 2583 N N . ILE B 1 36 ? 68.804 97.389 -13.125 1.00 17.63 36 ILE B N 1
ATOM 2584 C CA . ILE B 1 36 ? 68.466 96.083 -12.572 1.00 16.33 36 ILE B CA 1
ATOM 2585 C C . ILE B 1 36 ? 67.175 96.185 -11.763 1.00 16.37 36 ILE B C 1
ATOM 2586 O O . ILE B 1 36 ? 66.621 97.267 -11.561 1.00 18.44 36 ILE B O 1
ATOM 2591 N N . VAL B 1 37 ? 66.673 95.020 -11.345 1.00 13.88 37 VAL B N 1
ATOM 2592 C CA . VAL B 1 37 ? 65.543 94.906 -10.428 1.00 18.34 37 VAL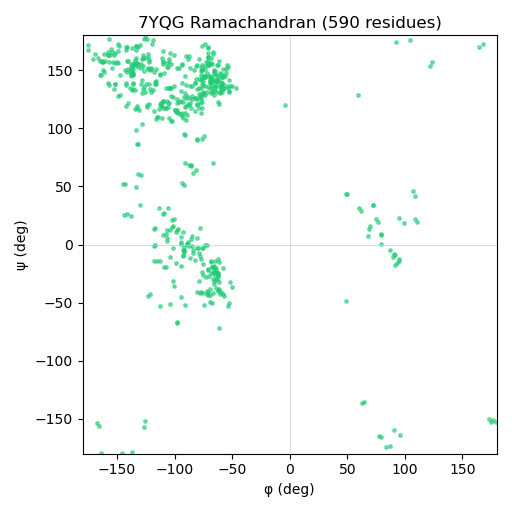 B CA 1
ATOM 2593 C C . VAL B 1 37 ? 66.030 94.131 -9.209 1.00 30.22 37 VAL B C 1
ATOM 2594 O O . VAL B 1 37 ? 66.727 93.122 -9.351 1.00 15.79 37 VAL B O 1
ATOM 2598 N N . VAL B 1 38 ? 65.706 94.618 -8.014 1.00 13.91 38 VAL B N 1
ATOM 2599 C CA . VAL B 1 38 ? 66.231 94.008 -6.796 1.00 8.96 38 VAL B CA 1
ATOM 2600 C C . VAL B 1 38 ? 65.104 93.877 -5.784 1.00 8.84 38 VAL B C 1
ATOM 2601 O O . VAL B 1 38 ? 64.110 94.603 -5.835 1.00 10.61 38 VAL B O 1
ATOM 2605 N N . GLN B 1 39 ? 65.265 92.926 -4.850 1.00 8.38 39 GLN B N 1
ATOM 2606 C CA . GLN B 1 39 ? 64.208 92.698 -3.870 1.00 9.94 39 GLN B CA 1
ATOM 2607 C C . GLN B 1 39 ? 64.792 92.321 -2.509 1.00 10.38 39 GLN B C 1
ATOM 2608 O O . GLN B 1 39 ? 64.386 91.309 -1.921 1.00 9.33 39 GLN B O 1
ATOM 2614 N N . PRO B 1 40 ? 65.728 93.106 -1.960 1.00 9.37 40 PRO B N 1
ATOM 2615 C CA . PRO B 1 40 ? 66.259 92.775 -0.631 1.00 7.65 40 PRO B CA 1
ATOM 2616 C C . PRO B 1 40 ? 65.159 92.822 0.416 1.00 9.89 40 PRO B C 1
ATOM 2617 O O . PRO B 1 40 ? 64.163 93.536 0.274 1.00 10.30 40 PRO B O 1
ATOM 2621 N N . GLN B 1 41 ? 65.358 92.070 1.500 1.00 6.55 41 GLN B N 1
ATOM 2622 C CA . GLN B 1 41 ? 64.381 92.044 2.580 1.00 6.57 41 GLN B CA 1
ATOM 2623 C C . GLN B 1 41 ? 64.847 92.748 3.848 1.00 9.70 41 GLN B C 1
ATOM 2624 O O . GLN B 1 41 ? 64.000 93.127 4.664 1.00 7.70 41 GLN B O 1
ATOM 2630 N N . ASN B 1 42 ? 66.150 92.952 4.025 1.00 8.91 42 ASN B N 1
ATOM 2631 C CA . ASN B 1 42 ? 66.644 93.847 5.061 1.00 6.36 42 ASN B CA 1
ATOM 2632 C C . ASN B 1 42 ? 66.846 95.239 4.472 1.00 8.06 42 ASN B C 1
ATOM 2633 O O . ASN B 1 42 ? 67.016 95.408 3.266 1.00 8.71 42 ASN B O 1
ATOM 2638 N N . GLY B 1 43 ? 66.790 96.243 5.337 1.00 10.01 43 GLY B N 1
ATOM 2639 C CA . GLY B 1 43 ? 66.928 97.609 4.858 1.00 8.26 43 GLY B CA 1
ATOM 2640 C C . GLY B 1 43 ? 65.723 98.118 4.096 1.00 7.05 43 GLY B C 1
ATOM 2641 O O . GLY B 1 43 ? 65.874 98.924 3.171 1.00 9.48 43 GLY B O 1
ATOM 2642 N N . ARG B 1 44 ? 64.524 97.689 4.482 1.00 6.45 44 ARG B N 1
ATOM 2643 C CA . ARG B 1 44 ? 63.288 98.029 3.784 1.00 6.82 44 ARG B CA 1
ATOM 2644 C C . ARG B 1 44 ? 62.417 98.851 4.726 1.00 9.80 44 ARG B C 1
ATOM 2645 O O . ARG B 1 44 ? 61.873 98.324 5.704 1.00 9.31 44 ARG B O 1
ATOM 2653 N N . CYS B 1 45 ? 62.297 100.142 4.439 1.00 8.26 45 CYS B N 1
ATOM 2654 C CA . CYS B 1 45 ? 61.454 101.036 5.225 1.00 8.06 45 CYS B CA 1
ATOM 2655 C C . CYS B 1 45 ? 60.882 102.096 4.304 1.00 8.17 45 CYS B C 1
ATOM 2656 O O . CYS B 1 45 ? 61.640 102.716 3.556 1.00 10.53 45 CYS B O 1
ATOM 2659 N N . THR B 1 46 ? 59.560 102.285 4.337 1.00 9.44 46 THR B N 1
ATOM 2660 C CA . THR B 1 46 ? 58.968 103.370 3.564 1.00 8.87 46 THR B CA 1
ATOM 2661 C C . THR B 1 46 ? 59.326 104.720 4.186 1.00 9.08 46 THR B C 1
ATOM 2662 O O . THR B 1 46 ? 59.709 104.815 5.352 1.00 10.04 46 THR B O 1
ATOM 2666 N N . LEU B 1 47 ? 59.193 105.778 3.382 1.00 9.50 47 LEU B N 1
ATOM 2667 C CA . LEU B 1 47 ? 59.531 107.116 3.854 1.00 9.84 47 LEU B CA 1
ATOM 2668 C C . LEU B 1 47 ? 58.660 107.548 5.025 1.00 11.38 47 LEU B C 1
ATOM 2669 O O . LEU B 1 47 ? 59.072 108.418 5.804 1.00 12.77 47 LEU B O 1
ATOM 2674 N N . ASP B 1 48 ? 57.459 106.981 5.163 1.00 10.76 48 ASP B N 1
ATOM 2675 C CA . ASP B 1 48 ? 56.614 107.332 6.291 1.00 13.00 48 ASP B CA 1
ATOM 2676 C C . ASP B 1 48 ? 56.732 106.334 7.444 1.00 13.68 48 ASP B C 1
ATOM 2677 O O . ASP B 1 48 ? 55.919 106.376 8.374 1.00 15.74 48 ASP B O 1
ATOM 2682 N N . GLY B 1 49 ? 57.733 105.462 7.414 1.00 10.39 49 GLY B N 1
ATOM 2683 C CA . GLY B 1 49 ? 58.132 104.712 8.590 1.00 12.01 49 GLY B CA 1
ATOM 2684 C C . GLY B 1 49 ? 57.623 103.292 8.717 1.00 14.40 49 GLY B C 1
ATOM 2685 O O . GLY B 1 49 ? 57.653 102.745 9.828 1.00 15.02 49 GLY B O 1
ATOM 2686 N N . THR B 1 50 ? 57.175 102.670 7.634 1.00 11.82 50 THR B N 1
ATOM 2687 C CA . THR B 1 50 ? 56.674 101.302 7.698 1.00 10.03 50 THR B CA 1
ATOM 2688 C C . THR B 1 50 ? 57.807 100.339 7.374 1.00 9.56 50 THR B C 1
ATOM 2689 O O . THR B 1 50 ? 58.304 100.319 6.242 1.00 10.05 50 THR B O 1
ATOM 2693 N N . LEU B 1 51 ? 58.220 99.550 8.364 1.00 10.23 51 LEU B N 1
ATOM 2694 C CA . LEU B 1 51 ? 59.197 98.498 8.112 1.00 11.54 51 LEU B CA 1
ATOM 2695 C C . LEU B 1 51 ? 58.573 97.393 7.265 1.00 11.75 51 LEU B C 1
ATOM 2696 O O . LEU B 1 51 ? 57.393 97.071 7.406 1.00 12.67 51 LEU B O 1
ATOM 2701 N N . GLN B 1 52 ? 59.387 96.794 6.390 1.00 8.62 52 GLN B N 1
ATOM 2702 C CA . GLN B 1 52 ? 58.928 95.727 5.512 1.00 7.92 52 GLN B CA 1
ATOM 2703 C C . GLN B 1 52 ? 59.919 94.570 5.524 1.00 8.56 52 GLN B C 1
ATOM 2704 O O . GLN B 1 52 ? 61.033 94.677 6.045 1.00 9.54 52 GLN B O 1
ATOM 2710 N N . GLY B 1 53 ? 59.516 93.466 4.905 1.00 9.42 53 GLY B N 1
ATOM 2711 C CA . GLY B 1 53 ? 60.459 92.363 4.745 1.00 10.72 53 GLY B CA 1
ATOM 2712 C C . GLY B 1 53 ? 60.862 91.784 6.087 1.00 12.49 53 GLY B C 1
ATOM 2713 O O . GLY B 1 53 ? 60.023 91.540 6.959 1.00 10.14 53 GLY B O 1
ATOM 2714 N N . THR B 1 54 ? 62.166 91.539 6.254 1.00 8.88 54 THR B N 1
ATOM 2715 C CA . THR B 1 54 ? 62.719 91.075 7.524 1.00 7.95 54 THR B CA 1
ATOM 2716 C C . THR B 1 54 ? 63.409 92.199 8.286 1.00 8.34 54 THR B C 1
ATOM 2717 O O . THR B 1 54 ? 64.238 91.941 9.169 1.00 8.78 54 THR B O 1
ATOM 2721 N N . THR B 1 55 ? 63.073 93.444 7.976 1.00 6.64 55 THR B N 1
ATOM 2722 C CA . THR B 1 55 ? 63.839 94.563 8.501 1.00 6.39 55 THR B CA 1
ATOM 2723 C C . THR B 1 55 ? 63.552 94.783 9.984 1.00 8.29 55 THR B C 1
ATOM 2724 O O . THR B 1 55 ? 62.392 94.909 10.400 1.00 10.64 55 THR B O 1
ATOM 2728 N N . GLN B 1 56 ? 64.614 94.852 10.774 1.00 6.61 56 GLN B N 1
ATOM 2729 C CA . GLN B 1 56 ? 64.526 95.261 12.168 1.00 8.10 56 GLN B CA 1
ATOM 2730 C C . GLN B 1 56 ? 65.500 96.420 12.386 1.00 9.41 56 GLN B C 1
ATOM 2731 O O . GLN B 1 56 ? 66.211 96.845 11.469 1.00 9.87 56 GLN B O 1
ATOM 2737 N N . LEU B 1 57 ? 65.530 96.946 13.611 1.00 9.51 57 LEU B N 1
ATOM 2738 C CA . LEU B 1 57 ? 66.078 98.276 13.838 1.00 7.95 57 LEU B CA 1
ATOM 2739 C C . LEU B 1 57 ? 67.518 98.301 14.340 1.00 8.13 57 LEU B C 1
ATOM 2740 O O . LEU B 1 57 ? 68.152 99.362 14.260 1.00 9.59 57 LEU B O 1
ATOM 2745 N N . VAL B 1 58 ? 68.060 97.190 14.835 1.00 7.45 58 VAL B N 1
ATOM 2746 C CA . VAL B 1 58 ? 69.366 97.190 15.497 1.00 6.75 58 VAL B CA 1
ATOM 2747 C C . VAL B 1 58 ? 70.453 96.944 14.453 1.00 8.30 58 VAL B C 1
ATOM 2748 O O . VAL B 1 58 ? 70.460 95.876 13.818 1.00 9.69 58 VAL B O 1
ATOM 2752 N N . PRO B 1 59 ? 71.395 97.873 14.262 1.00 8.22 59 PRO B N 1
ATOM 2753 C CA . PRO B 1 59 ? 72.380 97.695 13.182 1.00 7.79 59 PRO B CA 1
ATOM 2754 C C . PRO B 1 59 ? 73.324 96.531 13.412 1.00 12.72 59 PRO B C 1
ATOM 2755 O O . PRO B 1 59 ? 73.801 95.938 12.437 1.00 12.45 59 PRO B O 1
ATOM 2759 N N . THR B 1 60 ? 73.616 96.183 14.663 1.00 7.33 60 THR B N 1
ATOM 2760 C CA . THR B 1 60 ? 74.546 95.092 14.937 1.00 7.88 60 THR B CA 1
ATOM 2761 C C . THR B 1 60 ? 73.874 93.734 14.932 1.00 18.85 60 THR B C 1
ATOM 2762 O O . THR B 1 60 ? 74.515 92.740 15.288 1.00 25.01 60 THR B O 1
ATOM 2766 N N . GLN B 1 61 ? 72.592 93.670 14.589 1.00 9.45 61 GLN B N 1
ATOM 2767 C CA A GLN B 1 61 ? 71.886 92.402 14.563 0.65 6.71 61 GLN B CA 1
ATOM 2768 C CA B GLN B 1 61 ? 71.846 92.425 14.562 0.35 7.93 61 GLN B CA 1
ATOM 2769 C C . GLN B 1 61 ? 71.484 91.977 13.156 1.00 9.17 61 GLN B C 1
ATOM 2770 O O . GLN B 1 61 ? 70.897 90.908 12.999 1.00 13.28 61 GLN B O 1
ATOM 2781 N N . ILE B 1 62 ? 71.807 92.771 12.131 1.00 7.36 62 ILE B N 1
ATOM 2782 C CA . ILE B 1 62 ? 71.473 92.391 10.766 1.00 6.30 62 ILE B CA 1
ATOM 2783 C C . ILE B 1 62 ? 72.271 91.158 10.381 1.00 8.36 62 ILE B C 1
ATOM 2784 O O . ILE B 1 62 ? 73.496 91.123 10.553 1.00 10.08 62 ILE B O 1
ATOM 2789 N N . CYS B 1 63 ? 71.575 90.135 9.868 1.00 9.06 63 CYS B N 1
ATOM 2790 C CA . CYS B 1 63 ? 72.157 88.866 9.430 1.00 8.07 63 CYS B CA 1
ATOM 2791 C C . CYS B 1 63 ? 72.661 88.026 10.606 1.00 10.27 63 CYS B C 1
ATOM 2792 O O . CYS B 1 63 ? 73.453 87.102 10.404 1.00 10.06 63 CYS B O 1
ATOM 2795 N N . SER B 1 64 ? 72.249 88.352 11.835 1.00 8.54 64 SER B N 1
ATOM 2796 C CA . SER B 1 64 ? 72.486 87.528 13.018 1.00 6.02 64 SER B CA 1
ATOM 2797 C C . SER B 1 64 ? 71.335 86.547 13.216 1.00 10.20 64 SER B C 1
ATOM 2798 O O . SER B 1 64 ? 70.241 86.715 12.675 1.00 9.54 64 SER B O 1
ATOM 2801 N N . PHE B 1 65 ? 71.600 85.516 14.014 1.00 7.65 65 PHE B N 1
ATOM 2802 C CA . PHE B 1 65 ? 70.568 84.588 14.455 1.00 7.71 65 PHE B CA 1
ATOM 2803 C C . PHE B 1 65 ? 70.757 84.317 15.933 1.00 6.52 65 PHE B C 1
ATOM 2804 O O . PHE B 1 65 ? 71.861 84.429 16.464 1.00 9.90 65 PHE B O 1
ATOM 2812 N N . ARG B 1 66 ? 69.666 83.929 16.587 1.00 6.54 66 ARG B N 1
ATOM 2813 C CA . ARG B 1 66 ? 69.674 83.613 18.005 1.00 7.53 66 ARG B CA 1
ATOM 2814 C C . ARG B 1 66 ? 68.741 82.435 18.219 1.00 9.88 66 ARG B C 1
ATOM 2815 O O . ARG B 1 66 ? 67.669 82.383 17.614 1.00 10.20 66 ARG B O 1
ATOM 2823 N N . GLY B 1 67 ? 69.137 81.489 19.063 1.00 7.74 67 GLY B N 1
ATOM 2824 C CA . GLY B 1 67 ? 68.240 80.372 19.297 1.00 9.08 67 GLY B CA 1
ATOM 2825 C C . GLY B 1 67 ? 68.833 79.300 20.181 1.00 9.99 67 GLY B C 1
ATOM 2826 O O . GLY B 1 67 ? 69.676 79.592 21.033 1.00 12.61 67 GLY B O 1
ATOM 2827 N N . THR B 1 68 ? 68.382 78.061 20.008 1.00 9.20 68 THR B N 1
ATOM 2828 C CA . THR B 1 68 ? 68.818 76.934 20.819 1.00 9.62 68 THR B CA 1
ATOM 2829 C C . THR B 1 68 ? 69.452 75.880 19.923 1.00 10.03 68 THR B C 1
ATOM 2830 O O . THR B 1 68 ? 68.880 75.501 18.896 1.00 10.55 68 THR B O 1
ATOM 2834 N N . LEU B 1 69 ? 70.627 75.404 20.306 1.00 11.61 69 LEU B N 1
ATOM 2835 C CA . LEU B 1 69 ? 71.279 74.353 19.537 1.00 11.06 69 LEU B CA 1
ATOM 2836 C C . LEU B 1 69 ? 70.589 73.019 19.792 1.00 11.95 69 LEU B C 1
ATOM 2837 O O . LEU B 1 69 ? 70.364 72.631 20.944 1.00 12.37 69 LEU B O 1
ATOM 2842 N N . ILE B 1 70 ? 70.267 72.309 18.715 1.00 12.03 70 ILE B N 1
ATOM 2843 C CA . ILE B 1 70 ? 69.624 71.003 18.784 1.00 12.79 70 ILE B CA 1
ATOM 2844 C C . ILE B 1 70 ? 70.574 69.987 18.158 1.00 13.61 70 ILE B C 1
ATOM 2845 O O . ILE B 1 70 ? 70.864 70.058 16.959 1.00 15.14 70 ILE B O 1
ATOM 2850 N N . SER B 1 71 ? 71.065 69.054 18.970 1.00 16.15 71 SER B N 1
ATOM 2851 C CA . SER B 1 71 ? 72.011 68.047 18.510 1.00 21.31 71 SER B CA 1
ATOM 2852 C C . SER B 1 71 ? 71.393 67.174 17.424 1.00 22.43 71 SER B C 1
ATOM 2853 O O . SER B 1 71 ? 70.176 67.033 17.324 1.00 16.65 71 SER B O 1
ATOM 2856 N N . GLN B 1 72 ? 72.261 66.555 16.627 1.00 21.13 72 GLN B N 1
ATOM 2857 C CA . GLN B 1 72 ? 71.821 65.706 15.526 1.00 37.40 72 GLN B CA 1
ATOM 2858 C C . GLN B 1 72 ? 71.201 64.402 16.021 1.00 32.79 72 GLN B C 1
ATOM 2859 O O . GLN B 1 72 ? 71.518 63.902 17.103 1.00 22.90 72 GLN B O 1
ATOM 2865 N N . THR B 1 73 ? 70.331 63.840 15.182 1.00 22.71 73 THR B N 1
ATOM 2866 C CA . THR B 1 73 ? 69.695 62.522 15.351 1.00 30.05 73 THR B CA 1
ATOM 2867 C C . THR B 1 73 ? 69.102 62.356 16.745 1.00 60.99 73 THR B C 1
ATOM 2868 O O . THR B 1 73 ? 67.878 62.307 16.892 1.00 83.96 73 THR B O 1
ATOM 2872 N N . ARG B 1 87 ? 86.640 68.367 8.350 1.00 48.24 87 ARG B N 1
ATOM 2873 C CA . ARG B 1 87 ? 85.320 67.856 8.702 1.00 48.84 87 ARG B CA 1
ATOM 2874 C C . ARG B 1 87 ? 84.443 68.949 9.307 1.00 55.01 87 ARG B C 1
ATOM 2875 O O . ARG B 1 87 ? 84.850 69.627 10.243 1.00 51.98 87 ARG B O 1
ATOM 2883 N N . ASN B 1 88 ? 83.238 69.104 8.768 1.00 31.50 88 ASN B N 1
ATOM 2884 C CA . ASN B 1 88 ? 82.326 70.153 9.210 1.00 29.10 88 ASN B CA 1
ATOM 2885 C C . ASN B 1 88 ? 81.162 69.525 9.962 1.00 35.69 88 ASN B C 1
ATOM 2886 O O . ASN B 1 88 ? 80.473 68.649 9.431 1.00 36.67 88 ASN B O 1
ATOM 2891 N N . HIS B 1 89 ? 80.971 69.967 11.190 1.00 18.73 89 HIS B N 1
ATOM 2892 C CA . HIS B 1 89 ? 79.971 69.477 12.132 1.00 18.88 89 HIS B CA 1
ATOM 2893 C C . HIS B 1 89 ? 78.695 70.291 11.997 1.00 18.88 89 HIS B C 1
ATOM 2894 O O . HIS B 1 89 ? 78.752 71.528 12.056 1.00 17.72 89 HIS B O 1
ATOM 2901 N N . PRO B 1 90 ? 77.546 69.647 11.800 1.00 13.42 90 PRO B N 1
ATOM 2902 C CA . PRO B 1 90 ? 76.295 70.396 11.649 1.00 13.93 90 PRO B CA 1
ATOM 2903 C C . PRO B 1 90 ? 75.786 70.907 12.984 1.00 15.52 90 PRO B C 1
ATOM 2904 O O . PRO B 1 90 ? 75.900 70.239 14.017 1.00 19.16 90 PRO B O 1
ATOM 2908 N N . LEU B 1 91 ? 75.212 72.109 12.943 1.00 11.23 91 LEU B N 1
ATOM 2909 C CA . LEU B 1 91 ? 74.668 72.790 14.118 1.00 12.33 91 LEU B CA 1
ATOM 2910 C C . LEU B 1 91 ? 73.283 73.326 13.754 1.00 12.98 91 LEU B C 1
ATOM 2911 O O . LEU B 1 91 ? 73.155 74.380 13.119 1.00 13.27 91 LEU B O 1
ATOM 2916 N N . HIS B 1 92 ? 72.246 72.582 14.135 1.00 12.81 92 HIS B N 1
ATOM 2917 C CA . HIS B 1 92 ? 70.871 73.007 13.913 1.00 12.53 92 HIS B CA 1
ATOM 2918 C C . HIS B 1 92 ? 70.488 74.002 14.998 1.00 13.35 92 HIS B C 1
ATOM 2919 O O . HIS B 1 92 ? 70.547 73.675 16.190 1.00 16.04 92 HIS B O 1
ATOM 2926 N N . VAL B 1 93 ? 70.104 75.214 14.604 1.00 9.95 93 VAL B N 1
ATOM 2927 C CA . VAL B 1 93 ? 69.687 76.236 15.556 1.00 11.04 93 VAL B CA 1
ATOM 2928 C C . VAL B 1 93 ? 68.187 76.459 15.413 1.00 13.80 93 VAL B C 1
ATOM 2929 O O . VAL B 1 93 ? 67.713 76.879 14.350 1.00 14.02 93 VAL B O 1
ATOM 2933 N N . GLN B 1 94 ? 67.445 76.176 16.486 1.00 9.90 94 GLN B N 1
ATOM 2934 C CA . GLN B 1 94 ? 66.015 76.468 16.556 1.00 10.14 94 GLN B CA 1
ATOM 2935 C C . GLN B 1 94 ? 65.852 77.911 17.020 1.00 10.27 94 GLN B C 1
ATOM 2936 O O . GLN B 1 94 ? 66.250 78.254 18.138 1.00 11.97 94 GLN B O 1
ATOM 2942 N N . LEU B 1 95 ? 65.260 78.748 16.170 1.00 9.46 95 LEU B N 1
ATOM 2943 C CA . LEU B 1 95 ? 65.397 80.192 16.304 1.00 8.97 95 LEU B CA 1
ATOM 2944 C C . LEU B 1 95 ? 64.420 80.788 17.309 1.00 9.25 95 LEU B C 1
ATOM 2945 O O . LEU B 1 95 ? 63.305 80.295 17.505 1.00 12.44 95 LEU B O 1
ATOM 2950 N N . LYS B 1 96 ? 64.849 81.877 17.932 1.00 9.11 96 LYS B N 1
ATOM 2951 C CA . LYS B 1 96 ? 63.945 82.865 18.507 1.00 9.68 96 LYS B CA 1
ATOM 2952 C C . LYS B 1 96 ? 64.199 84.195 17.807 1.00 9.63 96 LYS B C 1
ATOM 2953 O O . LYS B 1 96 ? 65.107 84.318 16.984 1.00 8.98 96 LYS B O 1
ATOM 2959 N N . ASN B 1 97 ? 63.399 85.204 18.139 1.00 8.94 97 ASN B N 1
ATOM 2960 C CA . ASN B 1 97 ? 63.697 86.522 17.597 1.00 8.62 97 ASN B CA 1
ATOM 2961 C C . ASN B 1 97 ? 64.986 87.067 18.192 1.00 10.41 97 ASN B C 1
ATOM 2962 O O . ASN B 1 97 ? 65.399 86.698 19.292 1.00 11.25 97 ASN B O 1
ATOM 2967 N N . LEU B 1 98 ? 65.605 87.983 17.447 1.00 7.87 98 LEU B N 1
ATOM 2968 C CA . LEU B 1 98 ? 66.865 88.580 17.880 1.00 8.70 98 LEU B CA 1
ATOM 2969 C C . LEU B 1 98 ? 66.706 89.348 19.187 1.00 9.82 98 LEU B C 1
ATOM 2970 O O . LEU B 1 98 ? 67.664 89.442 19.970 1.00 11.45 98 LEU B O 1
ATOM 2975 N N . ASP B 1 99 ? 65.515 89.874 19.463 1.00 10.42 99 ASP B N 1
ATOM 2976 C CA . ASP B 1 99 ? 65.299 90.584 20.720 1.00 12.08 99 ASP B CA 1
ATOM 2977 C C . ASP B 1 99 ? 64.946 89.644 21.869 1.00 17.66 99 ASP B C 1
ATOM 2978 O O . ASP B 1 99 ? 64.610 90.107 22.968 1.00 19.28 99 ASP B O 1
ATOM 2983 N N . GLY B 1 100 ? 65.023 88.336 21.641 1.00 12.58 100 GLY B N 1
ATOM 2984 C CA . GLY B 1 100 ? 64.791 87.363 22.681 1.00 12.80 100 GLY B CA 1
ATOM 2985 C C . GLY B 1 100 ? 63.378 86.827 22.759 1.00 18.05 100 GLY B C 1
ATOM 2986 O O . GLY B 1 100 ? 63.162 85.809 23.429 1.00 19.48 100 GLY B O 1
ATOM 2987 N N . THR B 1 101 ? 62.416 87.472 22.100 1.00 15.33 101 THR B N 1
ATOM 2988 C CA . THR B 1 101 ? 61.034 87.007 22.146 1.00 12.54 101 THR B CA 1
ATOM 2989 C C . THR B 1 101 ? 60.891 85.742 21.298 1.00 11.53 101 THR B C 1
ATOM 2990 O O . THR B 1 101 ? 61.691 85.506 20.394 1.00 13.02 101 THR B O 1
ATOM 2994 N N . PRO B 1 102 ? 59.919 84.883 21.616 1.00 13.48 102 PRO B N 1
ATOM 2995 C CA . PRO B 1 102 ? 59.715 83.675 20.808 1.00 14.24 102 PRO B CA 1
ATOM 2996 C C . PRO B 1 102 ? 59.447 84.021 19.355 1.00 14.84 102 PRO B C 1
ATOM 2997 O O . PRO B 1 102 ? 58.823 85.037 19.039 1.00 12.32 102 PRO B O 1
ATOM 3001 N N . TYR B 1 103 ? 59.927 83.161 18.458 1.00 10.82 103 TYR B N 1
ATOM 30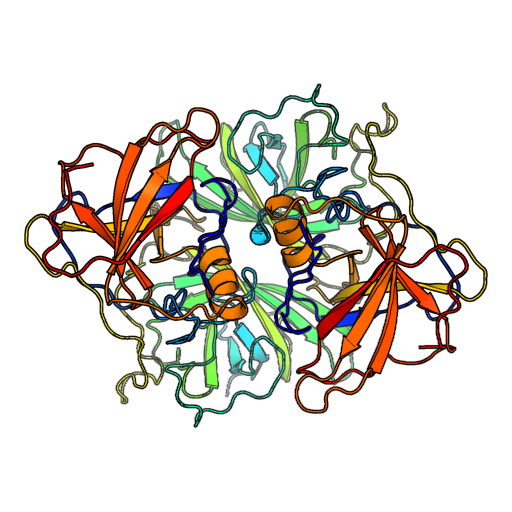02 C CA . TYR B 1 103 ? 59.683 83.350 17.038 1.00 10.66 103 TYR B CA 1
ATOM 3003 C C . TYR B 1 103 ? 58.383 82.654 16.659 1.00 14.31 103 TYR B C 1
ATOM 3004 O O . TYR B 1 103 ? 58.193 81.471 16.968 1.00 15.79 103 TYR B O 1
ATOM 3013 N N . ASP B 1 104 ? 57.487 83.398 16.002 1.00 11.67 104 ASP B N 1
ATOM 3014 C CA . ASP B 1 104 ? 56.178 82.886 15.608 1.00 15.51 104 ASP B CA 1
ATOM 3015 C C . ASP B 1 104 ? 56.120 82.743 14.095 1.00 12.34 104 ASP B C 1
ATOM 3016 O O . ASP B 1 104 ? 56.080 83.761 13.381 1.00 13.70 104 ASP B O 1
ATOM 3021 N N . PRO B 1 105 ? 56.113 81.520 13.555 1.00 12.54 105 PRO B N 1
ATOM 3022 C CA . PRO B 1 105 ? 56.106 81.363 12.091 1.00 14.92 105 PRO B CA 1
ATOM 3023 C C . PRO B 1 105 ? 54.845 81.895 11.425 1.00 20.64 105 PRO B C 1
ATOM 3024 O O . PRO B 1 105 ? 54.847 82.064 10.199 1.00 20.09 105 PRO B O 1
ATOM 3028 N N . THR B 1 106 ? 53.777 82.164 12.179 1.00 17.51 106 THR B N 1
ATOM 3029 C CA . THR B 1 106 ? 52.568 82.716 11.579 1.00 24.53 106 THR B CA 1
ATOM 3030 C C . THR B 1 106 ? 52.614 84.233 11.415 1.00 21.56 106 THR B C 1
ATOM 3031 O O . THR B 1 106 ? 51.698 84.789 10.800 1.00 19.33 106 THR B O 1
ATOM 3035 N N . ASP B 1 107 ? 53.636 84.914 11.939 1.00 15.93 107 ASP B N 1
ATOM 3036 C CA . ASP B 1 107 ? 53.791 86.340 11.670 1.00 16.60 107 ASP B CA 1
ATOM 3037 C C . ASP B 1 107 ? 53.838 86.585 10.164 1.00 18.62 107 ASP B C 1
ATOM 3038 O O . ASP B 1 107 ? 54.352 85.769 9.398 1.00 18.19 107 ASP B O 1
ATOM 3043 N N . GLU B 1 108 ? 53.318 87.738 9.742 1.00 18.32 108 GLU B N 1
ATOM 3044 C CA . GLU B 1 108 ? 53.266 88.091 8.323 1.00 15.70 108 GLU B CA 1
ATOM 3045 C C . GLU B 1 108 ? 54.593 88.702 7.858 1.00 17.74 108 GLU B C 1
ATOM 3046 O O . GLU B 1 108 ? 54.675 89.849 7.414 1.00 17.26 108 GLU B O 1
ATOM 3052 N N . VAL B 1 109 ? 55.645 87.896 7.968 1.00 14.41 109 VAL B N 1
ATOM 3053 C CA . VAL B 1 109 ? 56.997 88.282 7.570 1.00 12.73 109 VAL B CA 1
ATOM 3054 C C . VAL B 1 109 ? 57.570 87.152 6.729 1.00 11.82 109 VAL B C 1
ATOM 3055 O O . VAL B 1 109 ? 57.117 85.997 6.828 1.00 14.16 109 VAL B O 1
ATOM 3059 N N . PRO B 1 110 ? 58.555 87.448 5.869 1.00 11.38 110 PRO B N 1
ATOM 3060 C CA . PRO B 1 110 ? 59.152 86.372 5.054 1.00 10.16 110 PRO B CA 1
ATOM 3061 C C . PRO B 1 110 ? 59.961 85.375 5.866 1.00 11.65 110 PRO B C 1
ATOM 3062 O O . PRO B 1 110 ? 60.126 84.234 5.422 1.00 11.91 110 PRO B O 1
ATOM 3066 N N . ALA B 1 111 ? 60.472 85.779 7.027 1.00 9.47 111 ALA B N 1
ATOM 3067 C CA . ALA B 1 111 ? 61.369 84.982 7.859 1.00 10.12 111 ALA B CA 1
ATOM 3068 C C . ALA B 1 111 ? 61.597 85.777 9.132 1.00 8.90 111 ALA B C 1
ATOM 3069 O O . ALA B 1 111 ? 61.204 86.942 9.221 1.00 11.19 111 ALA B O 1
ATOM 3071 N N . VAL B 1 112 ? 62.259 85.140 10.108 1.00 8.70 112 VAL B N 1
ATOM 3072 C CA . VAL B 1 112 ? 62.609 85.822 11.347 1.00 8.50 112 VAL B CA 1
ATOM 3073 C C . VAL B 1 112 ? 63.331 87.128 11.017 1.00 10.51 112 VAL B C 1
ATOM 3074 O O . VAL B 1 112 ? 64.172 87.189 10.111 1.00 10.69 112 VAL B O 1
ATOM 3078 N N . LEU B 1 113 ? 62.960 88.197 11.718 1.00 8.24 113 LEU B N 1
ATOM 3079 C CA . LEU B 1 113 ? 63.541 89.493 11.395 1.00 8.02 113 LEU B CA 1
ATOM 3080 C C . LEU B 1 113 ? 65.053 89.423 11.537 1.00 8.97 113 LEU B C 1
ATOM 3081 O O . LEU B 1 113 ? 65.578 88.787 12.455 1.00 8.94 113 LEU B O 1
ATOM 3086 N N . GLY B 1 114 ? 65.753 90.050 10.590 1.00 7.99 114 GLY B N 1
ATOM 3087 C CA . GLY B 1 114 ? 67.202 90.066 10.563 1.00 8.85 114 GLY B CA 1
ATOM 3088 C C . GLY B 1 114 ? 67.844 88.941 9.775 1.00 10.29 114 GLY B C 1
ATOM 3089 O O . GLY B 1 114 ? 69.067 88.959 9.584 1.00 9.41 114 GLY B O 1
ATOM 3090 N N . ALA B 1 115 ? 67.068 87.962 9.318 1.00 7.87 115 ALA B N 1
ATOM 3091 C CA . ALA B 1 115 ? 67.642 86.823 8.606 1.00 6.94 115 ALA B CA 1
ATOM 3092 C C . ALA B 1 115 ? 68.420 87.285 7.375 1.00 9.04 115 ALA B C 1
ATOM 3093 O O . ALA B 1 115 ? 68.100 88.305 6.759 1.00 10.24 115 ALA B O 1
ATOM 3095 N N . ILE B 1 116 ? 69.445 86.508 7.006 1.00 10.02 116 ILE B N 1
ATOM 3096 C CA . ILE B 1 116 ? 70.188 86.781 5.772 1.00 6.90 116 ILE B CA 1
ATOM 3097 C C . ILE B 1 116 ? 69.236 86.727 4.587 1.00 7.71 116 ILE B C 1
ATOM 3098 O O . ILE B 1 116 ? 68.497 85.747 4.416 1.00 8.80 116 ILE B O 1
ATOM 3103 N N . ASP B 1 117 ? 69.288 87.757 3.722 1.00 8.68 117 ASP B N 1
ATOM 3104 C CA . ASP B 1 117 ? 68.321 87.921 2.641 1.00 7.45 117 ASP B CA 1
ATOM 3105 C C . ASP B 1 117 ? 68.920 87.650 1.256 1.00 7.86 117 ASP B C 1
ATOM 3106 O O . ASP B 1 117 ? 68.417 88.147 0.250 1.00 10.56 117 ASP B O 1
ATOM 3111 N N . PHE B 1 118 ? 69.954 86.819 1.174 1.00 7.80 118 PHE B N 1
ATOM 3112 C CA . PHE B 1 118 ? 70.536 86.521 -0.129 1.00 8.37 118 PHE B CA 1
ATOM 3113 C C . PHE B 1 118 ? 71.178 85.142 -0.099 1.00 8.80 118 PHE B C 1
ATOM 3114 O O . PHE B 1 118 ? 71.432 84.577 0.970 1.00 11.64 118 PHE B O 1
ATOM 3122 N N . LYS B 1 119 ? 71.422 84.604 -1.297 1.00 8.54 119 LYS B N 1
ATOM 3123 C CA . LYS B 1 119 ? 72.058 83.301 -1.456 1.00 8.87 119 LYS B CA 1
ATOM 3124 C C . LYS B 1 119 ? 73.571 83.437 -1.328 1.00 11.80 119 LYS B C 1
ATOM 3125 O O . LYS B 1 119 ? 74.188 84.230 -2.043 1.00 11.39 119 LYS B O 1
ATOM 3131 N N . GLY B 1 120 ? 74.169 82.662 -0.430 1.00 10.15 120 GLY B N 1
ATOM 3132 C CA . GLY B 1 120 ? 75.611 82.722 -0.248 1.00 9.21 120 GLY B CA 1
ATOM 3133 C C . GLY B 1 120 ? 76.004 82.051 1.047 1.00 9.02 120 GLY B C 1
ATOM 3134 O O . GLY B 1 120 ? 75.165 81.721 1.883 1.00 11.29 120 GLY B O 1
ATOM 3135 N N . THR B 1 121 ? 77.313 81.859 1.208 1.00 8.83 121 THR B N 1
ATOM 3136 C CA . THR B 1 121 ? 77.873 81.289 2.432 1.00 11.93 121 THR B CA 1
ATOM 3137 C C . THR B 1 121 ? 78.410 82.427 3.285 1.00 12.30 121 THR B C 1
ATOM 3138 O O . THR B 1 121 ? 79.356 83.113 2.881 1.00 12.10 121 THR B O 1
ATOM 3142 N N . VAL B 1 122 ? 77.813 82.624 4.455 1.00 8.00 122 VAL B N 1
ATOM 3143 C CA . VAL B 1 122 ? 78.195 83.703 5.358 1.00 7.50 122 VAL B CA 1
ATOM 3144 C C . VAL B 1 122 ? 78.970 83.083 6.505 1.00 10.14 122 VAL B C 1
ATOM 3145 O O . VAL B 1 122 ? 78.453 82.205 7.208 1.00 10.57 122 VAL B O 1
ATOM 3149 N N . PHE B 1 123 ? 80.209 83.525 6.702 1.00 7.81 123 PHE B N 1
ATOM 3150 C CA . PHE B 1 123 ? 80.952 83.034 7.851 1.00 9.47 123 PHE B CA 1
ATOM 3151 C C . PHE B 1 123 ? 80.840 84.022 9.006 1.00 10.53 123 PHE B C 1
ATOM 3152 O O . PHE B 1 123 ? 80.602 85.218 8.814 1.00 11.02 123 PHE B O 1
ATOM 3160 N N . GLY B 1 124 ? 80.936 83.484 10.209 1.00 7.38 124 GLY B N 1
ATOM 3161 C CA . GLY B 1 124 ? 80.808 84.299 11.392 1.00 7.09 124 GLY B CA 1
ATOM 3162 C C . GLY B 1 124 ? 81.292 83.521 12.582 1.00 11.24 124 GLY B C 1
ATOM 3163 O O . GLY B 1 124 ? 82.073 82.573 12.447 1.00 11.29 124 GLY B O 1
ATOM 3164 N N . VAL B 1 125 ? 80.790 83.909 13.749 1.00 8.89 125 VAL B N 1
ATOM 3165 C CA . VAL B 1 125 ? 81.113 83.224 14.993 1.00 7.54 125 VAL B CA 1
ATOM 3166 C C . VAL B 1 125 ? 79.818 82.825 15.681 1.00 9.50 125 VAL B C 1
ATOM 3167 O O . VAL B 1 125 ? 78.896 83.639 15.809 1.00 10.95 125 VAL B O 1
ATOM 3171 N N . ALA B 1 126 ? 79.741 81.565 16.103 1.00 10.34 126 ALA B N 1
ATOM 3172 C CA . ALA B 1 126 ? 78.641 81.102 16.933 1.00 8.74 126 ALA B CA 1
ATOM 3173 C C . ALA B 1 126 ? 79.128 80.996 18.368 1.00 9.45 126 ALA B C 1
ATOM 3174 O O . ALA B 1 126 ? 80.227 80.485 18.622 1.00 9.92 126 ALA B O 1
ATOM 3176 N N . SER B 1 127 ? 78.325 81.503 19.298 1.00 8.51 127 SER B N 1
ATOM 3177 C CA . SER B 1 127 ? 78.707 81.522 20.706 1.00 7.93 127 SER B CA 1
ATOM 3178 C C . SER B 1 127 ? 77.574 80.998 21.575 1.00 10.37 127 SER B C 1
ATOM 3179 O O . SER B 1 127 ? 76.401 81.045 21.197 1.00 11.83 127 SER B O 1
ATOM 3182 N N . GLN B 1 128 ? 77.935 80.493 22.764 1.00 8.40 128 GLN B N 1
ATOM 3183 C CA . GLN B 1 128 ? 76.958 80.007 23.728 1.00 8.70 128 GLN B CA 1
ATOM 3184 C C . GLN B 1 128 ? 77.350 80.434 25.130 1.00 9.77 128 GLN B C 1
ATOM 3185 O O . GLN B 1 128 ? 78.536 80.528 25.456 1.00 12.63 128 GLN B O 1
ATOM 3191 N N . ARG B 1 129 ? 76.330 80.637 25.965 1.00 9.06 129 ARG B N 1
ATOM 3192 C CA . ARG B 1 129 ? 76.480 80.749 27.414 1.00 9.45 129 ARG B CA 1
ATOM 3193 C C . ARG B 1 129 ? 75.393 79.886 28.046 1.00 10.36 129 ARG B C 1
ATOM 3194 O O . ARG B 1 129 ? 74.199 80.143 27.849 1.00 12.39 129 ARG B O 1
ATOM 3202 N N . ASN B 1 130 ? 75.794 78.848 28.783 1.00 10.47 130 ASN B N 1
ATOM 3203 C CA . ASN B 1 130 ? 74.829 77.836 29.197 1.00 10.99 130 ASN B CA 1
ATOM 3204 C C . ASN B 1 130 ? 73.841 78.384 30.218 1.00 13.38 130 ASN B C 1
ATOM 3205 O O . ASN B 1 130 ? 74.210 79.128 31.127 1.00 14.25 130 ASN B O 1
ATOM 3210 N N . THR B 1 131 ? 72.579 77.983 30.078 1.00 13.56 131 THR B N 1
ATOM 3211 C CA . THR B 1 131 ? 71.543 78.364 31.023 1.00 15.36 131 THR B CA 1
ATOM 3212 C C . THR B 1 131 ? 70.918 77.187 31.753 1.00 18.72 131 THR B C 1
ATOM 3213 O O . THR B 1 131 ? 70.217 77.407 32.743 1.00 20.63 131 THR B O 1
ATOM 3217 N N . THR B 1 132 ? 71.131 75.960 31.289 1.00 18.34 132 THR B N 1
ATOM 3218 C CA . THR B 1 132 ? 70.666 74.760 31.975 1.00 18.24 132 THR B CA 1
ATOM 3219 C C . THR B 1 132 ? 71.797 73.742 32.028 1.00 21.53 132 THR B C 1
ATOM 3220 O O . THR B 1 132 ? 72.821 73.880 31.358 1.00 20.19 132 THR B O 1
ATOM 3224 N N . GLY B 1 133 ? 71.611 72.713 32.842 1.00 21.72 133 GLY B N 1
ATOM 3225 C CA . GLY B 1 133 ? 72.572 71.634 32.921 1.00 22.95 133 GLY B CA 1
ATOM 3226 C C . GLY B 1 133 ? 73.565 71.806 34.051 1.00 20.64 133 GLY B C 1
ATOM 3227 O O . GLY B 1 133 ? 73.385 72.603 34.975 1.00 26.34 133 GLY B O 1
ATOM 3228 N N . ASN B 1 134 ? 74.650 71.045 33.958 1.00 24.03 134 ASN B N 1
ATOM 3229 C CA . ASN B 1 134 ? 75.638 71.005 35.030 1.00 31.25 134 ASN B CA 1
ATOM 3230 C C . ASN B 1 134 ? 76.734 72.061 34.898 1.00 32.88 134 ASN B C 1
ATOM 3231 O O . ASN B 1 134 ? 77.630 72.111 35.748 1.00 23.51 134 ASN B O 1
ATOM 3236 N N . SER B 1 135 ? 76.698 72.899 33.866 1.00 21.05 135 SER B N 1
ATOM 3237 C CA . SER B 1 135 ? 77.719 73.923 33.669 1.00 19.65 135 SER B CA 1
ATOM 3238 C C . SER B 1 135 ? 77.064 75.258 33.335 1.00 18.18 135 SER B C 1
ATOM 3239 O O . SER B 1 135 ? 77.429 75.930 32.372 1.00 16.14 135 SER B O 1
ATOM 3242 N N . ILE B 1 136 ? 76.078 75.657 34.142 1.00 15.35 136 ILE B N 1
ATOM 3243 C CA . ILE B 1 136 ? 75.389 76.915 33.888 1.00 16.96 136 ILE B CA 1
ATOM 3244 C C . ILE B 1 136 ? 76.392 78.054 33.959 1.00 16.31 136 ILE B C 1
ATOM 3245 O O . ILE B 1 136 ? 77.192 78.144 34.900 1.00 18.46 136 ILE B O 1
ATOM 3250 N N . GLY B 1 137 ? 76.372 78.913 32.946 1.00 14.08 137 GLY B N 1
ATOM 3251 C CA . GLY B 1 137 ? 77.297 80.017 32.855 1.00 17.29 137 GLY B CA 1
ATOM 3252 C C . GLY B 1 137 ? 78.551 79.740 32.052 1.00 11.43 137 GLY B C 1
ATOM 3253 O O . GLY B 1 137 ? 79.257 80.690 31.695 1.00 12.34 137 GLY B O 1
ATOM 3254 N N . ALA B 1 138 ? 78.864 78.472 31.772 1.00 12.42 138 ALA B N 1
ATOM 3255 C CA . ALA B 1 138 ? 80.021 78.171 30.934 1.00 11.64 138 ALA B CA 1
ATOM 3256 C C . ALA B 1 138 ? 79.779 78.635 29.503 1.00 10.95 138 ALA B C 1
ATOM 3257 O O . ALA B 1 138 ? 78.663 78.535 28.985 1.00 11.63 138 ALA B O 1
ATOM 3259 N N . THR B 1 139 ? 80.847 79.122 28.861 1.00 10.71 139 THR B N 1
ATOM 3260 C CA . THR B 1 139 ? 80.765 79.749 27.550 1.00 11.08 139 THR B CA 1
ATOM 3261 C C . THR B 1 139 ? 81.720 79.081 26.567 1.00 10.20 139 THR B C 1
ATOM 3262 O O . THR B 1 139 ? 82.686 78.414 26.951 1.00 10.73 139 THR B O 1
ATOM 3266 N N . ARG B 1 140 ? 81.442 79.293 25.282 1.00 9.76 140 ARG B N 1
ATOM 3267 C CA . ARG B 1 140 ? 82.335 78.888 24.202 1.00 10.70 140 ARG B CA 1
ATOM 3268 C C . ARG B 1 140 ? 81.928 79.636 22.946 1.00 12.73 140 ARG B C 1
ATOM 3269 O O . ARG B 1 140 ? 80.786 80.077 22.806 1.00 10.26 140 ARG B O 1
ATOM 3277 N N . ALA B 1 141 ? 82.876 79.769 22.025 1.00 9.26 141 ALA B N 1
ATOM 3278 C CA . ALA B 1 141 ? 82.581 80.464 20.778 1.00 9.70 141 ALA B CA 1
ATOM 3279 C C . ALA B 1 141 ? 83.578 80.010 19.723 1.00 12.93 141 ALA B C 1
ATOM 3280 O O . ALA B 1 141 ? 84.760 79.835 20.027 1.00 14.19 141 ALA B O 1
ATOM 3282 N N . HIS B 1 142 ? 83.093 79.797 18.496 1.00 11.11 142 HIS B N 1
ATOM 3283 C CA . HIS B 1 142 ? 83.944 79.299 17.420 1.00 10.73 142 HIS B CA 1
ATOM 3284 C C . HIS B 1 142 ? 83.433 79.820 16.084 1.00 10.56 142 HIS B C 1
ATOM 3285 O O . HIS B 1 142 ? 82.252 80.128 15.929 1.00 8.72 142 HIS B O 1
ATOM 3292 N N . GLU B 1 143 ? 84.329 79.863 15.102 1.00 10.16 143 GLU B N 1
ATOM 3293 C CA . GLU B 1 143 ? 83.913 80.196 13.742 1.00 12.33 143 GLU B CA 1
ATOM 3294 C C . GLU B 1 143 ? 82.950 79.149 13.205 1.00 12.13 143 GLU B C 1
ATOM 3295 O O . GLU B 1 143 ? 83.137 77.946 13.409 1.00 12.06 143 GLU B O 1
ATOM 3301 N N . VAL B 1 144 ? 81.936 79.619 12.478 1.00 8.61 144 VAL B N 1
ATOM 3302 C CA . VAL B 1 144 ? 80.957 78.774 11.801 1.00 8.74 144 VAL B CA 1
ATOM 3303 C C . VAL B 1 144 ? 80.644 79.425 10.460 1.00 12.57 144 VAL B C 1
ATOM 3304 O O . VAL B 1 144 ? 81.043 80.558 10.189 1.00 11.10 144 VAL B O 1
ATOM 3308 N N . HIS B 1 145 ? 79.923 78.698 9.608 1.00 10.91 145 HIS B N 1
ATOM 3309 C CA . HIS B 1 145 ? 79.361 79.335 8.426 1.00 10.35 145 HIS B CA 1
ATOM 3310 C C . HIS B 1 145 ? 77.933 78.855 8.210 1.00 13.15 145 HIS B C 1
ATOM 3311 O O . HIS B 1 145 ? 77.539 77.772 8.658 1.00 10.76 145 HIS B O 1
ATOM 3318 N N . ILE B 1 146 ? 77.157 79.690 7.531 1.00 10.43 146 ILE B N 1
ATOM 3319 C CA . ILE B 1 146 ? 75.785 79.368 7.163 1.00 9.31 146 ILE B CA 1
ATOM 3320 C C . ILE B 1 146 ? 75.689 79.506 5.658 1.00 9.33 146 ILE B C 1
ATOM 3321 O O . ILE B 1 146 ? 75.944 80.586 5.118 1.00 10.21 146 ILE B O 1
ATOM 3326 N N . ASP B 1 147 ? 75.335 78.421 4.983 1.00 8.94 147 ASP B N 1
ATOM 3327 C CA . ASP B 1 147 ? 75.052 78.444 3.551 1.00 9.22 147 ASP B CA 1
ATOM 3328 C C . ASP B 1 147 ? 73.548 78.644 3.395 1.00 11.91 147 ASP B C 1
ATOM 3329 O O . ASP B 1 147 ? 72.762 77.756 3.739 1.00 12.00 147 ASP B O 1
ATOM 3334 N N . THR B 1 148 ? 73.142 79.814 2.905 1.00 9.60 148 THR B N 1
ATOM 3335 C CA . THR B 1 148 ? 71.713 80.091 2.818 1.00 11.30 148 THR B CA 1
ATOM 3336 C C . THR B 1 148 ? 71.039 79.378 1.654 1.00 12.22 148 THR B C 1
ATOM 3337 O O . THR B 1 148 ? 69.815 79.495 1.516 1.00 11.23 148 THR B O 1
ATOM 3341 N N . THR B 1 149 ? 71.789 78.653 0.813 1.00 9.73 149 THR B N 1
ATOM 3342 C CA . THR B 1 149 ? 71.168 77.795 -0.198 1.00 10.40 149 THR B CA 1
ATOM 3343 C C . THR B 1 149 ? 70.966 76.371 0.299 1.00 10.92 149 THR B C 1
ATOM 3344 O O . THR B 1 149 ? 70.409 75.542 -0.434 1.00 13.18 149 THR B O 1
ATOM 3348 N N . ASN B 1 150 ? 71.438 76.066 1.503 1.00 12.38 150 ASN B N 1
ATOM 3349 C CA . ASN B 1 150 ? 71.207 74.752 2.082 1.00 12.73 150 ASN B CA 1
ATOM 3350 C C . ASN B 1 150 ? 69.707 74.499 2.211 1.00 11.45 150 ASN B C 1
ATOM 3351 O O . ASN B 1 150 ? 68.951 75.409 2.580 1.00 10.96 150 ASN B O 1
ATOM 3356 N N . PRO B 1 151 ? 69.238 73.283 1.918 1.00 14.96 151 PRO B N 1
ATOM 3357 C CA . PRO B 1 151 ? 67.804 72.994 2.093 1.00 13.29 151 PRO B CA 1
ATOM 3358 C C . PRO B 1 151 ? 67.325 73.134 3.528 1.00 16.15 151 PRO B C 1
ATOM 3359 O O . PRO B 1 151 ? 66.112 73.203 3.752 1.00 15.53 151 PRO B O 1
ATOM 3363 N N . ARG B 1 152 ? 68.229 73.184 4.504 1.00 12.52 152 ARG B N 1
ATOM 3364 C CA . ARG B 1 152 ? 67.852 73.408 5.893 1.00 11.54 152 ARG B CA 1
ATOM 3365 C C . ARG B 1 152 ? 68.124 74.839 6.344 1.00 15.36 152 ARG B C 1
ATOM 3366 O O . ARG B 1 152 ? 68.126 75.113 7.547 1.00 12.96 152 ARG B O 1
ATOM 3374 N N . TYR B 1 153 ? 68.348 75.758 5.403 1.00 10.45 153 TYR B N 1
ATOM 3375 C CA . TYR B 1 153 ? 68.213 77.183 5.689 1.00 9.64 153 TYR B CA 1
ATOM 3376 C C . TYR B 1 153 ? 66.724 77.491 5.609 1.00 12.64 153 TYR B C 1
ATOM 3377 O O . TYR B 1 153 ? 66.193 77.822 4.548 1.00 10.53 153 TYR B O 1
ATOM 3386 N N . THR B 1 154 ? 66.030 77.369 6.740 1.00 9.84 154 THR B N 1
ATOM 3387 C CA . THR B 1 154 ? 64.579 77.563 6.787 1.00 10.13 154 THR B CA 1
ATOM 3388 C C . THR B 1 154 ? 64.191 78.541 7.892 1.00 10.37 154 THR B C 1
ATOM 3389 O O . THR B 1 154 ? 63.407 78.209 8.787 1.00 10.46 154 THR B O 1
ATOM 3393 N N . PRO B 1 155 ? 64.691 79.777 7.838 1.00 9.19 155 PRO B N 1
ATOM 3394 C CA . PRO B 1 155 ? 64.369 80.732 8.911 1.00 9.91 155 PRO B CA 1
ATOM 3395 C C . PRO B 1 155 ? 62.897 81.103 8.985 1.00 11.13 155 PRO B C 1
ATOM 3396 O O . PRO B 1 155 ? 62.461 81.594 10.028 1.00 15.07 155 PRO B O 1
ATOM 3400 N N . LYS B 1 156 ? 62.115 80.923 7.917 1.00 9.69 156 LYS B N 1
ATOM 3401 C CA . LYS B 1 156 ? 60.678 81.128 8.070 1.00 10.19 156 LYS B CA 1
ATOM 3402 C C . LYS B 1 156 ? 60.062 80.037 8.938 1.00 17.67 156 LYS B C 1
ATOM 3403 O O . LYS B 1 156 ? 59.161 80.307 9.740 1.00 12.02 156 LYS B O 1
ATOM 3409 N N . LEU B 1 157 ? 60.521 78.791 8.784 1.00 11.92 157 LEU B N 1
ATOM 3410 C CA . LEU B 1 157 ? 59.995 77.708 9.608 1.00 12.69 157 LEU B CA 1
ATOM 3411 C C . LEU B 1 157 ? 60.536 77.754 11.024 1.00 14.64 157 LEU B C 1
ATOM 3412 O O . LEU B 1 157 ? 59.975 77.103 11.912 1.00 14.07 157 LEU B O 1
ATOM 3417 N N . GLY B 1 158 ? 61.610 78.491 11.250 1.00 12.62 158 GLY B N 1
ATOM 3418 C CA . GLY B 1 158 ? 62.158 78.652 12.575 1.00 10.60 158 GLY B CA 1
ATOM 3419 C C . GLY B 1 158 ? 63.472 77.950 12.853 1.00 10.39 158 GLY B C 1
ATOM 3420 O O . GLY B 1 158 ? 63.785 77.728 14.027 1.00 11.50 158 GLY B O 1
ATOM 3421 N N . SER B 1 159 ? 64.264 77.624 11.832 1.00 10.88 159 SER B N 1
ATOM 3422 C CA . SER B 1 159 ? 65.546 76.984 12.106 1.00 12.30 159 SER B CA 1
ATOM 3423 C C . SER B 1 159 ? 66.525 77.260 10.976 1.00 14.54 159 SER B C 1
ATOM 3424 O O . SER B 1 159 ? 66.126 77.463 9.829 1.00 11.32 159 SER B O 1
ATOM 3427 N N . VAL B 1 160 ? 67.819 77.269 11.309 1.00 9.73 160 VAL B N 1
ATOM 3428 C CA . VAL B 1 160 ? 68.866 77.337 10.293 1.00 9.67 160 VAL B CA 1
ATOM 3429 C C . VAL B 1 160 ? 69.933 76.321 10.663 1.00 11.00 160 VAL B C 1
ATOM 3430 O O . VAL B 1 160 ? 70.081 75.950 11.831 1.00 11.52 160 VAL B O 1
ATOM 3434 N N . LEU B 1 161 ? 70.662 75.850 9.651 1.00 9.48 161 LEU B N 1
ATOM 3435 C CA . LEU B 1 161 ? 71.737 74.882 9.832 1.00 10.51 161 LEU B CA 1
ATOM 3436 C C . LEU B 1 161 ? 73.080 75.571 9.615 1.00 10.95 161 LEU B C 1
ATOM 3437 O O . LEU B 1 161 ? 73.355 76.075 8.519 1.00 13.24 161 LEU B O 1
ATOM 3442 N N . MET B 1 162 ? 73.901 75.609 10.659 1.00 9.96 162 MET B N 1
ATOM 3443 C CA . MET B 1 162 ? 75.267 76.102 10.575 1.00 9.20 162 MET B CA 1
ATOM 3444 C C . MET B 1 162 ? 76.226 74.922 10.498 1.00 11.32 162 MET B C 1
ATOM 3445 O O . MET B 1 162 ? 75.881 73.790 10.838 1.00 12.49 162 MET B O 1
ATOM 3450 N N . TYR B 1 163 ? 77.450 75.203 10.066 1.00 11.57 163 TYR B N 1
ATOM 3451 C CA . TYR B 1 163 ? 78.513 74.205 10.056 1.00 10.66 163 TYR B CA 1
ATOM 3452 C C . TYR B 1 163 ? 79.770 74.790 10.686 1.00 12.47 163 TYR B C 1
ATOM 3453 O O . TYR B 1 163 ? 80.059 75.975 10.518 1.00 14.50 163 TYR B O 1
ATOM 3462 N N A SER B 1 164 ? 80.512 73.954 11.410 0.50 12.97 164 SER B N 1
ATOM 3463 N N B SER B 1 164 ? 80.512 73.954 11.410 0.50 12.98 164 SER B N 1
ATOM 3464 C CA A SER B 1 164 ? 81.717 74.393 12.097 0.50 12.45 164 SER B CA 1
ATOM 3465 C CA B SER B 1 164 ? 81.717 74.393 12.097 0.50 12.46 164 SER B CA 1
ATOM 3466 C C A SER B 1 164 ? 82.755 73.282 12.067 0.50 17.32 164 SER B C 1
ATOM 3467 C C B SER B 1 164 ? 82.755 73.282 12.067 0.50 17.32 164 SER B C 1
ATOM 3468 O O A SER B 1 164 ? 82.417 72.098 12.130 0.50 19.50 164 SER B O 1
ATOM 3469 O O B SER B 1 164 ? 82.417 72.098 12.129 0.50 19.51 164 SER B O 1
ATOM 3474 N N . GLU B 1 165 ? 84.027 73.675 11.976 1.00 18.92 165 GLU B N 1
ATOM 3475 C CA . GLU B 1 165 ? 85.100 72.705 12.176 1.00 20.26 165 GLU B CA 1
ATOM 3476 C C . GLU B 1 165 ? 85.220 72.296 13.636 1.00 16.05 165 GLU B C 1
ATOM 3477 O O . GLU B 1 165 ? 85.808 71.248 13.926 1.00 20.79 165 GLU B O 1
ATOM 3483 N N . SER B 1 166 ? 84.681 73.096 14.556 1.00 15.21 166 SER B N 1
ATOM 3484 C CA . SER B 1 166 ? 84.728 72.768 15.974 1.00 17.03 166 SER B CA 1
ATOM 3485 C C . SER B 1 166 ? 83.514 71.946 16.387 1.00 18.42 166 SER B C 1
ATOM 3486 O O . SER B 1 166 ? 82.383 72.246 15.996 1.00 20.87 166 SER B O 1
ATOM 3489 N N . ASN B 1 167 ? 83.757 70.920 17.200 1.00 15.69 167 ASN B N 1
ATOM 3490 C CA . ASN B 1 167 ? 82.696 70.146 17.830 1.00 25.42 167 ASN B CA 1
ATOM 3491 C C . ASN B 1 167 ? 82.370 70.658 19.222 1.00 20.59 167 ASN B C 1
ATOM 3492 O O . ASN B 1 167 ? 81.560 70.047 19.926 1.00 19.38 167 ASN B O 1
ATOM 3497 N N . ASP B 1 168 ? 82.973 71.775 19.625 1.00 14.49 168 ASP B N 1
ATOM 3498 C CA . ASP B 1 168 ? 82.896 72.244 21.008 1.00 16.65 168 ASP B CA 1
ATOM 3499 C C . ASP B 1 168 ? 81.697 73.179 21.151 1.00 19.28 168 ASP B C 1
ATOM 3500 O O . ASP B 1 168 ? 81.815 74.393 21.307 1.00 16.93 168 ASP B O 1
ATOM 3505 N N . PHE B 1 169 ? 80.515 72.571 21.064 1.00 13.46 169 PHE B N 1
ATOM 3506 C CA . PHE B 1 169 ? 79.245 73.248 21.284 1.00 11.37 169 PHE B CA 1
ATOM 3507 C C . PHE B 1 169 ? 78.379 72.333 22.137 1.00 15.28 169 PHE B C 1
ATOM 3508 O O . PHE B 1 169 ? 78.473 71.108 22.034 1.00 20.28 169 PHE B O 1
ATOM 3516 N N . ASP B 1 170 ? 77.542 72.929 22.980 1.00 11.64 170 ASP B N 1
ATOM 3517 C CA . ASP B 1 170 ? 76.754 72.182 23.955 1.00 12.20 170 ASP B CA 1
ATOM 3518 C C . ASP B 1 170 ? 75.308 72.054 23.486 1.00 12.14 170 ASP B C 1
ATOM 3519 O O . ASP B 1 170 ? 74.656 73.058 23.188 1.00 11.67 170 ASP B O 1
ATOM 3524 N N . ASP B 1 171 ? 74.804 70.824 23.475 1.00 15.82 171 ASP B N 1
ATOM 3525 C CA . ASP B 1 171 ? 73.427 70.544 23.089 1.00 18.79 171 ASP B CA 1
ATOM 3526 C C . ASP B 1 171 ? 72.433 71.288 23.981 1.00 17.76 171 ASP B C 1
ATOM 3527 O O . ASP B 1 171 ? 72.577 71.324 25.205 1.00 15.95 171 ASP B O 1
ATOM 3532 N N . GLY B 1 172 ? 71.417 71.887 23.360 1.00 13.67 172 GLY B N 1
ATOM 3533 C CA . GLY B 1 172 ? 70.311 72.460 24.102 1.00 14.27 172 GLY B CA 1
ATOM 3534 C C . GLY B 1 172 ? 70.554 73.816 24.727 1.00 15.56 172 GLY B C 1
ATOM 3535 O O . GLY B 1 172 ? 69.704 74.283 25.494 1.00 18.25 172 GLY B O 1
ATOM 3536 N N . GLN B 1 173 ? 71.661 74.478 24.417 1.00 11.44 173 GLN B N 1
ATOM 3537 C CA . GLN B 1 173 ? 71.986 75.741 25.064 1.00 11.17 173 GLN B CA 1
ATOM 3538 C C . GLN B 1 173 ? 71.735 76.931 24.146 1.00 11.97 173 GLN B C 1
ATOM 3539 O O . GLN B 1 173 ? 71.709 76.793 22.916 1.00 10.94 173 GLN B O 1
ATOM 3545 N N . PRO B 1 174 ? 71.535 78.120 24.720 1.00 10.93 174 PRO B N 1
ATOM 3546 C CA . PRO B 1 174 ? 71.356 79.323 23.900 1.00 11.47 174 PRO B CA 1
ATOM 3547 C C . PRO B 1 174 ? 72.569 79.556 23.020 1.00 15.10 174 PRO B C 1
ATOM 3548 O O . PRO B 1 174 ? 73.714 79.454 23.465 1.00 12.87 174 PRO B O 1
ATOM 3552 N N . THR B 1 175 ? 72.306 79.890 21.763 1.00 10.33 175 THR B N 1
ATOM 3553 C CA . THR B 1 175 ? 73.348 79.966 20.752 1.00 9.78 175 THR B CA 1
ATOM 3554 C C . THR B 1 175 ? 73.107 81.215 19.927 1.00 11.32 175 THR B C 1
ATOM 3555 O O . THR B 1 175 ? 71.972 81.464 19.512 1.00 13.02 175 THR B O 1
ATOM 3559 N N . ARG B 1 176 ? 74.161 81.998 19.688 1.00 8.62 176 ARG B N 1
ATOM 3560 C CA . ARG B 1 176 ? 74.057 83.211 18.882 1.00 8.69 176 ARG B CA 1
ATOM 3561 C C . ARG B 1 176 ? 75.018 83.128 17.711 1.00 13.73 176 ARG B C 1
ATOM 3562 O O . ARG B 1 176 ? 76.161 82.700 17.873 1.00 12.93 176 ARG B O 1
ATOM 3570 N N . PHE B 1 177 ? 74.558 83.552 16.537 1.00 9.69 177 PHE B N 1
ATOM 3571 C CA . PHE B 1 177 ? 75.397 83.654 15.352 1.00 9.24 177 PHE B CA 1
ATOM 3572 C C . PHE B 1 177 ? 75.612 85.125 15.043 1.00 11.64 177 PHE B C 1
ATOM 3573 O O . PHE B 1 177 ? 74.641 85.867 14.864 1.00 8.92 177 PHE B O 1
ATOM 3581 N N . THR B 1 178 ? 76.877 85.538 14.988 1.00 9.00 178 THR B N 1
ATOM 3582 C CA . THR B 1 178 ? 77.262 86.890 14.599 1.00 9.10 178 THR B CA 1
ATOM 3583 C C . THR B 1 178 ? 77.974 86.824 13.259 1.00 7.91 178 THR B C 1
ATOM 3584 O O . THR B 1 178 ? 79.024 86.168 13.161 1.00 10.66 178 THR B O 1
ATOM 3588 N N . PRO B 1 179 ? 77.460 87.465 12.213 1.00 8.96 179 PRO B N 1
ATOM 3589 C CA . PRO B 1 179 ? 78.107 87.384 10.899 1.00 10.01 179 PRO B CA 1
ATOM 3590 C C . PRO B 1 179 ? 79.351 88.249 10.835 1.00 10.56 179 PRO B C 1
ATOM 3591 O O . PRO B 1 179 ? 79.444 89.292 11.486 1.00 10.87 179 PRO B O 1
ATOM 3595 N N . ILE B 1 180 ? 80.308 87.816 10.007 1.00 9.25 180 ILE B N 1
ATOM 3596 C CA . ILE B 1 180 ? 81.531 88.569 9.754 1.00 8.87 180 ILE B CA 1
ATOM 3597 C C . ILE B 1 180 ? 81.720 88.858 8.269 1.00 7.86 180 ILE B C 1
ATOM 3598 O O . ILE B 1 180 ? 82.098 89.968 7.888 1.00 9.12 180 ILE B O 1
ATOM 3603 N N . GLY B 1 181 ? 81.494 87.861 7.413 1.00 10.41 181 GLY B N 1
ATOM 3604 C CA . GLY B 1 181 ? 81.726 88.113 6.001 1.00 8.12 181 GLY B CA 1
ATOM 3605 C C . GLY B 1 181 ? 81.521 86.910 5.108 1.00 9.40 181 GLY B C 1
ATOM 3606 O O . GLY B 1 181 ? 80.718 86.033 5.425 1.00 9.85 181 GLY B O 1
ATOM 3607 N N . MET B 1 182 ? 82.239 86.867 3.989 1.00 8.13 182 MET B N 1
ATOM 3608 C CA . MET B 1 182 ? 82.099 85.784 3.015 1.00 10.51 182 MET B CA 1
ATOM 3609 C C . MET B 1 182 ? 82.790 84.517 3.503 1.00 13.14 182 MET B C 1
ATOM 3610 O O . MET B 1 182 ? 83.999 84.521 3.754 1.00 15.60 182 MET B O 1
ATOM 3615 N N . GLY B 1 183 ? 82.038 83.423 3.609 1.00 8.75 183 GLY B N 1
ATOM 3616 C CA . GLY B 1 183 ? 82.652 82.138 3.885 1.00 11.50 183 GLY B CA 1
ATOM 3617 C C . GLY B 1 183 ? 83.001 81.320 2.661 1.00 12.19 183 GLY B C 1
ATOM 3618 O O . GLY B 1 183 ? 83.656 80.279 2.777 1.00 12.58 183 GLY B O 1
ATOM 3619 N N . ALA B 1 184 ? 82.553 81.766 1.492 1.00 10.07 184 ALA B N 1
ATOM 3620 C CA . ALA B 1 184 ? 82.982 81.236 0.205 1.00 10.40 184 ALA B CA 1
ATOM 3621 C C . ALA B 1 184 ? 82.734 82.334 -0.818 1.00 12.24 184 ALA B C 1
ATOM 3622 O O . ALA B 1 184 ? 81.984 83.277 -0.560 1.00 10.24 184 ALA B O 1
ATOM 3624 N N . ASP B 1 185 ? 83.368 82.192 -1.982 1.00 15.06 185 ASP B N 1
ATOM 3625 C CA . ASP B 1 185 ? 83.180 83.128 -3.090 1.00 11.31 185 ASP B CA 1
ATOM 3626 C C . ASP B 1 185 ? 81.953 82.695 -3.895 1.00 14.63 185 ASP B C 1
ATOM 3627 O O . ASP B 1 185 ? 82.036 82.260 -5.042 1.00 16.43 185 ASP B O 1
ATOM 3632 N N . ASP B 1 186 ? 80.784 82.815 -3.255 1.00 10.24 186 ASP B N 1
ATOM 3633 C CA . ASP B 1 186 ? 79.551 82.286 -3.835 1.00 13.35 186 ASP B CA 1
ATOM 3634 C C . ASP B 1 186 ? 78.362 83.210 -3.587 1.00 11.71 186 ASP B C 1
ATOM 3635 O O . ASP B 1 186 ? 77.215 82.755 -3.562 1.00 11.84 186 ASP B O 1
ATOM 3640 N N . TRP B 1 187 ? 78.600 84.502 -3.408 1.00 10.45 187 TRP B N 1
ATOM 3641 C CA . TRP B 1 187 ? 77.504 85.382 -3.033 1.00 9.19 187 TRP B CA 1
ATOM 3642 C C . TRP B 1 187 ? 76.692 85.797 -4.254 1.00 11.06 187 TRP B C 1
ATOM 3643 O O . TRP B 1 187 ? 77.244 86.102 -5.314 1.00 12.73 187 TRP B O 1
ATOM 3654 N N . HIS B 1 188 ? 75.369 85.822 -4.094 1.00 9.51 188 HIS B N 1
ATOM 3655 C CA . HIS B 1 188 ? 74.463 86.386 -5.094 1.00 10.69 188 HIS B CA 1
ATOM 3656 C C . HIS B 1 188 ? 73.530 87.304 -4.318 1.00 10.67 188 HIS B C 1
ATOM 3657 O O . HIS B 1 188 ? 72.445 86.880 -3.912 1.00 9.90 188 HIS B O 1
ATOM 3664 N N . GLN B 1 189 ? 73.954 88.556 -4.117 1.00 9.77 189 GLN B N 1
ATOM 3665 C CA . GLN B 1 189 ? 73.300 89.389 -3.111 1.00 9.20 189 GLN B CA 1
ATOM 3666 C C . GLN B 1 189 ? 71.872 89.775 -3.484 1.00 9.78 189 GLN B C 1
ATOM 3667 O O . GLN B 1 189 ? 71.135 90.251 -2.616 1.00 9.48 189 GLN B O 1
ATOM 3673 N N . TRP B 1 190 ? 71.464 89.611 -4.744 1.00 10.11 190 TRP B N 1
ATOM 3674 C CA . TRP B 1 190 ? 70.099 89.938 -5.143 1.00 8.17 190 TRP B CA 1
ATOM 3675 C C . TRP B 1 190 ? 69.249 88.708 -5.388 1.00 9.39 190 TRP B C 1
ATOM 3676 O O . TRP B 1 190 ? 68.116 88.845 -5.852 1.00 12.29 190 TRP B O 1
ATOM 3687 N N . GLU B 1 191 ? 69.764 87.512 -5.121 1.00 7.73 191 GLU B N 1
ATOM 3688 C CA . GLU B 1 191 ? 68.965 86.297 -5.227 1.00 8.62 191 GLU B CA 1
ATOM 3689 C C . GLU B 1 191 ? 68.468 85.922 -3.838 1.00 7.94 191 GLU B C 1
ATOM 3690 O O . GLU B 1 191 ? 69.271 85.621 -2.951 1.00 10.95 191 GLU B O 1
ATOM 3696 N N . LEU B 1 192 ? 67.148 85.954 -3.654 1.00 12.13 192 LEU B N 1
ATOM 3697 C CA . LEU B 1 192 ? 66.567 85.648 -2.353 1.00 8.46 192 LEU B CA 1
ATOM 3698 C C . LEU B 1 192 ? 66.736 84.166 -2.033 1.00 8.37 192 LEU B C 1
ATOM 3699 O O . LEU B 1 192 ? 66.595 83.315 -2.920 1.00 12.02 192 LEU B O 1
ATOM 3704 N N . PRO B 1 193 ? 67.006 83.820 -0.780 1.00 8.11 193 PRO B N 1
ATOM 3705 C CA . PRO B 1 193 ? 66.976 82.409 -0.384 1.00 11.60 193 PRO B CA 1
ATOM 3706 C C . PRO B 1 193 ? 65.541 81.903 -0.371 1.00 11.34 193 PRO B C 1
ATOM 3707 O O . PRO B 1 193 ? 64.579 82.669 -0.466 1.00 13.49 193 PRO B O 1
ATOM 3711 N N . GLU B 1 194 ? 65.401 80.583 -0.246 1.00 10.42 194 GLU B N 1
ATOM 3712 C CA . GLU B 1 194 ? 64.092 79.963 -0.034 1.00 12.72 194 GLU B CA 1
ATOM 3713 C C . GLU B 1 194 ? 63.884 79.868 1.475 1.00 11.11 194 GLU B C 1
ATOM 3714 O O . GLU B 1 194 ? 64.338 78.930 2.129 1.00 13.82 194 GLU B O 1
ATOM 3720 N N . TYR B 1 195 ? 63.205 80.877 2.030 1.00 11.43 195 TYR B N 1
ATOM 3721 C CA . TYR B 1 195 ? 63.118 81.033 3.480 1.00 9.76 195 TYR B CA 1
ATOM 3722 C C . TYR B 1 195 ? 62.414 79.862 4.158 1.00 10.56 195 TYR B C 1
ATOM 3723 O O . TYR B 1 195 ? 62.649 79.608 5.347 1.00 11.19 195 TYR B O 1
ATOM 3732 N N . SER B 1 196 ? 61.527 79.163 3.439 1.00 11.40 196 SER B N 1
ATOM 3733 C CA . SER B 1 196 ? 60.859 77.974 3.960 1.00 13.83 196 SER B CA 1
ATOM 3734 C C . SER B 1 196 ? 61.431 76.686 3.388 1.00 12.91 196 SER B C 1
ATOM 3735 O O . SER B 1 196 ? 60.812 75.629 3.537 1.00 17.93 196 SER B O 1
ATOM 3738 N N . GLY B 1 197 ? 62.567 76.748 2.719 1.00 16.67 197 GLY B N 1
ATOM 3739 C CA . GLY B 1 197 ? 63.128 75.549 2.143 1.00 15.91 197 GLY B CA 1
ATOM 3740 C C . GLY B 1 197 ? 62.521 75.226 0.790 1.00 23.82 197 GLY B C 1
ATOM 3741 O O . GLY B 1 197 ? 61.705 75.972 0.230 1.00 21.88 197 GLY B O 1
ATOM 3742 N N . HIS B 1 198 ? 62.914 74.057 0.277 1.00 23.76 198 HIS B N 1
ATOM 3743 C CA . HIS B 1 198 ? 62.803 73.799 -1.156 1.00 55.65 198 HIS B CA 1
ATOM 3744 C C . HIS B 1 198 ? 61.367 73.623 -1.651 1.00 47.44 198 HIS B C 1
ATOM 3745 O O . HIS B 1 198 ? 61.126 73.812 -2.849 1.00 64.53 198 HIS B O 1
ATOM 3752 N N . LEU B 1 199 ? 60.416 73.270 -0.782 1.00 34.52 199 LEU B N 1
ATOM 3753 C CA . LEU B 1 199 ? 59.061 72.972 -1.240 1.00 55.32 199 LEU B CA 1
ATOM 3754 C C . LEU B 1 199 ? 58.016 73.987 -0.760 1.00 111.06 199 LEU B C 1
ATOM 3755 O O . LEU B 1 199 ? 56.855 73.621 -0.562 1.00 95.69 199 LEU B O 1
ATOM 3760 N N . THR B 1 200 ? 58.398 75.256 -0.585 1.00 65.84 200 THR B N 1
ATOM 3761 C CA . THR B 1 200 ? 57.438 76.312 -0.272 1.00 59.04 200 THR B CA 1
ATOM 3762 C C . THR B 1 200 ? 57.964 77.640 -0.807 1.00 51.23 200 THR B C 1
ATOM 3763 O O . THR B 1 200 ? 59.156 77.937 -0.679 1.00 56.99 200 THR B O 1
ATOM 3767 N N . LEU B 1 201 ? 57.073 78.432 -1.405 1.00 15.44 201 LEU B N 1
ATOM 3768 C CA . LEU B 1 201 ? 57.443 79.739 -1.946 1.00 16.67 201 LEU B CA 1
ATOM 3769 C C . LEU B 1 201 ? 57.578 80.781 -0.839 1.00 17.92 201 LEU B C 1
ATOM 3770 O O . LEU B 1 201 ? 56.916 80.697 0.200 1.00 19.80 201 LEU B O 1
ATOM 3775 N N . ASN B 1 202 ? 58.420 81.790 -1.080 1.00 14.24 202 ASN B N 1
ATOM 3776 C CA . ASN B 1 202 ? 58.508 82.912 -0.149 1.00 12.47 202 ASN B CA 1
ATOM 3777 C C . ASN B 1 202 ? 57.198 83.688 -0.134 1.00 17.36 202 ASN B C 1
ATOM 3778 O O . ASN B 1 202 ? 56.486 83.776 -1.140 1.00 19.10 202 ASN B O 1
ATOM 3783 N N . MET B 1 203 ? 56.889 84.283 1.013 1.00 15.04 203 MET B N 1
ATOM 3784 C CA . MET B 1 203 ? 55.695 85.111 1.102 1.00 16.50 203 MET B CA 1
ATOM 3785 C C . MET B 1 203 ? 55.961 86.323 1.989 1.00 11.88 203 MET B C 1
ATOM 3786 O O . MET B 1 203 ? 56.965 86.400 2.708 1.00 12.59 203 MET B O 1
ATOM 3791 N N . ASN B 1 204 ? 55.024 87.276 1.930 1.00 11.92 204 ASN B N 1
ATOM 3792 C CA . ASN B 1 204 ? 55.088 88.504 2.725 1.00 11.51 204 ASN B CA 1
ATOM 3793 C C . ASN B 1 204 ? 56.317 89.333 2.382 1.00 15.32 204 ASN B C 1
ATOM 3794 O O . ASN B 1 204 ? 56.834 90.069 3.228 1.00 13.68 204 ASN B O 1
ATOM 3799 N N . LEU B 1 205 ? 56.796 89.221 1.149 1.00 10.78 205 LEU B N 1
ATOM 3800 C CA . LEU B 1 205 ? 58.027 89.896 0.769 1.00 12.25 205 LEU B CA 1
ATOM 3801 C C . LEU B 1 205 ? 57.825 91.399 0.623 1.00 9.82 205 LEU B C 1
ATOM 3802 O O . LEU B 1 205 ? 56.775 91.865 0.158 1.00 13.65 205 LEU B O 1
ATOM 3807 N N . ALA B 1 206 ? 58.851 92.156 1.001 1.00 9.21 206 ALA B N 1
ATOM 3808 C CA . ALA B 1 206 ? 58.928 93.537 0.560 1.00 8.85 206 ALA B CA 1
ATOM 3809 C C . ALA B 1 206 ? 59.027 93.552 -0.962 1.00 9.67 206 ALA B C 1
ATOM 3810 O O . ALA B 1 206 ? 59.674 92.677 -1.546 1.00 9.95 206 ALA B O 1
ATOM 3812 N N . PRO B 1 207 ? 58.380 94.498 -1.638 1.00 10.93 207 PRO B N 1
ATOM 3813 C CA . PRO B 1 207 ? 58.277 94.419 -3.097 1.00 13.58 207 PRO B CA 1
ATOM 3814 C C . PRO B 1 207 ? 59.615 94.605 -3.797 1.00 10.97 207 PRO B C 1
ATOM 3815 O O . PRO B 1 207 ? 60.546 95.236 -3.291 1.00 13.13 207 PRO B O 1
ATOM 3819 N N . ALA B 1 208 ? 59.689 94.052 -5.004 1.00 11.76 208 ALA B N 1
ATOM 3820 C CA . ALA B 1 208 ? 60.817 94.348 -5.871 1.00 10.59 208 ALA B CA 1
ATOM 3821 C C . ALA B 1 208 ? 60.781 95.816 -6.265 1.00 12.39 208 ALA B C 1
ATOM 3822 O O . ALA B 1 208 ? 59.712 96.424 -6.379 1.00 15.38 208 ALA B O 1
ATOM 3824 N N . VAL B 1 209 ? 61.962 96.387 -6.476 1.00 9.03 209 VAL B N 1
ATOM 3825 C CA . VAL B 1 209 ? 62.062 97.775 -6.905 1.00 13.17 209 VAL B CA 1
ATOM 3826 C C . VAL B 1 209 ? 62.975 97.869 -8.118 1.00 15.42 209 VAL B C 1
ATOM 3827 O O . VAL B 1 209 ? 63.896 97.063 -8.296 1.00 12.73 209 VAL B O 1
ATOM 3831 N N . ALA B 1 210 ? 62.718 98.881 -8.944 1.00 14.31 210 ALA B N 1
ATOM 3832 C CA . ALA B 1 210 ? 63.464 99.110 -10.172 1.00 12.85 210 ALA B CA 1
ATOM 3833 C C . ALA B 1 210 ? 63.212 100.542 -10.619 1.00 12.38 210 ALA B C 1
ATOM 3834 O O . ALA B 1 210 ? 62.204 101.146 -10.233 1.00 15.00 210 ALA B O 1
ATOM 3836 N N . PRO B 1 211 ? 64.115 101.121 -11.409 1.00 11.72 211 PRO B N 1
ATOM 3837 C CA . PRO B 1 211 ? 63.821 102.428 -12.013 1.00 12.40 211 PRO B CA 1
ATOM 3838 C C . PRO B 1 211 ? 62.575 102.331 -12.874 1.00 19.31 211 PRO B C 1
ATOM 3839 O O . PRO B 1 211 ? 62.331 101.314 -13.524 1.00 18.23 211 PRO B O 1
ATOM 3843 N N . ALA B 1 212 ? 61.785 103.400 -12.880 1.00 15.22 212 ALA B N 1
ATOM 3844 C CA . ALA B 1 212 ? 60.550 103.409 -13.656 1.00 18.89 212 ALA B CA 1
ATOM 3845 C C . ALA B 1 212 ? 60.732 103.958 -15.064 1.00 26.71 212 ALA B C 1
ATOM 3846 O O . ALA B 1 212 ? 59.789 103.903 -15.862 1.00 25.33 212 ALA B O 1
ATOM 3848 N N . PHE B 1 213 ? 61.911 104.478 -15.390 1.00 17.56 213 PHE B N 1
ATOM 3849 C CA . PHE B 1 213 ? 62.154 105.092 -16.685 1.00 19.82 213 PHE B CA 1
ATOM 3850 C C . PHE B 1 213 ? 63.516 104.667 -17.199 1.00 16.01 213 PHE B C 1
ATOM 3851 O O . PHE B 1 213 ? 64.456 104.499 -16.411 1.00 22.28 213 PHE B O 1
ATOM 3859 N N . PRO B 1 214 ? 63.657 104.492 -18.511 1.00 20.05 214 PRO B N 1
ATOM 3860 C CA . PRO B 1 214 ? 64.990 104.280 -19.071 1.00 36.81 214 PRO B CA 1
ATOM 3861 C C . PRO B 1 214 ? 65.855 105.491 -18.767 1.00 18.20 214 PRO B C 1
ATOM 3862 O O . PRO B 1 214 ? 65.375 106.624 -18.673 1.00 31.05 214 PRO B O 1
ATOM 3866 N N . GLY B 1 215 ? 67.134 105.245 -18.586 1.00 26.65 215 GLY B N 1
ATOM 3867 C CA . GLY B 1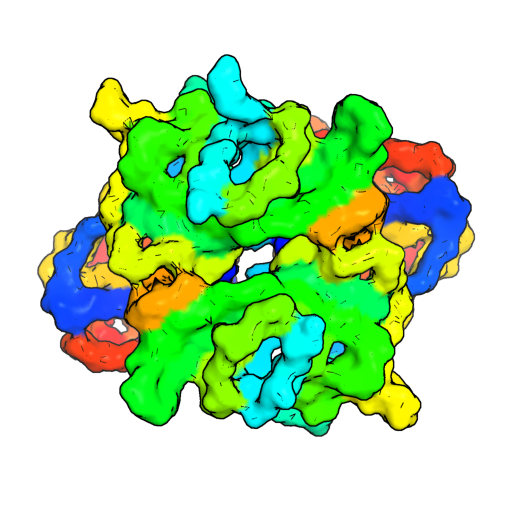 215 ? 68.022 106.320 -18.235 1.00 19.28 215 GLY B CA 1
ATOM 3868 C C . GLY B 1 215 ? 68.126 106.605 -16.752 1.00 18.94 215 GLY B C 1
ATOM 3869 O O . GLY B 1 215 ? 68.919 107.468 -16.374 1.00 22.59 215 GLY B O 1
ATOM 3870 N N . GLU B 1 216 ? 67.340 105.932 -15.902 1.00 14.48 216 GLU B N 1
ATOM 3871 C CA . GLU B 1 216 ? 67.533 106.005 -14.458 1.00 10.50 216 GLU B CA 1
ATOM 3872 C C . GLU B 1 216 ? 68.147 104.707 -13.945 1.00 11.11 216 GLU B C 1
ATOM 3873 O O . GLU B 1 216 ? 68.042 103.642 -14.568 1.00 11.63 216 GLU B O 1
ATOM 3879 N N . ARG B 1 217 ? 68.818 104.824 -12.801 1.00 10.80 217 ARG B N 1
ATOM 3880 C CA . ARG B 1 217 ? 69.458 103.713 -12.117 1.00 9.45 217 ARG B CA 1
ATOM 3881 C C . ARG B 1 217 ? 69.168 103.834 -10.630 1.00 11.29 217 ARG B C 1
ATOM 3882 O O . ARG B 1 217 ? 69.083 104.943 -10.091 1.00 11.17 217 ARG B O 1
ATOM 3890 N N . ILE B 1 218 ? 69.036 102.692 -9.957 1.00 8.49 218 ILE B N 1
ATOM 3891 C CA . ILE B 1 218 ? 68.996 102.734 -8.500 1.00 8.55 218 ILE B CA 1
ATOM 3892 C C . ILE B 1 218 ? 70.356 103.174 -7.980 1.00 7.68 218 ILE B C 1
ATOM 3893 O O . ILE B 1 218 ? 71.403 102.725 -8.469 1.00 9.40 218 ILE B O 1
ATOM 3898 N N . LEU B 1 219 ? 70.350 104.057 -6.982 1.00 7.48 219 LEU B N 1
ATOM 3899 C CA . LEU B 1 219 ? 71.565 104.459 -6.282 1.00 7.72 219 LEU B CA 1
ATOM 3900 C C . LEU B 1 219 ? 71.666 103.656 -4.992 1.00 9.68 219 LEU B C 1
ATOM 3901 O O . LEU B 1 219 ? 70.761 103.713 -4.149 1.00 11.06 219 LEU B O 1
ATOM 3906 N N . PHE B 1 220 ? 72.763 102.921 -4.834 1.00 8.69 220 PHE B N 1
ATOM 3907 C CA . PHE B 1 220 ? 72.964 102.062 -3.677 1.00 6.51 220 PHE B CA 1
ATOM 3908 C C . PHE B 1 220 ? 73.988 102.652 -2.718 1.00 6.46 220 PHE B C 1
ATOM 3909 O O . PHE B 1 220 ? 74.904 103.376 -3.114 1.00 9.70 220 PHE B O 1
ATOM 3917 N N . PHE B 1 221 ? 73.840 102.294 -1.450 1.00 6.44 221 PHE B N 1
ATOM 3918 C CA . PHE B 1 221 ? 74.862 102.521 -0.437 1.00 8.98 221 PHE B CA 1
ATOM 3919 C C . PHE B 1 221 ? 75.640 101.215 -0.298 1.00 9.40 221 PHE B C 1
ATOM 3920 O O . PHE B 1 221 ? 75.078 100.204 0.137 1.00 9.61 221 PHE B O 1
ATOM 3928 N N . ARG B 1 222 ? 76.917 101.231 -0.688 1.00 7.19 222 ARG B N 1
ATOM 3929 C CA . ARG B 1 222 ? 77.719 100.016 -0.845 1.00 6.96 222 ARG B CA 1
ATOM 3930 C C . ARG B 1 222 ? 78.699 99.851 0.311 1.00 12.94 222 ARG B C 1
ATOM 3931 O O . ARG B 1 222 ? 79.361 100.814 0.708 1.00 9.80 222 ARG B O 1
ATOM 3939 N N . SER B 1 223 ? 78.780 98.629 0.853 1.00 7.87 223 SER B N 1
ATOM 3940 C CA . SER B 1 223 ? 79.836 98.236 1.780 1.00 7.04 223 SER B CA 1
ATOM 3941 C C . SER B 1 223 ? 80.664 97.128 1.155 1.00 8.08 223 SER B C 1
ATOM 3942 O O . SER B 1 223 ? 80.164 96.346 0.344 1.00 10.68 223 SER B O 1
ATOM 3945 N N . VAL B 1 224 ? 81.934 97.084 1.542 1.00 7.66 224 VAL B N 1
ATOM 3946 C CA . VAL B 1 224 ? 82.852 96.009 1.174 1.00 7.39 224 VAL B CA 1
ATOM 3947 C C . VAL B 1 224 ? 83.191 95.261 2.457 1.00 11.00 224 VAL B C 1
ATOM 3948 O O . VAL B 1 224 ? 83.757 95.845 3.388 1.00 16.95 224 VAL B O 1
ATOM 3952 N N . VAL B 1 225 ? 82.821 93.986 2.527 1.00 10.97 225 VAL B N 1
ATOM 3953 C CA . VAL B 1 225 ? 82.935 93.260 3.790 1.00 10.29 225 VAL B CA 1
ATOM 3954 C C . VAL B 1 225 ? 84.036 92.204 3.739 1.00 8.15 225 VAL B C 1
ATOM 3955 O O . VAL B 1 225 ? 84.546 91.891 2.655 1.00 9.38 225 VAL B O 1
ATOM 3959 N N . PRO B 1 226 ? 84.449 91.647 4.877 1.00 9.05 226 PRO B N 1
ATOM 3960 C CA . PRO B 1 226 ? 85.553 90.682 4.869 1.00 10.21 226 PRO B CA 1
ATOM 3961 C C . PRO B 1 226 ? 85.204 89.387 4.161 1.00 14.11 226 PRO B C 1
ATOM 3962 O O . PRO B 1 226 ? 84.039 89.051 3.942 1.00 12.46 226 PRO B O 1
ATOM 3966 N N . SER B 1 227 ? 86.259 88.635 3.837 1.00 11.36 227 SER B N 1
ATOM 3967 C CA . SER B 1 227 ? 86.150 87.312 3.242 1.00 8.89 227 SER B CA 1
ATOM 3968 C C . SER B 1 227 ? 87.168 86.370 3.873 1.00 14.65 227 SER B C 1
ATOM 3969 O O . SER B 1 227 ? 88.334 86.732 4.053 1.00 11.81 227 SER B O 1
ATOM 3972 N N . ALA B 1 228 ? 86.723 85.161 4.209 1.00 10.10 228 ALA B N 1
ATOM 3973 C CA . ALA B 1 228 ? 87.594 84.147 4.811 1.00 10.13 228 ALA B CA 1
ATOM 3974 C C . ALA B 1 228 ? 88.241 83.245 3.762 1.00 16.97 228 ALA B C 1
ATOM 3975 O O . ALA B 1 228 ? 88.175 82.021 3.844 1.00 50.09 228 ALA B O 1
ATOM 3977 N N . GLY B 1 229 ? 88.864 83.843 2.755 1.00 15.49 229 GLY B N 1
ATOM 3978 C CA . GLY B 1 229 ? 89.573 83.059 1.762 1.00 12.83 229 GLY B CA 1
ATOM 3979 C C . GLY B 1 229 ? 89.076 83.340 0.362 1.00 16.05 229 GLY B C 1
ATOM 3980 O O . GLY B 1 229 ? 87.941 83.791 0.175 1.00 15.53 229 GLY B O 1
ATOM 3981 N N . GLY B 1 230 ? 89.914 83.079 -0.630 1.00 16.25 230 GLY B N 1
ATOM 3982 C CA . GLY B 1 230 ? 89.503 83.322 -1.992 1.00 14.36 230 GLY B CA 1
ATOM 3983 C C . GLY B 1 230 ? 89.574 84.798 -2.342 1.00 12.08 230 GLY B C 1
ATOM 3984 O O . GLY B 1 230 ? 90.187 85.619 -1.645 1.00 16.46 230 GLY B O 1
ATOM 3985 N N . TYR B 1 231 ? 88.918 85.138 -3.450 1.00 13.02 231 TYR B N 1
ATOM 3986 C CA . TYR B 1 231 ? 89.018 86.470 -4.037 1.00 12.49 231 TYR B CA 1
ATOM 3987 C C . TYR B 1 231 ? 87.689 87.211 -4.076 1.00 15.14 231 TYR B C 1
ATOM 3988 O O . TYR B 1 231 ? 87.583 88.233 -4.767 1.00 16.17 231 TYR B O 1
ATOM 3997 N N . GLY B 1 232 ? 86.680 86.729 -3.355 1.00 13.73 232 GLY B N 1
ATOM 3998 C CA . GLY B 1 232 ? 85.381 87.381 -3.296 1.00 15.43 232 GLY B CA 1
ATOM 3999 C C . GLY B 1 232 ? 85.463 88.863 -2.979 1.00 15.33 232 GLY B C 1
ATOM 4000 O O . GLY B 1 232 ? 86.216 89.276 -2.097 1.00 16.89 232 GLY B O 1
ATOM 4001 N N . SER B 1 233 ? 84.682 89.664 -3.708 1.00 17.04 233 SER B N 1
ATOM 4002 C CA . SER B 1 233 ? 84.708 91.120 -3.616 1.00 20.78 233 SER B CA 1
ATOM 4003 C C . SER B 1 233 ? 84.074 91.662 -2.340 1.00 16.49 233 SER B C 1
ATOM 4004 O O . SER B 1 233 ? 84.441 92.754 -1.899 1.00 13.88 233 SER B O 1
ATOM 4007 N N . GLY B 1 234 ? 83.122 90.949 -1.754 1.00 13.98 234 GLY B N 1
ATOM 4008 C CA . GLY B 1 234 ? 82.528 91.384 -0.510 1.00 17.24 234 GLY B CA 1
ATOM 4009 C C . GLY B 1 234 ? 81.529 92.511 -0.630 1.00 10.50 234 GLY B C 1
ATOM 4010 O O . GLY B 1 234 ? 81.238 93.166 0.376 1.00 10.42 234 GLY B O 1
ATOM 4011 N N . HIS B 1 235 ? 80.974 92.754 -1.821 1.00 13.33 235 HIS B N 1
ATOM 4012 C CA . HIS B 1 235 ? 80.007 93.844 -1.979 1.00 13.60 235 HIS B CA 1
ATOM 4013 C C . HIS B 1 235 ? 78.659 93.487 -1.374 1.00 14.24 235 HIS B C 1
ATOM 4014 O O . HIS B 1 235 ? 78.085 92.439 -1.689 1.00 15.98 235 HIS B O 1
ATOM 4021 N N . ILE B 1 236 ? 78.127 94.387 -0.550 1.00 9.62 236 ILE B N 1
ATOM 4022 C CA . ILE B 1 236 ? 76.742 94.319 -0.100 1.00 6.92 236 ILE B CA 1
ATOM 4023 C C . ILE B 1 236 ? 76.158 95.709 -0.272 1.00 10.20 236 ILE B C 1
ATOM 4024 O O . ILE B 1 236 ? 76.636 96.664 0.352 1.00 11.34 236 ILE B O 1
ATOM 4029 N N . ASP B 1 237 ? 75.122 95.818 -1.096 1.00 9.04 237 ASP B N 1
ATOM 4030 C CA . ASP B 1 237 ? 74.510 97.092 -1.442 1.00 9.20 237 ASP B CA 1
ATOM 4031 C C . ASP B 1 237 ? 73.164 97.199 -0.754 1.00 9.22 237 ASP B C 1
ATOM 4032 O O . ASP B 1 237 ? 72.372 96.254 -0.812 1.00 10.56 237 ASP B O 1
ATOM 4037 N N . CYS B 1 238 ? 72.875 98.351 -0.151 1.00 7.34 238 CYS B N 1
ATOM 4038 C CA . CYS B 1 238 ? 71.556 98.525 0.446 1.00 6.28 238 CYS B CA 1
ATOM 4039 C C . CYS B 1 238 ? 70.844 99.738 -0.151 1.00 7.85 238 CYS B C 1
ATOM 4040 O O . CYS B 1 238 ? 71.470 100.639 -0.720 1.00 9.60 238 CYS B O 1
ATOM 4043 N N . LEU B 1 239 ? 69.509 99.736 -0.026 1.00 6.93 239 LEU B N 1
ATOM 4044 C CA . LEU B 1 239 ? 68.684 100.779 -0.630 1.00 6.62 239 LEU B CA 1
ATOM 4045 C C . LEU B 1 239 ? 68.769 102.086 0.147 1.00 9.57 239 LEU B C 1
ATOM 4046 O O . LEU B 1 239 ? 68.803 103.169 -0.447 1.00 7.64 239 LEU B O 1
ATOM 4051 N N . ILE B 1 240 ? 68.742 101.994 1.474 1.00 8.80 240 ILE B N 1
ATOM 4052 C CA . ILE B 1 240 ? 68.973 103.131 2.369 1.00 5.90 240 ILE B CA 1
ATOM 4053 C C . ILE B 1 240 ? 69.752 102.633 3.573 1.00 6.83 240 ILE B C 1
ATOM 4054 O O . ILE B 1 240 ? 69.636 101.474 3.978 1.00 9.45 240 ILE B O 1
ATOM 4059 N N . PRO B 1 241 ? 70.564 103.503 4.161 1.00 7.24 241 PRO B N 1
ATOM 4060 C CA . PRO B 1 241 ? 71.351 103.073 5.325 1.00 8.56 241 PRO B CA 1
ATOM 4061 C C . PRO B 1 241 ? 70.463 102.805 6.531 1.00 7.14 241 PRO B C 1
ATOM 4062 O O . PRO B 1 241 ? 69.332 103.279 6.627 1.00 7.36 241 PRO B O 1
ATOM 4066 N N . GLN B 1 242 ? 71.015 102.039 7.483 1.00 7.54 242 GLN B N 1
ATOM 4067 C CA . GLN B 1 242 ? 70.236 101.665 8.660 1.00 8.10 242 GLN B CA 1
ATOM 4068 C C . GLN B 1 242 ? 69.813 102.887 9.470 1.00 7.34 242 GLN B C 1
ATOM 4069 O O . GLN B 1 242 ? 68.736 102.885 10.079 1.00 8.70 242 GLN B O 1
ATOM 4075 N N . GLU B 1 243 ? 70.630 103.943 9.487 1.00 6.57 243 GLU B N 1
ATOM 4076 C CA . GLU B 1 243 ? 70.213 105.142 10.213 1.00 6.75 243 GLU B CA 1
ATOM 4077 C C . GLU B 1 243 ? 68.990 105.783 9.568 1.00 6.54 243 GLU B C 1
ATOM 4078 O O . GLU B 1 243 ? 68.164 106.369 10.273 1.00 9.67 243 GLU B O 1
ATOM 4084 N N . TRP B 1 244 ? 68.869 105.707 8.241 1.00 8.21 244 TRP B N 1
ATOM 4085 C CA . TRP B 1 244 ? 67.651 106.199 7.599 1.00 6.21 244 TRP B CA 1
ATOM 4086 C C . TRP B 1 244 ? 66.453 105.338 7.979 1.00 7.92 244 TRP B C 1
ATOM 4087 O O . TRP B 1 244 ? 65.370 105.864 8.258 1.00 8.80 244 TRP B O 1
ATOM 4098 N N . VAL B 1 245 ? 66.635 104.013 8.009 1.00 7.77 245 VAL B N 1
ATOM 4099 C CA . VAL B 1 245 ? 65.581 103.119 8.498 1.00 7.52 245 VAL B CA 1
ATOM 4100 C C . VAL B 1 245 ? 65.112 103.562 9.884 1.00 6.71 245 VAL B C 1
ATOM 4101 O O . VAL B 1 245 ? 63.914 103.716 10.137 1.00 8.12 245 VAL B O 1
ATOM 4105 N N . GLN B 1 246 ? 66.055 103.773 10.802 1.00 8.05 246 GLN B N 1
ATOM 4106 C CA . GLN B 1 246 ? 65.688 104.168 12.161 1.00 6.74 246 GLN B CA 1
ATOM 4107 C C . GLN B 1 246 ? 65.013 105.530 12.183 1.00 8.00 246 GLN B C 1
ATOM 4108 O O . GLN B 1 246 ? 64.085 105.760 12.965 1.00 11.42 246 GLN B O 1
ATOM 4114 N N . HIS B 1 247 ? 65.482 106.447 11.340 1.00 6.87 247 HIS B N 1
ATOM 4115 C CA . HIS B 1 247 ? 64.944 107.801 11.324 1.00 8.68 247 HIS B CA 1
ATOM 4116 C C . HIS B 1 247 ? 63.503 107.822 10.821 1.00 11.02 247 HIS B C 1
ATOM 4117 O O . HIS B 1 247 ? 62.624 108.411 11.464 1.00 10.31 247 HIS B O 1
ATOM 4124 N N . PHE B 1 248 ? 63.239 107.188 9.669 1.00 10.00 248 PHE B N 1
ATOM 4125 C CA . PHE B 1 248 ? 61.879 107.178 9.126 1.00 9.09 248 PHE B CA 1
ATOM 4126 C C . PHE B 1 248 ? 60.924 106.470 10.076 1.00 9.95 248 PHE B C 1
ATOM 4127 O O . PHE B 1 248 ? 59.775 106.892 10.249 1.00 11.71 248 PHE B O 1
ATOM 4135 N N . TYR B 1 249 ? 61.385 105.376 10.690 1.00 8.44 249 TYR B N 1
ATOM 4136 C CA . TYR B 1 249 ? 60.529 104.631 11.605 1.00 8.31 249 TYR B CA 1
ATOM 4137 C C . TYR B 1 249 ? 60.074 105.506 12.764 1.00 8.99 249 TYR B C 1
ATOM 4138 O O . TYR B 1 249 ? 58.907 105.455 13.173 1.00 13.99 249 TYR B O 1
ATOM 4147 N N . GLN B 1 250 ? 60.979 106.331 13.290 1.00 9.83 250 GLN B N 1
ATOM 4148 C CA . GLN B 1 250 ? 60.639 107.154 14.445 1.00 11.40 250 GLN B CA 1
ATOM 4149 C C . GLN B 1 250 ? 59.855 108.398 14.045 1.00 12.50 250 GLN B C 1
ATOM 4150 O O . GLN B 1 250 ? 58.907 108.780 14.739 1.00 15.08 250 GLN B O 1
ATOM 4156 N N . GLU B 1 251 ? 60.245 109.045 12.940 1.00 10.82 251 GLU B N 1
ATOM 4157 C CA . GLU B 1 251 ? 59.584 110.283 12.523 1.00 10.75 251 GLU B CA 1
ATOM 4158 C C . GLU B 1 251 ? 58.173 110.026 12.011 1.00 14.39 251 GLU B C 1
ATOM 4159 O O . GLU B 1 251 ? 57.238 110.782 12.330 1.00 13.42 251 GLU B O 1
ATOM 4165 N N . ALA B 1 252 ? 58.003 108.986 11.199 1.00 12.72 252 ALA B N 1
ATOM 4166 C CA . ALA B 1 252 ? 56.714 108.677 10.582 1.00 14.00 252 ALA B CA 1
ATOM 4167 C C . ALA B 1 252 ? 56.098 109.918 9.935 1.00 12.94 252 ALA B C 1
ATOM 4168 O O . ALA B 1 252 ? 54.911 110.204 10.093 1.00 16.57 252 ALA B O 1
ATOM 4170 N N . ALA B 1 253 ? 56.918 110.683 9.226 1.00 11.83 253 ALA B N 1
ATOM 4171 C CA . ALA B 1 253 ? 56.406 111.872 8.560 1.00 18.03 253 ALA B CA 1
ATOM 4172 C C . ALA B 1 253 ? 55.522 111.461 7.386 1.00 11.74 253 ALA B C 1
ATOM 4173 O O . ALA B 1 253 ? 55.881 110.554 6.628 1.00 14.80 253 ALA B O 1
ATOM 4175 N N . PRO B 1 254 ? 54.360 112.091 7.209 1.00 16.83 254 PRO B N 1
ATOM 4176 C CA . PRO B 1 254 ? 53.518 111.732 6.061 1.00 15.30 254 PRO B CA 1
ATOM 4177 C C . PRO B 1 254 ? 54.254 111.994 4.759 1.00 11.51 254 PRO B C 1
ATOM 4178 O O . PRO B 1 254 ? 54.889 113.037 4.588 1.00 16.38 254 PRO B O 1
ATOM 4182 N N . SER B 1 255 ? 54.171 111.030 3.838 1.00 15.44 255 SER B N 1
ATOM 4183 C CA . SER B 1 255 ? 54.678 111.236 2.485 1.00 10.71 255 SER B CA 1
ATOM 4184 C C . SER B 1 255 ? 53.661 112.010 1.652 1.00 14.99 255 SER B C 1
ATOM 4185 O O . SER B 1 255 ? 52.494 111.617 1.560 1.00 18.00 255 SER B O 1
ATOM 4188 N N . GLN B 1 256 ? 54.095 113.119 1.061 1.00 13.04 256 GLN B N 1
ATOM 4189 C CA . GLN B 1 256 ? 53.152 113.993 0.367 1.00 11.98 256 GLN B CA 1
ATOM 4190 C C . GLN B 1 256 ? 53.011 113.661 -1.115 1.00 17.41 256 GLN B C 1
ATOM 4191 O O . GLN B 1 256 ? 52.184 114.265 -1.802 1.00 16.55 256 GLN B O 1
ATOM 4197 N N . SER B 1 257 ? 53.795 112.721 -1.620 1.00 12.46 257 SER B N 1
ATOM 4198 C CA . SER B 1 257 ? 53.688 112.242 -2.990 1.00 12.17 257 SER B CA 1
ATOM 4199 C C . SER B 1 257 ? 54.451 110.931 -3.053 1.00 13.27 257 SER B C 1
ATOM 4200 O O . SER B 1 257 ? 54.999 110.472 -2.048 1.00 12.73 257 SER B O 1
ATOM 4203 N N . ALA B 1 258 ? 54.481 110.324 -4.238 1.00 14.15 258 ALA B N 1
ATOM 4204 C CA . ALA B 1 258 ? 55.229 109.082 -4.397 1.00 16.24 258 ALA B CA 1
ATOM 4205 C C . ALA B 1 258 ? 56.732 109.301 -4.496 1.00 11.31 258 ALA B C 1
ATOM 4206 O O . ALA B 1 258 ? 57.491 108.324 -4.437 1.00 12.66 258 ALA B O 1
ATOM 4208 N N . VAL B 1 259 ? 57.190 110.538 -4.686 1.00 10.82 259 VAL B N 1
ATOM 4209 C CA . VAL B 1 259 ? 58.605 110.792 -4.967 1.00 10.04 259 VAL B CA 1
ATOM 4210 C C . VAL B 1 259 ? 59.040 112.046 -4.231 1.00 13.79 259 VAL B C 1
ATOM 4211 O O . VAL B 1 259 ? 58.484 113.124 -4.462 1.00 13.83 259 VAL B O 1
ATOM 4215 N N . ALA B 1 260 ? 60.049 111.923 -3.382 1.00 11.39 260 ALA B N 1
ATOM 4216 C CA . ALA B 1 260 ? 60.686 113.080 -2.769 1.00 15.82 260 ALA B CA 1
ATOM 4217 C C . ALA B 1 260 ? 61.943 113.418 -3.558 1.00 15.68 260 ALA B C 1
ATOM 4218 O O . ALA B 1 260 ? 62.798 112.555 -3.768 1.00 18.12 260 ALA B O 1
ATOM 4220 N N . LEU B 1 261 ? 62.042 114.662 -4.013 1.00 12.04 261 LEU B N 1
ATOM 4221 C CA . LEU B 1 261 ? 63.267 115.130 -4.640 1.00 10.36 261 LEU B CA 1
ATOM 4222 C C . LEU B 1 261 ? 64.294 115.419 -3.555 1.00 11.48 261 LEU B C 1
ATOM 4223 O O . LEU B 1 261 ? 64.007 116.156 -2.607 1.00 10.69 261 LEU B O 1
ATOM 4228 N N . ILE B 1 262 ? 65.487 114.836 -3.685 1.00 9.52 262 ILE B N 1
ATOM 4229 C CA . ILE B 1 262 ? 66.561 115.076 -2.733 1.00 9.18 262 ILE B CA 1
ATOM 4230 C C . ILE B 1 262 ? 67.810 115.486 -3.501 1.00 10.52 262 ILE B C 1
ATOM 4231 O O . ILE B 1 262 ? 67.934 115.257 -4.705 1.00 10.18 262 ILE B O 1
ATOM 4236 N N . ARG B 1 263 ? 68.735 116.129 -2.789 1.00 10.13 263 ARG B N 1
ATOM 4237 C CA . ARG B 1 263 ? 69.983 116.565 -3.397 1.00 9.93 263 ARG B CA 1
ATOM 4238 C C . ARG B 1 263 ? 71.120 116.245 -2.446 1.00 11.82 263 ARG B C 1
ATOM 4239 O O . ARG B 1 263 ? 70.976 116.399 -1.230 1.00 11.76 263 ARG B O 1
ATOM 4247 N N . TYR B 1 264 ? 72.231 115.768 -2.999 1.00 9.44 264 TYR B N 1
ATOM 4248 C CA . TYR B 1 264 ? 73.454 115.648 -2.220 1.00 9.34 264 TYR B CA 1
ATOM 4249 C C . TYR B 1 264 ? 74.079 117.030 -2.135 1.00 12.68 264 TYR B C 1
ATOM 4250 O O . TYR B 1 264 ? 74.414 117.632 -3.164 1.00 15.29 264 TYR B O 1
ATOM 4259 N N . VAL B 1 265 ? 74.193 117.555 -0.920 1.00 10.00 265 VAL B N 1
ATOM 4260 C CA . VAL B 1 265 ? 74.588 118.942 -0.720 1.00 10.67 265 VAL B CA 1
ATOM 4261 C C . VAL B 1 265 ? 75.855 118.982 0.109 1.00 14.07 265 VAL B C 1
ATOM 4262 O O . VAL B 1 265 ? 76.119 118.098 0.932 1.00 14.05 265 VAL B O 1
ATOM 4266 N N . ASN B 1 266 ? 76.638 120.035 -0.115 1.00 11.92 266 ASN B N 1
ATOM 4267 C CA . ASN B 1 266 ? 77.748 120.371 0.760 1.00 11.77 266 ASN B CA 1
ATOM 4268 C C . ASN B 1 266 ? 77.186 121.309 1.816 1.00 12.02 266 ASN B C 1
ATOM 4269 O O . ASN B 1 266 ? 76.871 122.462 1.494 1.00 12.65 266 ASN B O 1
ATOM 4274 N N . PRO B 1 267 ? 77.000 120.863 3.063 1.00 12.28 267 PRO B N 1
ATOM 4275 C CA . PRO B 1 267 ? 76.360 121.738 4.064 1.00 18.69 267 PRO B CA 1
ATOM 4276 C C . PRO B 1 267 ? 77.174 122.957 4.415 1.00 22.18 267 PRO B C 1
ATOM 4277 O O . PRO B 1 267 ? 76.602 123.942 4.896 1.00 23.03 267 PRO B O 1
ATOM 4281 N N . ASP B 1 268 ? 78.490 122.923 4.205 1.00 15.12 268 ASP B N 1
ATOM 4282 C CA . ASP B 1 268 ? 79.320 124.059 4.576 1.00 17.72 268 ASP B CA 1
ATOM 4283 C C . ASP B 1 268 ? 79.237 125.192 3.564 1.00 27.42 268 ASP B C 1
ATOM 4284 O O . ASP B 1 268 ? 79.357 126.361 3.944 1.00 27.55 268 ASP B O 1
ATOM 4289 N N . THR B 1 269 ? 79.034 124.874 2.286 1.00 17.11 269 THR B N 1
ATOM 4290 C CA . THR B 1 269 ? 78.984 125.881 1.239 1.00 22.94 269 THR B CA 1
ATOM 4291 C C . THR B 1 269 ? 77.608 126.041 0.612 1.00 22.63 269 THR B C 1
ATOM 4292 O O . THR B 1 269 ? 77.379 127.029 -0.096 1.00 23.47 269 THR B O 1
ATOM 4296 N N . GLY B 1 270 ? 76.697 125.104 0.845 1.00 16.42 270 GLY B N 1
ATOM 4297 C CA . GLY B 1 270 ? 75.408 125.102 0.191 1.00 23.06 270 GLY B CA 1
ATOM 4298 C C . GLY B 1 270 ? 75.412 124.564 -1.221 1.00 21.84 270 GLY B C 1
ATOM 4299 O O . GLY B 1 270 ? 74.348 124.529 -1.856 1.00 27.00 270 GLY B O 1
ATOM 4300 N N . ARG B 1 271 ? 76.564 124.130 -1.733 1.00 18.26 271 ARG B N 1
ATOM 4301 C CA . ARG B 1 271 ? 76.645 123.675 -3.117 1.00 18.78 271 ARG B CA 1
ATOM 4302 C C . ARG B 1 271 ? 75.859 122.382 -3.318 1.00 18.85 271 ARG B C 1
ATOM 4303 O O . ARG B 1 271 ? 75.995 121.428 -2.544 1.00 15.36 271 ARG B O 1
ATOM 4311 N N . ASN B 1 272 ? 75.044 122.344 -4.375 1.00 18.69 272 ASN B N 1
ATOM 4312 C CA . ASN B 1 272 ? 74.312 121.140 -4.762 1.00 15.31 272 ASN B CA 1
ATOM 4313 C C . ASN B 1 272 ? 75.182 120.284 -5.675 1.00 16.78 272 ASN B C 1
ATOM 4314 O O . ASN B 1 272 ? 75.674 120.775 -6.696 1.00 23.51 272 ASN B O 1
ATOM 4319 N N . ILE B 1 273 ? 75.368 119.016 -5.314 1.00 13.65 273 ILE B N 1
ATOM 4320 C CA . ILE B 1 273 ? 76.250 118.133 -6.088 1.00 12.33 273 ILE B CA 1
ATOM 4321 C C . ILE B 1 273 ? 75.484 117.385 -7.166 1.00 14.55 273 ILE B C 1
ATOM 4322 O O . ILE B 1 273 ? 75.867 117.397 -8.341 1.00 22.09 273 ILE B O 1
ATOM 4327 N N . PHE B 1 274 ? 74.399 116.719 -6.786 1.00 13.31 274 PHE B N 1
ATOM 4328 C CA . PHE B 1 274 ? 73.525 116.070 -7.750 1.00 11.40 274 PHE B CA 1
ATOM 4329 C C . PHE B 1 274 ? 72.165 115.890 -7.098 1.00 12.71 274 PHE B C 1
ATOM 4330 O O . PHE B 1 274 ? 72.026 116.004 -5.876 1.00 12.56 274 PHE B O 1
ATOM 4338 N N . GLU B 1 275 ? 71.156 115.646 -7.930 1.00 11.72 275 GLU B N 1
ATOM 4339 C CA . GLU B 1 275 ? 69.807 115.408 -7.443 1.00 11.09 275 GLU B CA 1
ATOM 4340 C C . GLU B 1 275 ? 69.414 113.955 -7.683 1.00 11.90 275 GLU B C 1
ATOM 4341 O O . GLU B 1 275 ? 69.992 113.255 -8.522 1.00 11.24 275 GLU B O 1
ATOM 4347 N N . ALA B 1 276 ? 68.401 113.514 -6.940 1.00 10.37 276 ALA B N 1
ATOM 4348 C CA . ALA B 1 276 ? 67.953 112.130 -6.984 1.00 9.65 276 ALA B CA 1
ATOM 4349 C C . ALA B 1 276 ? 66.484 112.080 -6.601 1.00 9.95 276 ALA B C 1
ATOM 4350 O O . ALA B 1 276 ? 65.970 112.974 -5.923 1.00 9.70 276 ALA B O 1
ATOM 4352 N N . LYS B 1 277 ? 65.817 111.012 -7.035 1.00 10.25 277 LYS B N 1
ATOM 4353 C CA . LYS B 1 277 ? 64.454 110.710 -6.607 1.00 10.11 277 LYS B CA 1
ATOM 4354 C C . LYS B 1 277 ? 64.501 109.751 -5.427 1.00 11.99 277 LYS B C 1
ATOM 4355 O O . LYS B 1 277 ? 65.063 108.661 -5.540 1.00 11.04 277 LYS B O 1
ATOM 4361 N N . LEU B 1 278 ? 63.882 110.134 -4.306 1.00 9.26 278 LEU B N 1
ATOM 4362 C CA . LEU B 1 278 ? 63.728 109.229 -3.174 1.00 8.09 278 LEU B CA 1
ATOM 4363 C C . LEU B 1 278 ? 62.289 108.734 -3.198 1.00 8.31 278 LEU B C 1
ATOM 4364 O O . LEU B 1 278 ? 61.352 109.489 -2.910 1.00 10.93 278 LEU B O 1
ATOM 4369 N N . HIS B 1 279 ? 62.113 107.484 -3.601 1.00 8.95 279 HIS B N 1
ATOM 4370 C CA . HIS B 1 279 ? 60.779 106.941 -3.788 1.00 8.56 279 HIS B CA 1
ATOM 4371 C C . HIS B 1 279 ? 60.139 106.638 -2.446 1.00 9.35 279 HIS B C 1
ATOM 4372 O O . HIS B 1 279 ? 60.820 106.235 -1.501 1.00 10.04 279 HIS B O 1
ATOM 4379 N N . ARG B 1 280 ? 58.820 106.855 -2.374 1.00 10.67 280 ARG B N 1
ATOM 4380 C CA . ARG B 1 280 ? 58.057 106.597 -1.160 1.00 11.52 280 ARG B CA 1
ATOM 4381 C C . ARG B 1 280 ? 58.299 105.194 -0.617 1.00 11.43 280 ARG B C 1
ATOM 4382 O O . ARG B 1 280 ? 58.288 104.983 0.605 1.00 12.70 280 ARG B O 1
ATOM 4390 N N . GLU B 1 281 ? 58.540 104.227 -1.504 1.00 8.70 281 GLU B N 1
ATOM 4391 C CA . GLU B 1 281 ? 58.776 102.853 -1.078 1.00 10.78 281 GLU B CA 1
ATOM 4392 C C . GLU B 1 281 ? 60.087 102.695 -0.311 1.00 13.33 281 GLU B C 1
ATOM 4393 O O . GLU B 1 281 ? 60.244 101.719 0.429 1.00 13.95 281 GLU B O 1
ATOM 4399 N N . GLY B 1 282 ? 61.016 103.638 -0.446 1.00 10.53 282 GLY B N 1
ATOM 4400 C CA . GLY B 1 282 ? 62.251 103.622 0.322 1.00 8.17 282 GLY B CA 1
ATOM 4401 C C . GLY B 1 282 ? 63.505 103.255 -0.454 1.00 9.86 282 GLY B C 1
ATOM 4402 O O . GLY B 1 282 ? 64.312 102.446 0.014 1.00 12.06 282 GLY B O 1
ATOM 4403 N N . PHE B 1 283 ? 63.686 103.846 -1.632 1.00 7.91 283 PHE B N 1
ATOM 4404 C CA . PHE B 1 283 ? 64.901 103.641 -2.407 1.00 8.88 283 PHE B CA 1
ATOM 4405 C C . PHE B 1 283 ? 65.108 104.855 -3.296 1.00 9.17 283 PHE B C 1
ATOM 4406 O O . PHE B 1 283 ? 64.201 105.665 -3.489 1.00 10.04 283 PHE B O 1
ATOM 4414 N N . ILE B 1 284 ? 66.316 104.961 -3.847 1.00 7.19 284 ILE B N 1
ATOM 4415 C CA . ILE B 1 284 ? 66.753 106.149 -4.574 1.00 7.42 284 ILE B CA 1
ATOM 4416 C C . ILE B 1 284 ? 67.020 105.779 -6.025 1.00 8.90 284 ILE B C 1
ATOM 4417 O O . ILE B 1 284 ? 67.657 104.759 -6.298 1.00 10.25 284 ILE B O 1
ATOM 4422 N N . THR B 1 285 ? 66.593 106.629 -6.959 1.00 8.08 285 THR B N 1
ATOM 4423 C CA . THR B 1 285 ? 67.106 106.525 -8.318 1.00 8.39 285 THR B CA 1
ATOM 4424 C C . THR B 1 285 ? 67.793 107.825 -8.718 1.00 12.20 285 THR B C 1
ATOM 4425 O O . THR B 1 285 ? 67.472 108.904 -8.207 1.00 10.66 285 THR B O 1
ATOM 4429 N N . VAL B 1 286 ? 68.761 107.699 -9.626 1.00 8.85 286 VAL B N 1
ATOM 4430 C CA . VAL B 1 286 ? 69.466 108.836 -10.198 1.00 10.64 286 VAL B CA 1
ATOM 4431 C C . VAL B 1 286 ? 69.405 108.710 -11.712 1.00 14.85 286 VAL B C 1
ATOM 4432 O O . VAL B 1 286 ? 69.114 107.643 -12.256 1.00 12.22 286 VAL B O 1
ATOM 4436 N N . ALA B 1 287 ? 69.674 109.816 -12.398 1.00 10.41 287 ALA B N 1
ATOM 4437 C CA . ALA B 1 287 ? 69.804 109.751 -13.846 1.00 11.43 287 ALA B CA 1
ATOM 4438 C C . ALA B 1 287 ? 71.172 109.188 -14.200 1.00 15.49 287 ALA B C 1
ATOM 4439 O O . ALA B 1 287 ? 72.199 109.675 -13.713 1.00 17.64 287 ALA B O 1
ATOM 4441 N N . ASN B 1 288 ? 71.173 108.153 -15.039 1.00 16.81 288 ASN B N 1
ATOM 4442 C CA . ASN B 1 288 ? 72.407 107.568 -15.548 1.00 17.12 288 ASN B CA 1
ATOM 4443 C C . ASN B 1 288 ? 73.276 108.645 -16.191 1.00 16.89 288 ASN B C 1
ATOM 4444 O O . ASN B 1 288 ? 72.782 109.484 -16.950 1.00 17.47 288 ASN B O 1
ATOM 4449 N N . SER B 1 289 ? 74.575 108.635 -15.874 1.00 18.19 289 SER B N 1
ATOM 4450 C CA . SER B 1 289 ? 75.491 109.585 -16.500 1.00 19.48 289 SER B CA 1
ATOM 4451 C C . SER B 1 289 ? 76.804 108.924 -16.898 1.00 23.83 289 SER B C 1
ATOM 4452 O O . SER B 1 289 ? 77.831 109.601 -17.020 1.00 25.04 289 SER B O 1
ATOM 4455 N N . GLY B 1 290 ? 76.788 107.617 -17.119 1.00 29.91 290 GLY B N 1
ATOM 4456 C CA . GLY B 1 290 ? 77.971 106.900 -17.555 1.00 61.79 290 GLY B CA 1
ATOM 4457 C C . GLY B 1 290 ? 78.602 106.094 -16.434 1.00 70.37 290 GLY B C 1
ATOM 4458 O O . GLY B 1 290 ? 78.189 106.136 -15.271 1.00 64.21 290 GLY B O 1
ATOM 4459 N N . ASN B 1 291 ? 79.637 105.347 -16.813 1.00 79.08 291 ASN B N 1
ATOM 4460 C CA . ASN B 1 291 ? 80.351 104.469 -15.895 1.00 68.90 291 ASN B CA 1
ATOM 4461 C C . ASN B 1 291 ? 81.315 105.213 -14.978 1.00 69.26 291 ASN B C 1
ATOM 4462 O O . ASN B 1 291 ? 82.165 104.570 -14.353 1.00 75.16 291 ASN B O 1
ATOM 4464 N N . ASN B 1 292 ? 81.210 106.536 -14.885 1.00 100.28 292 ASN B N 1
ATOM 4465 C CA . ASN B 1 292 ? 82.119 107.296 -14.040 1.00 81.44 292 ASN B CA 1
ATOM 4466 C C . ASN B 1 292 ? 81.909 106.925 -12.572 1.00 49.70 292 ASN B C 1
ATOM 4467 O O . ASN B 1 292 ? 80.766 106.781 -12.125 1.00 46.56 292 ASN B O 1
ATOM 4472 N N . PRO B 1 293 ? 82.984 106.724 -11.808 1.00 48.17 293 PRO B N 1
ATOM 4473 C CA . PRO B 1 293 ? 82.824 106.483 -10.369 1.00 52.23 293 PRO B CA 1
ATOM 4474 C C . PRO B 1 293 ? 82.251 107.710 -9.677 1.00 28.38 293 PRO B C 1
ATOM 4475 O O . PRO B 1 293 ? 82.471 108.850 -10.095 1.00 39.62 293 PRO B O 1
ATOM 4479 N N . ILE B 1 294 ? 81.500 107.467 -8.610 1.00 33.37 294 ILE B N 1
ATOM 4480 C CA . ILE B 1 294 ? 80.788 108.534 -7.917 1.00 20.16 294 ILE B CA 1
ATOM 4481 C C . ILE B 1 294 ? 81.710 109.172 -6.891 1.00 42.14 294 ILE B C 1
ATOM 4482 O O . ILE B 1 294 ? 82.194 108.496 -5.977 1.00 40.20 294 ILE B O 1
ATOM 4487 N N . VAL B 1 295 ? 81.920 110.479 -7.023 1.00 29.01 295 VAL B N 1
ATOM 4488 C CA . VAL B 1 295 ? 82.782 111.238 -6.122 1.00 65.66 295 VAL B CA 1
ATOM 4489 C C . VAL B 1 295 ? 81.961 112.359 -5.489 1.00 38.65 295 VAL B C 1
ATOM 4490 O O . VAL B 1 295 ? 81.388 113.199 -6.194 1.00 64.84 295 VAL B O 1
ATOM 4494 N N . VAL B 1 296 ? 81.877 112.346 -4.162 1.00 32.47 296 VAL B N 1
ATOM 4495 C CA . VAL B 1 296 ? 81.121 113.357 -3.424 1.00 29.48 296 VAL B CA 1
ATOM 4496 C C . VAL B 1 296 ? 82.018 113.926 -2.334 1.00 23.39 296 VAL B C 1
ATOM 4497 O O . VAL B 1 296 ? 82.976 113.271 -1.890 1.00 27.80 296 VAL B O 1
ATOM 4501 N N . PRO B 1 297 ? 81.743 115.150 -1.886 1.00 19.66 297 PRO B N 1
ATOM 4502 C CA . PRO B 1 297 ? 82.508 115.713 -0.771 1.00 20.53 297 PRO B CA 1
ATOM 4503 C C . PRO B 1 297 ? 82.279 114.902 0.491 1.00 23.18 297 PRO B C 1
ATOM 4504 O O . PRO B 1 297 ? 81.143 114.499 0.786 1.00 17.62 297 PRO B O 1
ATOM 4508 N N . PRO B 1 298 ? 83.338 114.610 1.247 1.00 17.91 298 PRO B N 1
ATOM 4509 C CA . PRO B 1 298 ? 83.172 113.772 2.445 1.00 20.65 298 PRO B CA 1
ATOM 4510 C C . PRO B 1 298 ? 82.337 114.415 3.537 1.00 23.07 298 PRO B C 1
ATOM 4511 O O . PRO B 1 298 ? 81.852 113.694 4.418 1.00 20.74 298 PRO B O 1
ATOM 4515 N N . ASN B 1 299 ? 82.163 115.737 3.522 1.00 16.04 299 ASN B N 1
ATOM 4516 C CA . ASN B 1 299 ? 81.268 116.406 4.459 1.00 15.00 299 ASN B CA 1
ATOM 4517 C C . ASN B 1 299 ? 79.833 116.489 3.950 1.00 13.81 299 ASN B C 1
ATOM 4518 O O . ASN B 1 299 ? 78.972 117.043 4.643 1.00 16.58 299 ASN B O 1
ATOM 4523 N N . GLY B 1 300 ? 79.537 115.925 2.780 1.00 13.77 300 GLY B N 1
ATOM 4524 C CA . GLY B 1 300 ? 78.225 116.093 2.199 1.00 13.88 300 GLY B CA 1
ATOM 4525 C C . GLY B 1 300 ? 77.218 115.056 2.668 1.00 13.17 300 GLY B C 1
ATOM 4526 O O . GLY B 1 300 ? 77.566 114.005 3.208 1.00 12.41 300 GLY B O 1
ATOM 4527 N N . TYR B 1 301 ? 75.941 115.370 2.462 1.00 11.22 301 TYR B N 1
ATOM 4528 C CA . TYR B 1 301 ? 74.886 114.394 2.719 1.00 10.36 301 TYR B CA 1
ATOM 4529 C C . TYR B 1 301 ? 73.658 114.791 1.919 1.00 10.22 301 TYR B C 1
ATOM 4530 O O . TYR B 1 301 ? 73.573 115.895 1.379 1.00 12.89 301 TYR B O 1
ATOM 4539 N N . PHE B 1 302 ? 72.722 113.852 1.820 1.00 10.17 302 PHE B N 1
ATOM 4540 C CA . PHE B 1 302 ? 71.460 114.114 1.146 1.00 12.10 302 PHE B CA 1
ATOM 4541 C C . PHE B 1 302 ? 70.571 115.011 1.992 1.00 11.78 302 PHE B C 1
ATOM 4542 O O . PHE B 1 302 ? 70.522 114.892 3.221 1.00 10.98 302 PHE B O 1
ATOM 4550 N N . ARG B 1 303 ? 69.830 115.882 1.317 1.00 12.29 303 ARG B N 1
ATOM 4551 C CA . ARG B 1 303 ? 68.899 116.796 1.957 1.00 10.26 303 ARG B CA 1
ATOM 4552 C C . ARG B 1 303 ? 67.593 116.773 1.178 1.00 12.58 303 ARG B C 1
ATOM 4553 O O . ARG B 1 303 ? 67.603 116.838 -0.057 1.00 13.11 303 ARG B O 1
ATOM 4561 N N . PHE B 1 304 ? 66.475 116.664 1.893 1.00 10.32 304 PHE B N 1
ATOM 4562 C CA . PHE B 1 304 ? 65.168 116.709 1.250 1.00 13.35 304 PHE B CA 1
ATOM 4563 C C . PHE B 1 304 ? 64.927 118.089 0.657 1.00 21.04 304 PHE B C 1
ATOM 4564 O O . PHE B 1 304 ? 65.196 119.109 1.297 1.00 15.00 304 PHE B O 1
ATOM 4572 N N . GLU B 1 305 ? 64.409 118.127 -0.570 1.00 11.78 305 GLU B N 1
ATOM 4573 C CA . GLU B 1 305 ? 64.133 119.402 -1.224 1.00 17.87 305 GLU B CA 1
ATOM 4574 C C . GLU B 1 305 ? 62.651 119.669 -1.432 1.00 15.87 305 GLU B C 1
ATOM 4575 O O . GLU B 1 305 ? 62.161 120.732 -1.040 1.00 16.76 305 GLU B O 1
ATOM 4581 N N . ALA B 1 306 ? 61.925 118.745 -2.055 1.00 13.26 306 ALA B N 1
ATOM 4582 C CA . ALA B 1 306 ? 60.515 118.971 -2.335 1.00 15.15 306 ALA B CA 1
ATOM 4583 C C . ALA B 1 306 ? 59.868 117.644 -2.692 1.00 13.63 306 ALA B C 1
ATOM 4584 O O . ALA B 1 306 ? 60.536 116.706 -3.127 1.00 14.36 306 ALA B O 1
ATOM 4586 N N . TRP B 1 307 ? 58.550 117.585 -2.528 1.00 14.26 307 TRP B N 1
ATOM 4587 C CA . TRP B 1 307 ? 57.803 116.441 -3.027 1.00 14.36 307 TRP B CA 1
ATOM 4588 C C . TRP B 1 307 ? 57.477 116.670 -4.496 1.00 20.58 307 TRP B C 1
ATOM 4589 O O . TRP B 1 307 ? 56.951 117.724 -4.865 1.00 17.46 307 TRP B O 1
ATOM 4600 N N . VAL B 1 308 ? 57.807 115.693 -5.339 1.00 14.74 308 VAL B N 1
ATOM 4601 C CA . VAL B 1 308 ? 57.522 115.800 -6.770 1.00 15.43 308 VAL B CA 1
ATOM 4602 C C . VAL B 1 308 ? 56.738 114.567 -7.202 1.00 15.74 308 VAL B C 1
ATOM 4603 O O . VAL B 1 308 ? 56.088 113.920 -6.378 1.00 18.25 308 VAL B O 1
ATOM 4607 N N . ASN B 1 309 ? 56.775 114.226 -8.487 1.00 23.57 309 ASN B N 1
ATOM 4608 C CA . ASN B 1 309 ? 56.093 113.024 -8.946 1.00 24.22 309 ASN B CA 1
ATOM 4609 C C . ASN B 1 309 ? 56.990 112.276 -9.921 1.00 16.70 309 ASN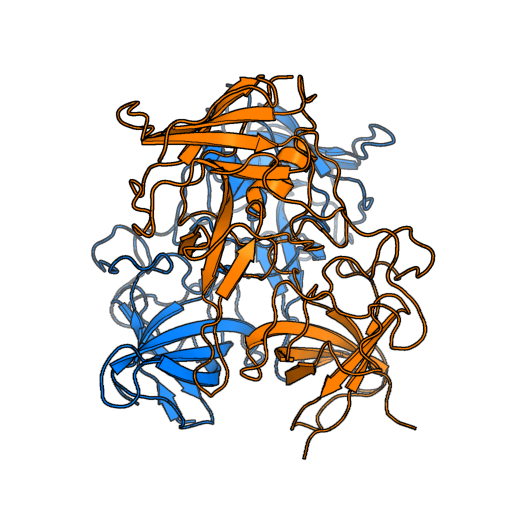 B C 1
ATOM 4610 O O . ASN B 1 309 ? 58.129 112.676 -10.186 1.00 21.40 309 ASN B O 1
ATOM 4615 N N . GLN B 1 310 ? 56.464 111.165 -10.451 1.00 18.89 310 GLN B N 1
ATOM 4616 C CA . GLN B 1 310 ? 57.248 110.311 -11.338 1.00 20.85 310 GLN B CA 1
ATOM 4617 C C . GLN B 1 310 ? 57.652 111.017 -12.623 1.00 23.66 310 GLN B C 1
ATOM 4618 O O . GLN B 1 310 ? 58.640 110.617 -13.248 1.00 25.06 310 GLN B O 1
ATOM 4624 N N . PHE B 1 311 ? 56.926 112.055 -13.035 1.00 20.09 311 PHE B N 1
ATOM 4625 C CA . PHE B 1 311 ? 57.254 112.727 -14.289 1.00 19.78 311 PHE B CA 1
ATOM 4626 C C . PHE B 1 311 ? 58.399 113.719 -14.140 1.00 24.12 311 PHE B C 1
ATOM 4627 O O . PHE B 1 311 ? 58.812 114.313 -15.141 1.00 23.59 311 PHE B O 1
ATOM 4635 N N . TYR B 1 312 ? 58.916 113.911 -12.926 1.00 19.02 312 TYR B N 1
ATOM 4636 C CA . TYR B 1 312 ? 60.133 114.689 -12.746 1.00 16.95 312 TYR B CA 1
ATOM 4637 C C . TYR B 1 312 ? 61.271 114.040 -13.525 1.00 16.18 312 TYR B C 1
ATOM 4638 O O . TYR B 1 312 ? 61.453 112.823 -13.473 1.00 19.89 312 TYR B O 1
ATOM 4647 N N . THR B 1 313 ? 62.031 114.846 -14.260 1.00 16.52 313 THR B N 1
ATOM 4648 C CA . THR B 1 313 ? 63.149 114.347 -15.058 1.00 19.09 313 THR B CA 1
ATOM 4649 C C . THR B 1 313 ? 64.455 114.717 -14.368 1.00 20.33 313 THR B C 1
ATOM 4650 O O . THR B 1 313 ? 64.755 115.903 -14.193 1.00 17.10 313 THR B O 1
ATOM 4654 N N . LEU B 1 314 ? 65.226 113.706 -13.976 1.00 18.03 314 LEU B N 1
ATOM 4655 C CA . LEU B 1 314 ? 66.465 113.939 -13.245 1.00 14.83 314 LEU B CA 1
ATOM 4656 C C . LEU B 1 314 ? 67.583 114.371 -14.183 1.00 22.28 314 LEU B C 1
ATOM 4657 O O . LEU B 1 314 ? 67.707 113.869 -15.307 1.00 19.30 314 LEU B O 1
ATOM 4662 N N . THR B 1 315 ? 68.406 115.285 -13.702 1.00 18.19 315 THR B N 1
ATOM 4663 C CA . THR B 1 315 ? 69.612 115.691 -14.415 1.00 16.36 315 THR B CA 1
ATOM 4664 C C . THR B 1 315 ? 70.722 114.672 -14.171 1.00 15.84 315 THR B C 1
ATOM 4665 O O . THR B 1 315 ? 70.928 114.260 -13.027 1.00 17.05 315 THR B O 1
ATOM 4669 N N . PRO B 1 316 ? 71.437 114.240 -15.212 1.00 16.53 316 PRO B N 1
ATOM 4670 C CA . PRO B 1 316 ? 72.527 113.271 -15.026 1.00 16.47 316 PRO B CA 1
ATOM 4671 C C . PRO B 1 316 ? 73.515 113.730 -13.964 1.00 21.35 316 PRO B C 1
ATOM 4672 O O . PRO B 1 316 ? 73.979 114.871 -13.975 1.00 25.96 316 PRO B O 1
ATOM 4676 N N . MET B 1 317 ? 73.841 112.826 -13.043 1.00 30.16 317 MET B N 1
ATOM 4677 C CA . MET B 1 317 ? 74.658 113.193 -11.891 1.00 47.08 317 MET B CA 1
ATOM 4678 C C . MET B 1 317 ? 76.127 113.276 -12.278 1.00 64.88 317 MET B C 1
ATOM 4679 O O . MET B 1 317 ? 76.914 113.958 -11.621 1.00 98.80 317 MET B O 1
#

Radius of gyration: 23.46 Å; Cα contacts (8 Å, |Δi|>4): 1757; chains: 2; bounding box: 56×63×67 Å

InterPro domains:
  IPR004005 Calicivirus coat protein [PF00915] (13-275)
  IPR013643 Calicivirus coat protein C-terminal [PF08435] (315-545)
  IPR029053 Viral coat protein subunit [G3DSA:2.60.120.20] (1-223)
  IPR033703 Picornavirus/Calicivirus coat protein [cd00205] (86-218)

Solvent-accessible surface area: 23527 Å² total; per-residue (Å²): 142,106,9,63,14,8,73,4,24,22,30,37,6,0,0,1,0,2,27,10,20,7,53,84,6,53,25,28,74,118,121,51,54,99,2,49,2,0,2,1,2,0,16,1,58,11,75,54,39,11,0,5,23,8,8,2,11,17,2,0,6,5,48,1,39,0,84,56,71,130,73,52,0,38,3,84,15,54,23,13,90,26,68,120,24,66,59,112,57,144,27,1,0,3,61,0,0,0,1,0,61,0,11,0,10,0,1,0,4,6,52,6,79,82,57,165,46,109,20,12,7,18,5,44,59,4,50,0,44,2,72,35,80,123,2,9,0,30,101,1,15,0,24,2,62,2,157,27,104,68,11,49,80,41,14,40,3,70,3,40,4,7,0,6,28,41,98,51,35,93,25,65,84,33,0,78,1,9,6,134,168,70,142,31,104,73,55,2,62,52,7,38,22,75,74,136,40,14,31,5,0,2,1,20,0,46,2,21,2,41,27,39,131,2,56,0,63,0,2,0,1,0,0,1,9,5,0,8,39,2,79,35,56,55,1,82,28,135,27,45,5,0,7,0,43,4,11,22,59,122,96,58,145,75,35,15,10,0,3,0,26,113,41,2,14,0,0,1,12,57,37,42,85,77,119,47,128,34,28,120,43,0,43,6,108,44,64,41,50,26,82,92,151,68,120,9,88,85,54,142,105,9,62,14,7,72,4,23,23,36,36,5,0,0,1,0,2,30,8,20,7,51,80,7,51,20,30,72,123,121,50,56,97,3,47,3,0,3,1,1,0,16,1,58,12,75,52,41,11,0,4,22,8,3,1,14,6,3,0,10,5,51,0,45,7,78,62,94,182,245,71,38,45,11,39,3,82,14,53,24,11,85,28,68,118,26,62,62,114,64,153,29,2,0,3,62,0,0,0,1,0,60,0,11,0,6,0,1,0,4,5,55,6,79,83,58,156,36,111,19,12,7,17,6,43,54,4,49,0,44,2,77,36,95,152,2,14,0,12,102,2,16,1,14,1,61,2,147,24,108,73,24,47,84,38,13,41,2,59,4,40,4,8,0,5,29,40,99,51,34,92,25,63,86,34,1,70,1,11,5,142,174,68,158,42,99,65,56,2,61,52,9,42,24,73,73,136,39,12,36,5,0,3,2,20,0,44,2,22,1,38,26,41,132,2,57,1,63,0,2,0,1,0,0,1,9,6,0,9,41,2,77,39,55,57,1,79,29,134,28,41,4,0,12,0,69,4,2,22,46,116,101,46,156,78,42,17,24,0,3,0,24,114,41,1,13,0,0,0,7,60,37,46,78,77,114,37,127,34,32,120,48,0,28,4,100,50,50,44,45,30,79,91,146,67,117,18,88,83,61

Foldseek 3Di:
DDFKFDQDFQQRFAAQQALFGFDDKDWDQPFWDKFFFQTQWAFLLQRRAALYDQDSQLAQKWKAFFADECYKTKGFGAAPVPHRDDLPPQHLFRRRHNFWFAKWKFKKKFQFCDDDRHRDMDMFIKIFGLQPQQQARSVGIGMINGPDPPDDHGTMMMTGTAFHADQGTDNRHGGQNHGPPDRGGRTQDMDTQPDPQKHWMWRWDQTDHPDDDHRGIDTHFDTSVSSVVSNVVSDDQPAQWWKKFWAQVVVRDGPFIWTQGSRGGIMAGADHSDDDDDDRSIDIITDGRDYSPDDTDHD/DDQKFDQDFQQRFAAQQAGFGFDAKDWDQPFWDKFFFQTQWAFLLADRAALYDQDSQLAQKWKAWWAAPCVKHKTKGQGQAPVPHRDDLPPLHQFRRRHNFWFAKWKFKKKFQFCDDDRHRDMDMFIKIFGLQPQQQARSVGIGMIIGPDPPDDHTTMMMTGTAFHADLDTDNRHGGQNHGDPDHGGRTQDMDTQPDPQKHWMWRWDATDYPDDDRRRIDTHFDTSVRSVVSNVNSDDQPAQWWKKFWAQVVPRDTDFIWTQGSRGGIMAGADHSDGDDDPRSIDITTDGHDYSPDDTDHD

Sequence (600 aa):
KPFTLPILTLGELSNSRFPAPIDMLYTDPNEAIVVQPQNGRCTLDGTLQGTTQLVPTQICSFRGTLISQNHPLHHVQLKNLDGTPYDPTDEVPAVLGAIDFKGTVFGVASQRNTTGNSSIGATRAHEVHIDTTNPRYTPKLGSVLMYSESNDFDDGQPTRFTPIGMGADDWHQWELPEYSGHLTLNMNLAPAVAPAFPGERILFFRSVVPSAGGYGSGHIDCLIPQEWVQHFYQEAAPSQSAVALIRYVNPDTGRNIFEAKLHREGFITVANSGNNPIVVPPNGYFRFEAWVNQFYTLTPMKPFTLPILTLGELSNSRFPAPIDMLYTDPNEAIVVQPQNGRCTLDGTLQGTTQLVPTQQICSFRGTLISQTRNHPLHVQLKNLDGTPYDPTDEVPAVLGAIDFKGTVFGVASQRNTTGNSIGATRAHEVHIDTTNPRYTPKLGSVLMYSSESNDFDDGQPTRFTPIGMGADDWHQWELPEYSGHLTLNMNLAPAVAPAFPGERILFFRSVVPSAGGYGSGHIDCLIPQEWVQHFYQEAAPSQSAVALIRYVNPDTGRNIFEAKLHREGFITVANSGNNPIVVPPNGYFRFEAWVNQFYTLTPM

Secondary structure (DSSP, 8-state):
---------GGG-B-SSSSSB--EEE--SS----B--SSS-B-TTS-B-TT--S-GGGTT-EEEEEEE--EEEEEEEE-TTSSPP-TTSSSSSSTT---SBSEEEEEEEEE--SSTTTT-EEEEEEEEETTSTT-BTTTTEEEEEES-----TTSEEEEEEEEESSS--BTTS---TTTTTSPP-SPPPPB--SSTTEEEEEEEEE--BSSS----EEEESS-HHHHHHHHHH-PPPSSSEEEEEEE-TTT--EEEEEEEETTTEEEEE--SSPPP---TT-EEEEEEEE-TT--PPP-/---------GGG-B-SSSSSB--EEE--SS----B--SSS-B-TTS-B-TT--S-GGGTT-EEEEEE-----EEEEEEEE-TTSSPP-TTSSSSSSTT---SBSEEEEEEEEE--SSTTTT-EEEEEEEEETTSTT-BTTTTEEEEEES-----TTSEEEEEEEEESSS--BTTS---TT-TTS---SPPPPB--SSTTEEEEEEEEE--BSSS----EEEESS-HHHHHHHHHH-PPP-SSEEEEEEE-TTT--EEEEEEEETTTEEEEE---SPPP---TT-EEEEEEEE-TT--PPP-

B-factor: mean 20.75, std 15.6, range [5.53, 122.73]

Organism: NCBI:txid122929